Protein AF-A0A8J6HJX3-F1 (afdb_monomer_lite)

Foldseek 3Di:
DVVVVVVVVVVVVVVVPPDDPLNLLVVQLVVLCVVLVDDPVNVVCVLVVHADPDLSVLSSLLSSCCSVVQAHQQLQGPLVSQLVVCLVQDPCSVCSNVLSVQAQDGDPGSSVSRDQHDDPSSVSNSVVVSVVVVSSVPPVCPVVNLLVVQLVVQCVVLVDDPVNVVVCLVPVDDPDPSVVSSLQSSCCSLVQADPVRDGPVVSVVVVVVVVCPDPVNDDDVVNVLVVLLVVLCVVLVDDPVQVVCVLLVHDDDDLSVLSSLLSSCVSLVQADPVLQGPLVSQLVSCLSPAPCNVCSNVLSVQQQDGDPDSSCNSNSSVSSCSVPRPPLCQLLSVLLVQQVVLCVVLVDDLVNLVCVLVVHPLVPSSQLSSLLSSCCVQVQADQQLQGPLVSQLVSQVSRDPDSPVSSVQSVVQQDGDPGNSVSRSSSQVSCVVPDQGRDDRNGPNDDDPRNVPPVVPPPPPPDDDDDPVVVVVVVVVVVVSVVVVVVVSVVVVVVCCVPPNNLLVVQLVVLCVVLVDDPVNVVCVVVVNDDPDSSVLSSLLSSCCSLPQAPQQQQGPLVSQLVVVLVVDPDSPVSNVQSVVQQDGDPGNSVNSSSSSNSVCVSDVD

Organism: Tenebrio molitor (NCBI:txid7067)

Secondary structure (DSSP, 8-state):
-HHHHHHHHHHHHHHHT-S-HHHHHHHHHHHHHHHHT--HHHHHHHHTT-----HHHHHHHHHHHHHTTSB-TTS-B-HHHHHHHHHHH-S-GGGHHHHHHHH----SSHHHHH-----GGGHHHHHHHHHHHHHHHTTTT-HHHHHHHHHHHHHHHHT--HHHHHHHHHH-----HHHHHHHHHHHHHTTSB-TTS-B-HHHHHHHHHHTTTSTT-PPPHHHHHHHHHHHHHHHH---HHHHHHHHTT-----HHHHHHHHHHHHHTT-B-TTS-B-HHHHHHHHHHH-S-GGGHHHHHHHH----SSHHHHHHHHHHHHHHH------HHHHHHTTHHHHHHHHT--HHHHHHHHTT--TT-HHHHHHHHHHHHHTTSB-TTS-B-HHHHHHHHGGG-S-HHHHHHHHHHH----SSHHHHHHHHHHHHHHT-SSS----S------STTTTTTTTTSTT----TTHHHHHHHHHHHHHHHHHHHHHHHHHHHHHHSHHHHHHHHHHHHHHHHT--HHHHHHHHTT-----HHHHHHHHHHHHHTTSB-TTS-B-HHHHHHHHHHH-S-HHHHHHHHHHH----SSHHHHHHHHHHHHHHHS--

Radius of gyration: 32.15 Å; chains: 1; bounding box: 88×60×83 Å

Structure (mmCIF, N/CA/C/O backbone):
data_AF-A0A8J6HJX3-F1
#
_entry.id   AF-A0A8J6HJX3-F1
#
loop_
_atom_site.group_PDB
_atom_site.id
_atom_site.type_symbol
_atom_site.label_atom_id
_atom_site.label_alt_id
_atom_site.label_comp_id
_atom_site.label_asym_id
_atom_site.label_entity_id
_atom_site.label_seq_id
_atom_site.pdbx_PDB_ins_code
_atom_site.Cartn_x
_atom_site.Cartn_y
_atom_site.Cartn_z
_atom_site.occupancy
_atom_site.B_iso_or_equiv
_atom_site.auth_seq_id
_atom_site.auth_comp_id
_atom_site.auth_asym_id
_atom_site.auth_atom_id
_atom_site.pdbx_PDB_model_num
ATOM 1 N N . MET A 1 1 ? 49.332 6.780 40.808 1.00 36.97 1 MET A N 1
ATOM 2 C CA . MET A 1 1 ? 49.922 6.681 39.448 1.00 36.97 1 MET A CA 1
ATOM 3 C C . MET A 1 1 ? 49.451 5.481 38.612 1.00 36.97 1 MET A C 1
ATOM 5 O O . MET A 1 1 ? 49.336 5.651 37.410 1.00 36.97 1 MET A O 1
ATOM 9 N N . LYS A 1 2 ? 49.103 4.307 39.171 1.00 25.95 2 LYS A N 1
ATOM 10 C CA . LYS A 1 2 ? 48.686 3.135 38.357 1.00 25.95 2 LYS A CA 1
ATOM 11 C C . LYS A 1 2 ? 47.236 3.170 37.820 1.00 25.95 2 LYS A C 1
ATOM 13 O O . LYS A 1 2 ? 46.953 2.534 36.813 1.00 25.95 2 LYS A O 1
ATOM 18 N N . VAL A 1 3 ? 46.347 3.971 38.417 1.00 32.56 3 VAL A N 1
ATOM 19 C CA . VAL A 1 3 ? 44.945 4.137 37.957 1.00 32.56 3 VAL A CA 1
ATOM 20 C C . VAL A 1 3 ? 44.818 5.167 36.817 1.00 32.56 3 VAL A C 1
ATOM 22 O O . VAL A 1 3 ? 44.001 4.998 35.920 1.00 32.56 3 VAL A O 1
ATOM 25 N N . LEU A 1 4 ? 45.702 6.172 36.770 1.00 31.56 4 LEU A N 1
ATOM 26 C CA . LEU A 1 4 ? 45.766 7.163 35.681 1.00 31.56 4 LEU A CA 1
ATOM 27 C C . LEU A 1 4 ? 46.401 6.601 34.394 1.00 31.56 4 LEU A C 1
ATOM 29 O O . LEU A 1 4 ? 45.999 6.983 33.301 1.00 31.56 4 LEU A O 1
ATOM 33 N N . LEU A 1 5 ? 47.315 5.630 34.505 1.00 28.44 5 LEU A N 1
ATOM 34 C CA . LEU A 1 5 ? 47.912 4.944 33.351 1.00 28.44 5 LEU A CA 1
ATOM 35 C C . LEU A 1 5 ? 46.908 4.010 32.638 1.00 28.44 5 LEU A C 1
ATOM 37 O O . LEU A 1 5 ? 46.966 3.860 31.423 1.00 28.44 5 LEU A O 1
ATOM 41 N N . CYS A 1 6 ? 45.939 3.436 33.363 1.00 28.56 6 CYS A N 1
ATOM 42 C CA . CYS A 1 6 ? 44.895 2.595 32.764 1.00 28.56 6 CYS A CA 1
ATOM 43 C C . CYS A 1 6 ? 43.842 3.412 32.001 1.00 28.56 6 CYS A C 1
ATOM 45 O O . CYS A 1 6 ? 43.372 2.963 30.962 1.00 28.56 6 CYS A O 1
ATOM 47 N N . LEU A 1 7 ? 43.508 4.627 32.449 1.00 32.28 7 LEU A N 1
ATOM 48 C CA . LEU A 1 7 ? 42.537 5.483 31.754 1.00 32.28 7 LEU A CA 1
ATOM 49 C C . LEU A 1 7 ? 43.113 6.128 30.483 1.00 32.28 7 LEU A C 1
ATOM 51 O O . LEU A 1 7 ? 42.381 6.299 29.514 1.00 32.28 7 LEU A O 1
ATOM 55 N N . VAL A 1 8 ? 44.423 6.395 30.434 1.00 31.77 8 VAL A N 1
ATOM 56 C CA . VAL A 1 8 ? 45.104 6.867 29.212 1.00 31.77 8 VAL A CA 1
ATOM 57 C C . VAL A 1 8 ? 45.264 5.737 28.186 1.00 31.77 8 VAL A C 1
ATOM 59 O O . VAL A 1 8 ? 45.077 5.966 26.995 1.00 31.77 8 VAL A O 1
ATOM 62 N N . VAL A 1 9 ? 45.509 4.495 28.624 1.00 32.03 9 VAL A N 1
ATOM 63 C CA . VAL A 1 9 ? 45.549 3.325 27.725 1.00 32.03 9 VAL A CA 1
ATOM 64 C C . VAL A 1 9 ? 44.147 2.940 27.239 1.00 32.03 9 VAL A C 1
ATOM 66 O O . VAL A 1 9 ? 43.988 2.640 26.062 1.00 32.03 9 VAL A O 1
ATOM 69 N N . ILE A 1 10 ? 43.106 3.032 28.073 1.00 32.22 10 ILE A N 1
ATOM 70 C CA . ILE A 1 10 ? 41.715 2.812 27.637 1.00 32.22 10 ILE A CA 1
ATOM 71 C C . ILE A 1 10 ? 41.242 3.955 26.719 1.00 32.22 10 ILE A C 1
ATOM 73 O O . ILE A 1 10 ? 40.592 3.687 25.714 1.00 32.22 10 ILE A O 1
ATOM 77 N N . GLY A 1 11 ? 41.648 5.205 26.970 1.00 28.34 11 GLY A N 1
ATOM 78 C CA . GLY A 1 11 ? 41.387 6.343 26.079 1.00 28.34 11 GLY A CA 1
ATOM 79 C C . GLY A 1 11 ? 42.073 6.226 24.710 1.00 28.34 11 GLY A C 1
ATOM 80 O O . GLY A 1 11 ? 41.459 6.528 23.689 1.00 28.34 11 GLY A O 1
ATOM 81 N N . LEU A 1 12 ? 43.306 5.706 24.659 1.00 27.84 12 LEU A N 1
ATOM 82 C CA . LEU A 1 12 ? 44.028 5.443 23.406 1.00 27.84 12 LEU A CA 1
ATOM 83 C C . LEU A 1 12 ? 43.521 4.188 22.672 1.00 27.84 12 LEU A C 1
ATOM 85 O O . LEU A 1 12 ? 43.539 4.154 21.445 1.00 27.84 12 LEU A O 1
ATOM 89 N N . VAL A 1 13 ? 43.003 3.184 23.388 1.00 29.12 13 VAL A N 1
ATOM 90 C CA . VAL A 1 13 ? 42.369 1.993 22.790 1.00 29.12 13 VAL A CA 1
ATOM 91 C C . VAL A 1 13 ? 40.974 2.313 22.234 1.00 29.12 13 VAL A C 1
ATOM 93 O O . VAL A 1 13 ? 40.610 1.785 21.186 1.00 29.12 13 VAL A O 1
ATOM 96 N N . VAL A 1 14 ? 40.223 3.231 22.854 1.00 29.52 14 VAL A N 1
ATOM 97 C CA . VAL A 1 14 ? 38.937 3.723 22.323 1.00 29.52 14 VAL A CA 1
ATOM 98 C C . VAL A 1 14 ? 39.143 4.641 21.107 1.00 29.52 14 VAL A C 1
ATOM 100 O O . VAL A 1 14 ? 38.381 4.549 20.148 1.00 29.52 14 VAL A O 1
ATOM 103 N N . ALA A 1 15 ? 40.219 5.438 21.067 1.00 29.84 15 ALA A N 1
ATOM 104 C CA . ALA A 1 15 ? 40.589 6.212 19.875 1.00 29.84 15 ALA A CA 1
ATOM 105 C C . ALA A 1 15 ? 41.120 5.335 18.718 1.00 29.84 15 ALA A C 1
ATOM 107 O O . ALA A 1 15 ? 40.937 5.677 17.551 1.00 29.84 15 ALA A O 1
ATOM 108 N N . ALA A 1 16 ? 41.716 4.173 19.012 1.00 33.91 16 ALA A N 1
ATOM 109 C CA . ALA A 1 16 ? 42.221 3.237 18.001 1.00 33.91 16 ALA A CA 1
ATOM 110 C C . ALA A 1 16 ? 41.138 2.337 17.359 1.00 33.91 16 ALA A C 1
ATOM 112 O O . ALA A 1 16 ? 41.409 1.699 16.339 1.00 33.91 16 ALA A O 1
ATOM 113 N N . TYR A 1 17 ? 39.918 2.303 17.911 1.00 33.75 17 TYR A N 1
ATOM 114 C CA . TYR A 1 17 ? 38.778 1.529 17.386 1.00 33.75 17 TYR A CA 1
ATOM 115 C C . TYR A 1 17 ? 37.660 2.389 16.767 1.00 33.75 17 TYR A C 1
ATOM 117 O O . TYR A 1 17 ? 36.606 1.862 16.415 1.00 33.75 17 TYR A O 1
ATOM 125 N N . ALA A 1 18 ? 37.890 3.695 16.590 1.00 31.16 18 ALA A N 1
ATOM 126 C CA . ALA A 1 18 ? 36.911 4.618 16.009 1.00 31.16 18 ALA A CA 1
ATOM 127 C C . ALA A 1 18 ? 36.767 4.511 14.476 1.00 31.16 18 ALA A C 1
ATOM 129 O O . ALA A 1 18 ? 35.766 4.963 13.929 1.00 31.16 18 ALA A O 1
ATOM 130 N N . GLU A 1 19 ? 37.704 3.870 13.772 1.00 40.12 19 GLU A N 1
ATOM 131 C CA . GLU A 1 19 ? 37.518 3.548 12.355 1.00 40.12 19 GLU A CA 1
ATOM 132 C C . GLU A 1 19 ? 36.912 2.150 12.239 1.00 40.12 19 GLU A C 1
ATOM 134 O O . GLU A 1 19 ? 37.582 1.137 12.471 1.00 40.12 19 GLU A O 1
ATOM 139 N N . THR A 1 20 ? 35.630 2.084 11.882 1.00 52.41 20 THR A N 1
ATOM 140 C CA . THR A 1 20 ? 34.969 0.810 11.580 1.00 52.41 20 THR A CA 1
ATOM 141 C C . THR A 1 20 ? 35.795 0.020 10.546 1.00 52.41 20 THR A C 1
ATOM 143 O O . THR A 1 20 ? 36.381 0.618 9.635 1.00 52.41 20 THR A O 1
ATOM 146 N N . PRO A 1 21 ? 35.842 -1.327 10.610 1.00 63.53 21 PRO A N 1
ATOM 147 C CA . PRO A 1 21 ? 36.496 -2.149 9.584 1.00 63.53 21 PRO A CA 1
ATOM 148 C C . PRO A 1 21 ? 36.035 -1.803 8.159 1.00 63.53 21 PRO A C 1
ATOM 150 O O . PRO A 1 21 ? 36.789 -1.963 7.200 1.00 63.53 21 PRO A O 1
ATOM 153 N N . LEU A 1 22 ? 34.817 -1.272 8.040 1.00 62.31 22 LEU A N 1
ATOM 154 C CA . LEU A 1 22 ? 34.214 -0.807 6.805 1.00 62.31 22 LEU A CA 1
ATOM 155 C C . LEU A 1 22 ? 34.928 0.374 6.161 1.00 62.31 22 LEU A C 1
ATOM 157 O O . LEU A 1 22 ? 35.145 0.384 4.952 1.00 62.31 22 LEU A O 1
ATOM 161 N N . GLU A 1 23 ? 35.264 1.386 6.957 1.00 75.44 23 GLU A N 1
ATOM 162 C CA . GLU A 1 23 ? 35.815 2.634 6.444 1.00 75.44 23 GLU A CA 1
ATOM 163 C C . GLU A 1 23 ? 37.195 2.389 5.831 1.00 75.44 23 GLU A C 1
ATOM 165 O O . GLU A 1 23 ? 37.503 2.889 4.750 1.00 75.44 23 GLU A O 1
ATOM 170 N N . LYS A 1 24 ? 37.990 1.510 6.455 1.00 79.75 24 LYS A N 1
ATOM 171 C CA . LYS A 1 24 ? 39.270 1.051 5.899 1.00 79.75 24 LYS A CA 1
ATOM 172 C C . LYS A 1 24 ? 39.081 0.275 4.599 1.00 79.75 24 LYS A C 1
ATOM 174 O O . LYS A 1 24 ? 39.824 0.508 3.648 1.00 79.75 24 LYS A O 1
ATOM 179 N N . VAL A 1 25 ? 38.074 -0.599 4.517 1.00 76.62 25 VAL A N 1
ATOM 180 C CA . VAL A 1 25 ? 37.760 -1.338 3.281 1.00 76.62 25 VAL A CA 1
ATOM 181 C C . VAL A 1 25 ? 37.328 -0.390 2.160 1.00 76.62 25 VAL A C 1
ATOM 183 O O . VAL A 1 25 ? 37.812 -0.539 1.040 1.00 76.62 25 VAL A O 1
ATOM 186 N N . ARG A 1 26 ? 36.499 0.621 2.452 1.00 78.69 26 ARG A N 1
ATOM 187 C CA . ARG A 1 26 ? 36.098 1.656 1.482 1.00 78.69 26 ARG A CA 1
ATOM 188 C C . ARG A 1 26 ? 37.294 2.482 1.014 1.00 78.69 26 ARG A C 1
ATOM 190 O O . ARG A 1 26 ? 37.563 2.512 -0.182 1.00 78.69 26 ARG A O 1
ATOM 197 N N . LYS A 1 27 ? 38.101 3.016 1.942 1.00 89.00 27 LYS A N 1
ATOM 198 C CA . LYS A 1 27 ? 39.343 3.748 1.625 1.00 89.00 27 LYS A CA 1
ATOM 199 C C . LYS A 1 27 ? 40.293 2.912 0.755 1.00 89.00 27 LYS A C 1
ATOM 201 O O . LYS A 1 27 ? 40.895 3.431 -0.185 1.00 89.00 27 LYS A O 1
ATOM 206 N N . HIS A 1 28 ? 40.439 1.613 1.038 1.00 89.25 28 HIS A N 1
ATOM 207 C CA . HIS A 1 28 ? 41.244 0.709 0.211 1.00 89.25 28 HIS A CA 1
ATOM 208 C C . HIS A 1 28 ? 40.627 0.485 -1.171 1.00 89.25 28 HIS A C 1
ATOM 210 O O . HIS A 1 28 ? 41.354 0.589 -2.155 1.00 89.25 28 HIS A O 1
ATOM 216 N N . SER A 1 29 ? 39.318 0.236 -1.250 1.00 83.88 29 SER A N 1
ATOM 217 C CA . SER A 1 29 ? 38.587 0.042 -2.506 1.00 83.88 29 SER A CA 1
ATOM 218 C C . SER A 1 29 ? 38.691 1.264 -3.417 1.00 83.88 29 SER A C 1
ATOM 220 O O . SER A 1 29 ? 39.086 1.121 -4.569 1.00 83.88 29 SER A O 1
ATOM 222 N N . ASP A 1 30 ? 38.419 2.464 -2.905 1.00 90.69 30 ASP A N 1
ATOM 223 C CA . ASP A 1 30 ? 38.454 3.699 -3.697 1.00 90.69 30 ASP A CA 1
ATOM 224 C C . ASP A 1 30 ? 39.865 3.996 -4.200 1.00 90.69 30 ASP A C 1
ATOM 226 O O . ASP A 1 30 ? 40.081 4.280 -5.377 1.00 90.69 30 ASP A O 1
ATOM 230 N N . SER A 1 31 ? 40.857 3.843 -3.320 1.00 95.38 31 SER A N 1
ATOM 231 C CA . SER A 1 31 ? 42.256 4.029 -3.686 1.00 95.38 31 SER A CA 1
ATOM 232 C C . SER A 1 31 ? 42.727 2.997 -4.721 1.00 95.38 31 SER A C 1
ATOM 234 O O . SER A 1 31 ? 43.497 3.338 -5.615 1.00 95.38 31 SER A O 1
ATOM 236 N N . CYS A 1 32 ? 42.275 1.743 -4.629 1.00 95.25 32 CYS A N 1
ATOM 237 C CA . CYS A 1 32 ? 42.611 0.695 -5.595 1.00 95.25 32 CYS A CA 1
ATOM 238 C C . CYS A 1 32 ? 41.880 0.850 -6.930 1.00 95.25 32 CYS A C 1
ATOM 240 O O . CYS A 1 32 ? 42.473 0.574 -7.976 1.00 95.25 32 CYS A O 1
ATOM 242 N N . ARG A 1 33 ? 40.651 1.377 -6.922 1.00 95.62 33 ARG A N 1
ATOM 243 C CA . ARG A 1 33 ? 39.923 1.732 -8.143 1.00 95.62 33 ARG A CA 1
ATOM 244 C C . ARG A 1 33 ? 40.689 2.795 -8.927 1.00 95.62 33 ARG A C 1
ATOM 246 O O . ARG A 1 33 ? 40.926 2.614 -10.117 1.00 95.62 33 ARG A O 1
ATOM 253 N N . SER A 1 34 ? 41.164 3.841 -8.248 1.00 96.00 34 SER A N 1
ATOM 254 C CA . SER A 1 34 ? 41.973 4.892 -8.879 1.00 96.00 34 SER A CA 1
ATOM 255 C C . SER A 1 34 ? 43.318 4.385 -9.411 1.00 96.00 34 SER A C 1
ATOM 257 O O . SER A 1 34 ? 43.768 4.856 -10.448 1.00 96.00 34 SER A O 1
ATOM 259 N N . GLN A 1 35 ? 43.962 3.426 -8.733 1.00 96.12 35 GLN A N 1
ATOM 260 C CA . GLN A 1 35 ? 45.245 2.855 -9.177 1.00 96.12 35 GLN A CA 1
ATOM 261 C C . GLN A 1 35 ? 45.095 1.910 -10.375 1.00 96.12 35 GLN A C 1
ATOM 263 O O . GLN A 1 35 ? 45.906 1.947 -11.294 1.00 96.12 35 GLN A O 1
ATOM 268 N N . SER A 1 36 ? 44.067 1.062 -10.365 1.00 96.81 36 SER A N 1
ATOM 269 C CA . SER A 1 36 ? 43.825 0.078 -11.428 1.00 96.81 36 SER A CA 1
ATOM 270 C C . SER A 1 36 ? 43.155 0.676 -12.667 1.00 96.81 36 SER A C 1
ATOM 272 O O . SER A 1 36 ? 43.272 0.126 -13.763 1.00 96.81 36 SER A O 1
ATOM 274 N N . GLY A 1 37 ? 42.416 1.778 -12.504 1.00 96.81 37 GLY A N 1
ATOM 275 C CA . GLY A 1 37 ? 41.612 2.379 -13.567 1.00 96.81 37 GLY A CA 1
ATOM 276 C C . GLY A 1 37 ? 40.452 1.491 -14.034 1.00 96.81 37 GLY A C 1
ATOM 277 O O . GLY A 1 37 ? 40.017 1.628 -15.182 1.00 96.81 37 GLY A O 1
ATOM 278 N N . VAL A 1 38 ? 39.999 0.546 -13.196 1.00 95.75 38 VAL A N 1
ATOM 279 C CA . VAL A 1 38 ? 38.831 -0.306 -13.473 1.00 95.75 38 VAL A CA 1
ATOM 280 C C . VAL A 1 38 ? 37.557 0.546 -13.514 1.00 95.75 38 VAL A C 1
ATOM 282 O O . VAL A 1 38 ? 37.381 1.440 -12.685 1.00 95.75 38 VAL A O 1
ATOM 285 N N . SER A 1 39 ? 36.672 0.296 -14.482 1.00 95.94 39 SER A N 1
ATOM 286 C CA . SER A 1 39 ? 35.421 1.050 -14.611 1.00 95.94 39 SER A CA 1
ATOM 287 C C . SER A 1 39 ? 34.361 0.578 -13.612 1.00 95.94 39 SER A C 1
ATOM 289 O O . SER A 1 39 ? 34.353 -0.579 -13.179 1.00 95.94 39 SER A O 1
ATOM 291 N N . ASP A 1 40 ? 33.423 1.466 -13.279 1.00 91.19 40 ASP A N 1
ATOM 292 C CA . ASP A 1 40 ? 32.306 1.128 -12.391 1.00 91.19 40 ASP A CA 1
ATOM 293 C C . ASP A 1 40 ? 31.382 0.056 -12.990 1.00 91.19 40 ASP A C 1
ATOM 295 O O . ASP A 1 40 ? 30.862 -0.776 -12.246 1.00 91.19 40 ASP A O 1
ATOM 299 N N . ASP A 1 41 ? 31.246 0.001 -14.321 1.00 92.69 41 ASP A N 1
ATOM 300 C CA . ASP A 1 41 ? 30.514 -1.065 -15.022 1.00 92.69 41 ASP A CA 1
ATOM 301 C C . ASP A 1 41 ? 31.156 -2.444 -14.799 1.00 92.69 41 ASP A C 1
ATOM 303 O O . ASP A 1 41 ? 30.483 -3.387 -14.378 1.00 92.69 41 ASP A O 1
ATOM 307 N N . VAL A 1 42 ? 32.478 -2.553 -14.979 1.00 90.44 42 VAL A N 1
ATOM 308 C CA . VAL A 1 42 ? 33.217 -3.808 -14.757 1.00 90.44 42 VAL A CA 1
ATOM 309 C C . VAL A 1 42 ? 33.093 -4.253 -13.296 1.00 90.44 42 VAL A C 1
ATOM 311 O O . VAL A 1 42 ? 32.870 -5.434 -13.027 1.00 90.44 42 VAL A O 1
ATOM 314 N N . LEU A 1 43 ? 33.152 -3.319 -12.339 1.00 88.12 43 LEU A N 1
ATOM 315 C CA . LEU A 1 43 ? 32.923 -3.620 -10.922 1.00 88.12 43 LEU A CA 1
ATOM 316 C C . LEU A 1 43 ? 31.483 -4.073 -10.641 1.00 88.12 43 LEU A C 1
ATOM 318 O O . LEU A 1 43 ? 31.281 -5.017 -9.875 1.00 88.12 43 LEU A O 1
ATOM 322 N N . ALA A 1 44 ? 30.479 -3.427 -11.237 1.00 83.81 44 ALA A N 1
ATOM 323 C CA . ALA A 1 44 ? 29.074 -3.786 -11.055 1.00 83.81 44 ALA A CA 1
ATOM 324 C C . ALA A 1 44 ? 28.773 -5.187 -11.603 1.00 83.81 44 ALA A C 1
ATOM 326 O O . ALA A 1 44 ? 28.135 -5.997 -10.928 1.00 83.81 44 ALA A O 1
ATOM 327 N N . ARG A 1 45 ? 29.284 -5.504 -12.793 1.00 86.00 45 ARG A N 1
ATOM 328 C CA . ARG A 1 45 ? 29.148 -6.816 -13.435 1.00 86.00 45 ARG A CA 1
ATOM 329 C C . ARG A 1 45 ? 29.895 -7.911 -12.666 1.00 86.00 45 ARG A C 1
ATOM 331 O O . ARG A 1 45 ? 29.331 -8.974 -12.410 1.00 86.00 45 ARG A O 1
ATOM 338 N N . ALA A 1 46 ? 31.100 -7.621 -12.168 1.00 82.75 46 ALA A N 1
ATOM 339 C CA . ALA A 1 46 ? 31.833 -8.531 -11.285 1.00 82.75 46 ALA A CA 1
ATOM 340 C C . ALA A 1 46 ? 31.067 -8.828 -9.980 1.00 82.75 46 ALA A C 1
ATOM 342 O O . ALA A 1 46 ? 30.998 -9.978 -9.549 1.00 82.75 46 ALA A O 1
ATOM 343 N N . ARG A 1 47 ? 30.427 -7.817 -9.367 1.00 79.06 47 ARG A N 1
ATOM 344 C CA . ARG A 1 47 ? 29.579 -7.997 -8.168 1.00 79.06 47 ARG A CA 1
ATOM 345 C C . ARG A 1 47 ? 28.340 -8.853 -8.437 1.00 79.06 47 ARG A C 1
ATOM 347 O O . ARG A 1 47 ? 27.893 -9.554 -7.534 1.00 79.06 47 ARG A O 1
ATOM 354 N N . LYS A 1 48 ? 27.819 -8.836 -9.667 1.00 78.44 48 LYS A N 1
ATOM 355 C CA . LYS A 1 48 ? 26.731 -9.720 -10.124 1.00 78.44 48 LYS A CA 1
ATOM 356 C C . LYS A 1 48 ? 27.194 -11.157 -10.404 1.00 78.44 48 LYS A C 1
ATOM 358 O O . LYS A 1 48 ? 26.365 -12.012 -10.699 1.00 78.44 48 LYS A O 1
ATOM 363 N N . GLY A 1 49 ? 28.492 -11.441 -10.284 1.00 79.50 49 GLY A N 1
ATOM 364 C CA . GLY A 1 49 ? 29.063 -12.765 -10.522 1.00 79.50 49 GLY A CA 1
ATOM 365 C C . GLY A 1 49 ? 29.322 -13.079 -11.995 1.00 79.50 49 GLY A C 1
ATOM 366 O O . GLY A 1 49 ? 29.542 -14.245 -12.327 1.00 79.50 49 GLY A O 1
ATOM 367 N N . GLU A 1 50 ? 29.310 -12.074 -12.878 1.00 82.94 50 GLU A N 1
ATOM 368 C CA . GLU A 1 50 ? 29.735 -12.261 -14.266 1.00 82.94 50 GLU A CA 1
ATOM 369 C C . GLU A 1 50 ? 31.224 -12.621 -14.328 1.00 82.94 50 GLU A C 1
ATOM 371 O O . GLU A 1 50 ? 32.050 -12.079 -13.589 1.00 82.94 50 GLU A O 1
ATOM 376 N N . ASN A 1 51 ? 31.574 -13.547 -15.223 1.00 80.50 51 ASN A N 1
ATOM 377 C CA . ASN A 1 51 ? 32.962 -13.938 -15.428 1.00 80.50 51 ASN A CA 1
ATOM 378 C C . ASN A 1 51 ? 33.657 -12.910 -16.327 1.00 80.50 51 ASN A C 1
ATOM 380 O O . ASN A 1 51 ? 33.440 -12.906 -17.539 1.00 80.50 51 ASN A O 1
ATOM 384 N N . LEU A 1 52 ? 34.468 -12.041 -15.727 1.00 84.75 52 LEU A N 1
ATOM 385 C CA . LEU A 1 52 ? 35.200 -10.990 -16.428 1.00 84.75 52 LEU A CA 1
ATOM 386 C C . LEU A 1 52 ? 36.700 -11.256 -16.316 1.00 84.75 52 LEU A C 1
ATOM 388 O O . LEU A 1 52 ? 37.279 -11.135 -15.236 1.00 84.75 52 LEU A O 1
ATOM 392 N N . ASP A 1 53 ? 37.338 -11.582 -17.438 1.00 92.06 53 ASP A N 1
ATOM 393 C CA . ASP A 1 53 ? 38.799 -11.658 -17.531 1.00 92.06 53 ASP A CA 1
ATOM 394 C C . ASP A 1 53 ? 39.371 -10.278 -17.890 1.00 92.06 53 ASP A C 1
ATOM 396 O O . ASP A 1 53 ? 39.923 -10.060 -18.964 1.00 92.06 53 ASP A O 1
ATOM 400 N N . ASP A 1 54 ? 39.162 -9.309 -16.996 1.00 93.00 54 ASP A N 1
ATOM 401 C CA . ASP A 1 54 ? 39.602 -7.925 -17.180 1.00 93.00 54 ASP A CA 1
ATOM 402 C C . ASP A 1 54 ? 40.910 -7.665 -16.396 1.00 93.00 54 ASP A C 1
ATOM 404 O O . ASP A 1 54 ? 40.926 -7.806 -15.166 1.00 93.00 54 ASP A O 1
ATOM 408 N N . PRO A 1 55 ? 42.020 -7.274 -17.057 1.00 95.88 55 PRO A N 1
ATOM 409 C CA . PRO A 1 55 ? 43.297 -7.021 -16.387 1.00 95.88 55 PRO A CA 1
ATOM 410 C C . PRO A 1 55 ? 43.230 -5.954 -15.285 1.00 95.88 55 PRO A C 1
ATOM 412 O O . PRO A 1 55 ? 43.903 -6.085 -14.261 1.00 95.88 55 PRO A O 1
ATOM 415 N N . LYS A 1 56 ? 42.391 -4.922 -15.447 1.00 96.50 56 LYS A N 1
ATOM 416 C CA . LYS A 1 56 ? 42.223 -3.855 -14.451 1.00 96.50 56 LYS A CA 1
ATOM 417 C C . LYS A 1 56 ? 41.418 -4.342 -13.253 1.00 96.50 56 LYS A C 1
ATOM 419 O O . LYS A 1 56 ? 41.723 -3.970 -12.123 1.00 96.50 56 LYS A O 1
ATOM 424 N N . LEU A 1 57 ? 40.438 -5.221 -13.458 1.00 94.25 57 LEU A N 1
ATOM 425 C CA . LEU A 1 57 ? 39.722 -5.882 -12.366 1.00 94.25 57 LEU A CA 1
ATOM 426 C C . LEU A 1 57 ? 40.649 -6.786 -11.538 1.00 94.25 57 LEU A C 1
ATOM 428 O O . LEU A 1 57 ? 40.544 -6.802 -10.304 1.00 94.25 57 LEU A O 1
ATOM 432 N N . LYS A 1 58 ? 41.576 -7.507 -12.186 1.00 94.31 58 LYS A N 1
ATOM 433 C CA . LYS A 1 58 ? 42.600 -8.302 -11.486 1.00 94.31 58 LYS A CA 1
ATOM 434 C C . LYS A 1 58 ? 43.531 -7.412 -10.664 1.00 94.31 58 LYS A C 1
ATOM 436 O O . LYS A 1 58 ? 43.739 -7.682 -9.484 1.00 94.31 58 LYS A O 1
ATOM 441 N N . GLU A 1 59 ? 44.011 -6.314 -11.246 1.00 96.38 59 GLU A N 1
ATOM 442 C CA . GLU A 1 59 ? 44.860 -5.340 -10.549 1.00 96.38 59 GLU A CA 1
ATOM 443 C C . GLU A 1 59 ? 44.129 -4.679 -9.366 1.00 96.38 59 GLU A C 1
ATOM 445 O O . GLU A 1 59 ? 44.676 -4.567 -8.267 1.00 96.38 59 GLU A O 1
ATOM 450 N N . ASN A 1 60 ? 42.851 -4.322 -9.540 1.00 94.69 60 ASN A N 1
ATOM 451 C CA . ASN A 1 60 ? 42.016 -3.779 -8.469 1.00 94.69 60 ASN A CA 1
ATOM 452 C C . ASN A 1 60 ? 41.870 -4.768 -7.299 1.00 94.69 60 ASN A C 1
ATOM 454 O O . ASN A 1 60 ? 42.003 -4.390 -6.133 1.00 94.69 60 ASN A O 1
ATOM 458 N N . SER A 1 61 ? 41.627 -6.044 -7.615 1.00 92.62 61 SER A N 1
ATOM 459 C CA . SER A 1 61 ? 41.477 -7.118 -6.626 1.00 92.62 61 SER A CA 1
ATOM 460 C C . SER A 1 61 ? 42.785 -7.380 -5.877 1.00 92.62 61 SER A C 1
ATOM 462 O O . SER A 1 61 ? 42.780 -7.493 -4.648 1.00 92.62 61 SER A O 1
ATOM 464 N N . PHE A 1 62 ? 43.914 -7.404 -6.593 1.00 95.38 62 PHE A N 1
ATOM 465 C CA . PHE A 1 62 ? 45.245 -7.533 -6.004 1.00 95.38 62 PHE A CA 1
ATOM 466 C C . PHE A 1 62 ? 45.544 -6.390 -5.035 1.00 95.38 62 PHE A C 1
ATOM 468 O O . PHE A 1 62 ? 45.887 -6.629 -3.875 1.00 95.38 62 PHE A O 1
ATOM 475 N N . CYS A 1 63 ? 45.341 -5.146 -5.477 1.00 96.38 63 CYS A N 1
ATOM 476 C CA . CYS A 1 63 ? 45.546 -3.961 -4.653 1.00 96.38 63 CYS A CA 1
ATOM 477 C C . CYS A 1 63 ? 44.699 -4.004 -3.371 1.00 96.38 63 CYS A C 1
ATOM 479 O O . CYS A 1 63 ? 45.219 -3.751 -2.278 1.00 96.38 63 CYS A O 1
ATOM 481 N N . ALA A 1 64 ? 43.414 -4.360 -3.480 1.00 93.44 64 ALA A N 1
ATOM 482 C CA . ALA A 1 64 ? 42.503 -4.399 -2.340 1.00 93.44 64 ALA A CA 1
ATOM 483 C C . ALA A 1 64 ? 42.918 -5.466 -1.312 1.00 93.44 64 ALA A C 1
ATOM 485 O O . ALA A 1 64 ? 42.985 -5.182 -0.112 1.00 93.44 64 ALA A O 1
ATOM 486 N N . LEU A 1 65 ? 43.265 -6.674 -1.772 1.00 93.06 65 LEU A N 1
ATOM 487 C CA . LEU A 1 65 ? 43.732 -7.755 -0.899 1.00 93.06 65 LEU A CA 1
ATOM 488 C C . LEU A 1 65 ? 45.085 -7.433 -0.256 1.00 93.06 65 LEU A C 1
ATOM 490 O O . LEU A 1 65 ? 45.290 -7.746 0.921 1.00 93.06 65 LEU A O 1
ATOM 494 N N . LYS A 1 66 ? 45.984 -6.772 -0.994 1.00 96.06 66 LYS A N 1
ATOM 495 C CA . LYS A 1 66 ? 47.303 -6.366 -0.502 1.00 96.06 66 LYS A CA 1
ATOM 496 C C . LYS A 1 66 ? 47.184 -5.318 0.599 1.00 96.06 66 LYS A C 1
ATOM 498 O O . LYS A 1 66 ? 47.748 -5.497 1.675 1.00 96.06 66 LYS A O 1
ATOM 503 N N . LYS A 1 67 ? 46.381 -4.266 0.389 1.00 95.12 67 LYS A N 1
ATOM 504 C CA . LYS A 1 67 ? 46.114 -3.246 1.424 1.00 95.12 67 LYS A CA 1
ATOM 505 C C . LYS A 1 67 ? 45.383 -3.824 2.638 1.00 95.12 67 LYS A C 1
ATOM 507 O O . LYS A 1 67 ? 45.669 -3.435 3.765 1.00 95.12 67 LYS A O 1
ATOM 512 N N . GLY A 1 68 ? 44.507 -4.810 2.429 1.00 90.00 68 GLY A N 1
ATOM 513 C CA . GLY A 1 68 ? 43.845 -5.547 3.510 1.00 90.00 68 GLY A CA 1
ATOM 514 C C . GLY A 1 68 ? 44.771 -6.453 4.340 1.00 90.00 68 GLY A C 1
ATOM 515 O O . GLY A 1 68 ? 44.355 -6.936 5.405 1.00 90.00 68 GLY A O 1
ATOM 516 N N . GLY A 1 69 ? 46.010 -6.674 3.879 1.00 93.69 69 GLY A N 1
ATOM 517 C CA . GLY A 1 69 ? 46.993 -7.569 4.492 1.00 93.69 69 GLY A CA 1
ATOM 518 C C . GLY A 1 69 ? 46.689 -9.055 4.275 1.00 93.69 69 GLY A C 1
ATOM 519 O O . GLY A 1 69 ? 47.090 -9.883 5.090 1.00 93.69 69 GLY A O 1
ATOM 520 N N . PHE A 1 70 ? 45.925 -9.394 3.231 1.00 93.81 70 PHE A N 1
ATOM 521 C CA . PHE A 1 70 ? 45.524 -10.771 2.919 1.00 93.81 70 PHE A CA 1
ATOM 522 C C . PHE A 1 70 ? 46.453 -11.461 1.922 1.00 93.81 70 PHE A C 1
ATOM 524 O O . PHE A 1 70 ? 46.528 -12.686 1.925 1.00 93.81 70 PHE A O 1
ATOM 531 N N . ILE A 1 71 ? 47.151 -10.691 1.092 1.00 95.44 71 ILE A N 1
ATOM 532 C CA . ILE A 1 71 ? 48.140 -11.163 0.121 1.00 95.44 71 ILE A CA 1
ATOM 533 C C . ILE A 1 71 ? 49.348 -10.220 0.170 1.00 95.44 71 ILE A C 1
ATOM 535 O O . ILE A 1 71 ? 49.184 -9.039 0.480 1.00 95.44 71 ILE A O 1
ATOM 539 N N . ASP A 1 72 ? 50.551 -10.716 -0.086 1.00 96.88 72 ASP A N 1
ATOM 540 C CA . ASP A 1 72 ? 51.746 -9.874 -0.190 1.00 96.88 72 ASP A CA 1
ATOM 541 C C . ASP A 1 72 ? 52.065 -9.479 -1.645 1.00 96.88 72 ASP A C 1
ATOM 543 O O . ASP A 1 72 ? 51.264 -9.661 -2.563 1.00 96.88 72 ASP A O 1
ATOM 547 N N . THR A 1 73 ? 53.236 -8.876 -1.861 1.00 97.00 73 THR A N 1
ATOM 548 C CA . THR A 1 73 ? 53.705 -8.444 -3.184 1.00 97.00 73 THR A CA 1
ATOM 549 C C . THR A 1 73 ? 53.966 -9.589 -4.156 1.00 97.00 73 THR A C 1
ATOM 551 O O . THR A 1 73 ? 53.883 -9.356 -5.358 1.00 97.00 73 THR A O 1
ATOM 554 N N . SER A 1 74 ? 54.286 -10.793 -3.672 1.00 96.75 74 SER A N 1
ATOM 555 C CA . SER A 1 74 ? 54.559 -11.968 -4.510 1.00 96.75 74 SER A CA 1
ATOM 556 C C . SER A 1 74 ? 53.307 -12.785 -4.819 1.00 96.75 74 SER A C 1
ATOM 558 O O . SER A 1 74 ? 53.388 -13.785 -5.534 1.00 96.75 74 SER A O 1
ATOM 560 N N . GLY A 1 75 ? 52.142 -12.359 -4.326 1.00 94.50 75 GLY A N 1
ATOM 561 C CA . GLY A 1 75 ? 50.896 -13.094 -4.507 1.00 94.50 75 GLY A CA 1
ATOM 562 C C . GLY A 1 75 ? 50.700 -14.209 -3.479 1.00 94.50 75 GLY A C 1
ATOM 563 O O . GLY A 1 75 ? 49.818 -15.049 -3.660 1.00 94.50 75 GLY A O 1
ATOM 564 N N . ASP A 1 76 ? 51.498 -14.242 -2.408 1.00 95.88 76 ASP A N 1
ATOM 565 C CA . ASP A 1 76 ? 51.361 -15.232 -1.348 1.00 95.88 76 ASP A CA 1
ATOM 566 C C . ASP A 1 76 ? 50.306 -14.785 -0.333 1.00 95.88 76 ASP A C 1
ATOM 568 O O . ASP A 1 76 ? 50.342 -13.689 0.240 1.00 95.88 76 ASP A O 1
ATOM 572 N N . PHE A 1 77 ? 49.323 -15.656 -0.112 1.00 94.94 77 PHE A N 1
ATOM 573 C CA . PHE A 1 77 ? 48.241 -15.390 0.822 1.00 94.94 77 PHE A CA 1
ATOM 574 C C . PHE A 1 77 ? 48.721 -15.481 2.271 1.00 94.94 77 PHE A C 1
ATOM 576 O O . PHE A 1 77 ? 49.275 -16.486 2.719 1.00 94.94 77 PHE A O 1
ATOM 583 N N . GLN A 1 78 ? 48.388 -14.459 3.053 1.00 95.81 78 GLN A N 1
ATOM 584 C CA . GLN A 1 78 ? 48.647 -14.383 4.485 1.00 95.81 78 GLN A CA 1
ATOM 585 C C . GLN A 1 78 ? 47.593 -15.205 5.246 1.00 95.81 78 GLN A C 1
ATOM 587 O O . GLN A 1 78 ? 46.735 -14.671 5.953 1.00 95.81 78 GLN A O 1
ATOM 592 N N . VAL A 1 79 ? 47.638 -16.534 5.085 1.00 94.88 79 VAL A N 1
ATOM 593 C CA . VAL A 1 79 ? 46.632 -17.503 5.571 1.00 94.88 79 VAL A CA 1
ATOM 594 C C . VAL A 1 79 ? 46.308 -17.319 7.056 1.00 94.88 79 VAL A C 1
ATOM 596 O O . VAL A 1 79 ? 45.140 -17.368 7.445 1.00 94.88 79 VAL A O 1
ATOM 599 N N . LYS A 1 80 ? 47.318 -17.061 7.896 1.00 95.12 80 LYS A N 1
ATOM 600 C CA . LYS A 1 80 ? 47.125 -16.797 9.331 1.00 95.12 80 LYS A CA 1
ATOM 601 C C . LYS A 1 80 ? 46.272 -15.543 9.557 1.00 95.12 80 LYS A C 1
ATOM 603 O O . LYS A 1 80 ? 45.316 -15.590 10.325 1.00 95.12 80 LYS A O 1
ATOM 608 N N . THR A 1 81 ? 46.568 -14.456 8.846 1.00 92.38 81 THR A N 1
ATOM 609 C CA . THR A 1 81 ? 45.811 -13.195 8.900 1.00 92.38 81 THR A CA 1
ATOM 610 C C . THR A 1 81 ? 44.379 -13.378 8.401 1.00 92.38 81 THR A C 1
ATOM 612 O O . THR A 1 81 ? 43.447 -12.916 9.059 1.00 92.38 81 THR A O 1
ATOM 615 N N . MET A 1 82 ? 44.185 -14.102 7.291 1.00 89.19 82 MET A N 1
ATOM 616 C CA . MET A 1 82 ? 42.855 -14.430 6.760 1.00 89.19 82 MET A CA 1
ATOM 617 C C . MET A 1 82 ? 42.018 -15.205 7.781 1.00 89.19 82 MET A C 1
ATOM 619 O O . MET A 1 82 ? 40.894 -14.809 8.078 1.00 89.19 82 MET A O 1
ATOM 623 N N . LYS A 1 83 ? 42.576 -16.272 8.370 1.00 91.75 83 LYS A N 1
ATOM 624 C CA . LYS A 1 83 ? 41.888 -17.092 9.378 1.00 91.75 83 LYS A CA 1
ATOM 625 C C . LYS A 1 83 ? 41.502 -16.277 10.608 1.00 91.75 83 LYS A C 1
ATOM 627 O O . LYS A 1 83 ? 40.358 -16.361 11.042 1.00 91.75 83 LYS A O 1
ATOM 632 N N . THR A 1 84 ? 42.421 -15.470 11.142 1.00 91.38 84 THR A N 1
ATOM 633 C CA . THR A 1 84 ? 42.146 -14.609 12.302 1.00 91.38 84 THR A CA 1
ATOM 634 C C . THR A 1 84 ? 41.022 -13.620 12.001 1.00 91.38 84 THR A C 1
ATOM 636 O O . THR A 1 84 ? 40.045 -13.567 12.745 1.00 91.38 84 THR A O 1
ATOM 639 N N . LYS A 1 85 ? 41.107 -12.887 10.882 1.00 86.56 85 LYS A N 1
ATOM 640 C CA . LYS A 1 85 ? 40.101 -11.879 10.513 1.00 86.56 85 LYS A CA 1
ATOM 641 C C . LYS A 1 85 ? 38.742 -12.493 10.168 1.00 86.56 85 LYS A C 1
ATOM 643 O O . LYS A 1 85 ? 37.719 -11.906 10.503 1.00 86.56 85 LYS A O 1
ATOM 648 N N . PHE A 1 86 ? 38.700 -13.662 9.530 1.00 83.94 86 PHE A N 1
ATOM 649 C CA . PHE A 1 86 ? 37.436 -14.339 9.226 1.00 83.94 86 PHE A CA 1
ATOM 650 C C . PHE A 1 86 ? 36.796 -14.953 10.472 1.00 83.94 86 PHE A C 1
ATOM 652 O O . PHE A 1 86 ? 35.599 -14.783 10.654 1.00 83.94 86 PHE A O 1
ATOM 659 N N . LYS A 1 87 ? 37.560 -15.580 11.378 1.00 88.56 87 LYS A N 1
ATOM 660 C CA . LYS A 1 87 ? 37.009 -16.114 12.642 1.00 88.56 87 LYS A CA 1
ATOM 661 C C . LYS A 1 87 ? 36.429 -15.021 13.544 1.00 88.56 87 LYS A C 1
ATOM 663 O O . LYS A 1 87 ? 35.479 -15.288 14.264 1.00 88.56 87 LYS A O 1
ATOM 668 N N . GLN A 1 88 ? 36.966 -13.802 13.482 1.00 83.81 88 GLN A N 1
ATOM 669 C CA . GLN A 1 88 ? 36.430 -12.647 14.211 1.00 83.81 88 GLN A CA 1
ATOM 670 C C . GLN A 1 88 ? 35.085 -12.141 13.663 1.00 83.81 88 GLN A C 1
ATOM 672 O O . GLN A 1 88 ? 34.356 -11.490 14.400 1.00 83.81 88 GLN A O 1
ATOM 677 N N . ASN A 1 89 ? 34.767 -12.415 12.392 1.00 70.56 89 ASN A N 1
ATOM 678 C CA . ASN A 1 89 ? 33.655 -11.775 11.675 1.00 70.56 89 ASN A CA 1
ATOM 679 C C . ASN A 1 89 ? 32.672 -12.767 11.022 1.00 70.56 89 ASN A C 1
ATOM 681 O O . ASN A 1 89 ? 31.814 -12.351 10.247 1.00 70.56 89 ASN A O 1
ATOM 685 N N . TYR A 1 90 ? 32.807 -14.071 11.276 1.00 73.31 90 TYR A N 1
ATOM 686 C CA . TYR A 1 90 ? 31.993 -15.115 10.653 1.00 73.31 90 TYR A CA 1
ATOM 687 C C . TYR A 1 90 ? 31.297 -15.964 11.717 1.00 73.31 90 TYR A C 1
ATOM 689 O O . TYR A 1 90 ? 31.953 -16.482 12.616 1.00 73.31 90 TYR A O 1
ATOM 697 N N . ASP A 1 91 ? 29.984 -16.162 11.569 1.00 78.69 91 ASP A N 1
ATOM 698 C CA . ASP A 1 91 ? 29.129 -16.873 12.540 1.00 78.69 91 ASP A CA 1
ATOM 699 C C . ASP A 1 91 ? 29.468 -18.369 12.702 1.00 78.69 91 ASP A C 1
ATOM 701 O O . ASP A 1 91 ? 29.000 -19.022 13.632 1.00 78.69 91 ASP A O 1
ATOM 705 N N . HIS A 1 92 ? 30.278 -18.919 11.792 1.00 81.31 92 HIS A N 1
ATOM 706 C CA . HIS A 1 92 ? 30.729 -20.312 11.786 1.00 81.31 92 HIS A CA 1
ATOM 707 C C . HIS A 1 92 ? 32.266 -20.393 11.768 1.00 81.31 92 HIS A C 1
ATOM 709 O O . HIS A 1 92 ? 32.851 -20.805 10.754 1.00 81.31 92 HIS A O 1
ATOM 715 N N . PRO A 1 93 ? 32.956 -19.962 12.844 1.00 81.56 93 PRO A N 1
ATOM 716 C CA . PRO A 1 93 ? 34.418 -19.896 12.894 1.00 81.56 93 PRO A CA 1
ATOM 717 C C . PRO A 1 93 ? 35.092 -21.255 12.639 1.00 81.56 93 PRO A C 1
ATOM 719 O O . PRO A 1 93 ? 36.224 -21.298 12.154 1.00 81.56 93 PRO A O 1
ATOM 722 N N . GLU A 1 94 ? 34.388 -22.361 12.892 1.00 88.12 94 GLU A N 1
ATOM 723 C CA . GLU A 1 94 ? 34.826 -23.730 12.617 1.00 88.12 94 GLU A CA 1
ATOM 724 C C . GLU A 1 94 ? 34.971 -24.038 11.118 1.00 88.12 94 GLU A C 1
ATOM 726 O O . GLU A 1 94 ? 35.779 -24.880 10.738 1.00 88.12 94 GLU A O 1
ATOM 731 N N . LYS A 1 95 ? 34.248 -23.329 10.240 1.00 88.12 95 LYS A N 1
ATOM 732 C CA . LYS A 1 95 ? 34.322 -23.526 8.778 1.00 88.12 95 LYS A CA 1
ATOM 733 C C . LYS A 1 95 ? 35.398 -22.676 8.108 1.00 88.12 95 LYS A C 1
ATOM 735 O O . LYS A 1 95 ? 35.667 -22.859 6.922 1.00 88.12 95 LYS A O 1
ATOM 740 N N . VAL A 1 96 ? 36.005 -21.737 8.835 1.00 86.31 96 VAL A N 1
ATOM 741 C CA . VAL A 1 96 ? 36.956 -20.765 8.272 1.00 86.31 96 VAL A CA 1
ATOM 742 C C . VAL A 1 96 ? 38.230 -21.437 7.769 1.00 86.31 96 VAL A C 1
ATOM 744 O O . VAL A 1 96 ? 38.765 -21.028 6.742 1.00 86.31 96 VAL A O 1
ATOM 747 N N . ASP A 1 97 ? 38.717 -22.471 8.452 1.00 90.81 97 ASP A N 1
ATOM 748 C CA . ASP A 1 97 ? 39.947 -23.158 8.048 1.00 90.81 97 ASP A CA 1
ATOM 749 C C . ASP A 1 97 ? 39.789 -23.843 6.682 1.00 90.81 97 ASP A C 1
ATOM 751 O O . ASP A 1 97 ? 40.606 -23.623 5.784 1.00 90.81 97 ASP A O 1
ATOM 755 N N . ASP A 1 98 ? 38.683 -24.564 6.498 1.00 86.50 98 ASP A N 1
ATOM 756 C CA . ASP A 1 98 ? 38.267 -25.165 5.228 1.00 86.50 98 ASP A CA 1
ATOM 757 C C . ASP A 1 98 ? 38.074 -24.132 4.120 1.00 86.50 98 ASP A C 1
ATOM 759 O O . ASP A 1 98 ? 38.377 -24.383 2.950 1.00 86.50 98 ASP A O 1
ATOM 763 N N . LEU A 1 99 ? 37.511 -22.983 4.490 1.00 81.38 99 LEU A N 1
ATOM 764 C CA . LEU A 1 99 ? 37.238 -21.886 3.582 1.00 81.38 99 LEU A CA 1
ATOM 765 C C . LEU A 1 99 ? 38.542 -21.319 3.033 1.00 81.38 99 LEU A C 1
ATOM 767 O O . LEU A 1 99 ? 38.741 -21.293 1.822 1.00 81.38 99 LEU A O 1
ATOM 771 N N . VAL A 1 100 ? 39.454 -20.928 3.925 1.00 86.19 100 VAL A N 1
ATOM 772 C CA . VAL A 1 100 ? 40.742 -20.337 3.557 1.00 86.19 100 VAL A CA 1
ATOM 773 C C . VAL A 1 100 ? 41.578 -21.332 2.754 1.00 86.19 100 VAL A C 1
ATOM 775 O O . VAL A 1 100 ? 42.136 -20.938 1.736 1.00 86.19 100 VAL A O 1
ATOM 778 N N . ALA A 1 101 ? 41.590 -22.617 3.121 1.00 88.19 101 ALA A N 1
ATOM 779 C CA . ALA A 1 101 ? 42.325 -23.647 2.381 1.00 88.19 101 ALA A CA 1
ATOM 780 C C . ALA A 1 101 ? 41.862 -23.798 0.918 1.00 88.19 101 ALA A C 1
ATOM 782 O O . ALA A 1 101 ? 42.681 -23.988 0.025 1.00 88.19 101 ALA A O 1
ATOM 783 N N . LYS A 1 102 ? 40.557 -23.673 0.648 1.00 82.94 102 LYS A N 1
ATOM 784 C CA . LYS A 1 102 ? 40.000 -23.748 -0.720 1.00 82.94 102 LYS A CA 1
ATOM 785 C C . LYS A 1 102 ? 40.232 -22.475 -1.539 1.00 82.94 102 LYS A C 1
ATOM 787 O O . LYS A 1 102 ? 40.112 -22.498 -2.762 1.00 82.94 102 LYS A O 1
ATOM 792 N N . CYS A 1 103 ? 40.502 -21.369 -0.856 1.00 80.94 103 CYS A N 1
ATOM 793 C CA . CYS A 1 103 ? 40.416 -20.018 -1.395 1.00 80.94 103 CYS A CA 1
ATOM 794 C C . CYS A 1 103 ? 41.788 -19.380 -1.639 1.00 80.94 103 CYS A C 1
ATOM 796 O O . CYS A 1 103 ? 41.984 -18.716 -2.652 1.00 80.94 103 CYS A O 1
ATOM 798 N N . ALA A 1 104 ? 42.737 -19.608 -0.735 1.00 89.69 104 ALA A N 1
ATOM 799 C CA . ALA A 1 104 ? 44.076 -19.033 -0.756 1.00 89.69 104 ALA A CA 1
ATOM 800 C C . ALA A 1 104 ? 45.029 -19.838 -1.661 1.00 89.69 104 ALA A C 1
ATOM 802 O O . ALA A 1 104 ? 45.999 -20.429 -1.193 1.00 89.69 104 ALA A O 1
ATOM 803 N N . VAL A 1 105 ? 44.724 -19.900 -2.961 1.00 90.12 105 VAL A N 1
ATOM 804 C CA . VAL A 1 105 ? 45.519 -20.645 -3.952 1.00 90.12 105 VAL A CA 1
ATOM 805 C C . VAL A 1 105 ? 46.391 -19.680 -4.749 1.00 90.12 105 VAL A C 1
ATOM 807 O O . VAL A 1 105 ? 45.869 -18.898 -5.545 1.00 90.12 105 VAL A O 1
ATOM 810 N N . LYS A 1 106 ? 47.712 -19.769 -4.564 1.00 93.00 106 LYS A N 1
ATOM 811 C CA . LYS A 1 106 ? 48.692 -19.044 -5.383 1.00 93.00 106 LYS A CA 1
ATOM 812 C C . LYS A 1 106 ? 48.607 -19.501 -6.843 1.00 93.00 106 LYS A C 1
ATOM 814 O O . LYS A 1 106 ? 48.461 -20.693 -7.114 1.00 93.00 106 LYS A O 1
ATOM 819 N N . LYS A 1 107 ? 48.681 -18.550 -7.767 1.00 93.44 107 LYS A N 1
ATOM 820 C CA . LYS A 1 107 ? 48.774 -18.759 -9.218 1.00 93.44 107 LYS A CA 1
ATOM 821 C C . LYS A 1 107 ? 50.060 -18.123 -9.756 1.00 93.44 107 LYS A C 1
ATOM 823 O O . LYS A 1 107 ? 50.843 -17.568 -8.988 1.00 93.44 107 LYS A O 1
ATOM 828 N N . ASP A 1 108 ? 50.241 -18.189 -11.072 1.00 95.06 108 ASP A N 1
ATOM 829 C CA . ASP A 1 108 ? 51.470 -17.771 -11.759 1.00 95.06 108 ASP A CA 1
ATOM 830 C C . ASP A 1 108 ? 51.810 -16.291 -11.550 1.00 95.06 108 ASP A C 1
ATOM 832 O O . ASP A 1 108 ? 52.982 -15.934 -11.447 1.00 95.06 108 ASP A O 1
ATOM 836 N N . THR A 1 109 ? 50.794 -15.430 -11.429 1.00 96.56 109 THR A N 1
ATOM 837 C CA . THR A 1 109 ? 50.975 -14.003 -11.135 1.00 96.56 109 THR A CA 1
ATOM 838 C C . THR A 1 109 ? 50.246 -13.591 -9.847 1.00 96.56 109 THR A C 1
ATOM 840 O O . THR A 1 109 ? 49.246 -14.216 -9.461 1.00 96.56 109 THR A O 1
ATOM 843 N N . PRO A 1 110 ? 50.689 -12.522 -9.157 1.00 95.75 110 PRO A N 1
ATOM 844 C CA . PRO A 1 110 ? 49.966 -11.968 -8.008 1.00 95.75 110 PRO A CA 1
ATOM 845 C C . PRO A 1 110 ? 48.537 -11.503 -8.356 1.00 95.75 110 PRO A C 1
ATOM 847 O O . PRO A 1 110 ? 47.587 -11.724 -7.594 1.00 95.75 110 PRO A O 1
ATOM 850 N N . GLN A 1 111 ? 48.358 -10.930 -9.547 1.00 95.00 111 GLN A N 1
ATOM 851 C CA . GLN A 1 111 ? 47.067 -10.525 -10.103 1.00 95.00 111 GLN A CA 1
ATOM 852 C C . GLN A 1 111 ? 46.162 -11.730 -10.366 1.00 95.00 111 GLN A C 1
ATOM 854 O O . GLN A 1 111 ? 44.971 -11.694 -10.070 1.00 95.00 111 GLN A O 1
ATOM 859 N N . ASP A 1 112 ? 46.711 -12.841 -10.855 1.00 92.19 112 ASP A N 1
ATOM 860 C CA . ASP A 1 112 ? 45.930 -14.058 -11.046 1.00 92.19 112 ASP A CA 1
ATOM 861 C C . ASP A 1 112 ? 45.633 -14.765 -9.724 1.00 92.19 112 ASP A C 1
ATOM 863 O O . ASP A 1 112 ? 44.552 -15.329 -9.563 1.00 92.19 112 ASP A O 1
ATOM 867 N N . SER A 1 113 ? 46.533 -14.702 -8.745 1.00 91.94 113 SER A N 1
ATOM 868 C CA . SER A 1 113 ? 46.295 -15.234 -7.395 1.00 91.94 113 SER A CA 1
ATOM 869 C C . SER A 1 113 ? 45.104 -14.543 -6.725 1.00 91.94 113 SER A C 1
ATOM 871 O O . SER A 1 113 ? 44.296 -15.194 -6.069 1.00 91.94 113 SER A O 1
ATOM 873 N N . SER A 1 114 ? 44.945 -13.240 -6.966 1.00 86.31 114 SER A N 1
ATOM 874 C CA . SER A 1 114 ? 43.825 -12.423 -6.483 1.00 86.31 114 SER A CA 1
ATOM 875 C C . SER A 1 114 ? 42.596 -12.415 -7.404 1.00 86.31 114 SER A C 1
ATOM 877 O O . SER A 1 114 ? 41.533 -11.953 -6.986 1.00 86.31 114 SER A O 1
ATOM 879 N N . SER A 1 115 ? 42.699 -12.950 -8.628 1.00 79.56 115 SER A N 1
ATOM 880 C CA . SER A 1 115 ? 41.594 -12.974 -9.589 1.00 79.56 115 SER A CA 1
ATOM 881 C C . SER A 1 115 ? 40.560 -14.052 -9.270 1.00 79.56 115 SER A C 1
ATOM 883 O O . SER A 1 115 ? 40.868 -15.240 -9.073 1.00 79.56 115 SER A O 1
ATOM 885 N N . VAL A 1 116 ? 39.292 -13.644 -9.297 1.00 60.16 116 VAL A N 1
ATOM 886 C CA . VAL A 1 116 ? 38.138 -14.519 -9.079 1.00 60.16 116 VAL A CA 1
ATOM 887 C C . VAL A 1 116 ? 37.797 -15.266 -10.372 1.00 60.16 116 VAL A C 1
ATOM 889 O O . VAL A 1 116 ? 36.752 -15.065 -10.972 1.00 60.16 116 VAL A O 1
ATOM 892 N N . ASN A 1 117 ? 38.713 -16.117 -10.840 1.00 52.84 117 ASN A N 1
ATOM 893 C CA . ASN A 1 117 ? 38.507 -16.877 -12.073 1.00 52.84 117 ASN A CA 1
ATOM 894 C C . ASN A 1 117 ? 37.699 -18.166 -11.806 1.00 52.84 117 ASN A C 1
ATOM 896 O O . ASN A 1 117 ? 38.082 -19.002 -10.974 1.00 52.84 117 ASN A O 1
ATOM 900 N N . ASN A 1 118 ? 36.572 -18.301 -12.514 1.00 52.19 118 ASN A N 1
ATOM 901 C CA . ASN A 1 118 ? 35.539 -19.332 -12.367 1.00 52.19 118 ASN A CA 1
ATOM 902 C C . ASN A 1 118 ? 36.006 -20.710 -12.872 1.00 52.19 118 ASN A C 1
ATOM 904 O O . ASN A 1 118 ? 35.608 -21.179 -13.934 1.00 52.19 118 ASN A O 1
ATOM 908 N N . ASN A 1 119 ? 36.811 -21.417 -12.079 1.00 43.84 119 ASN A N 1
ATOM 909 C CA . ASN A 1 119 ? 36.795 -22.878 -12.154 1.00 43.84 119 ASN A CA 1
ATOM 910 C C . ASN A 1 119 ? 35.666 -23.379 -11.238 1.00 43.84 119 ASN A C 1
ATOM 912 O O . ASN A 1 119 ? 35.515 -22.856 -10.138 1.00 43.84 119 ASN A O 1
ATOM 916 N N . LYS A 1 120 ? 34.849 -24.350 -11.663 1.00 39.81 120 LYS A N 1
ATOM 917 C CA . LYS A 1 120 ? 33.562 -24.743 -11.029 1.00 39.81 120 LYS A CA 1
ATOM 918 C C . LYS A 1 120 ? 33.664 -25.068 -9.521 1.00 39.81 120 LYS A C 1
ATOM 920 O O . LYS A 1 120 ? 32.705 -24.895 -8.774 1.00 39.81 120 LYS A O 1
ATOM 925 N N . SER A 1 121 ? 34.851 -25.444 -9.044 1.00 39.78 121 SER A N 1
ATOM 926 C CA . SER A 1 121 ? 35.166 -25.681 -7.622 1.00 39.78 121 SER A CA 1
ATOM 927 C C . SER A 1 121 ? 35.445 -24.403 -6.801 1.00 39.78 121 SER A C 1
ATOM 929 O O . SER A 1 121 ? 35.419 -24.437 -5.571 1.00 39.78 121 SER A O 1
ATOM 931 N N . LYS A 1 122 ? 35.667 -23.262 -7.466 1.00 45.59 122 LYS A N 1
ATOM 932 C CA . LYS A 1 122 ? 35.951 -21.922 -6.917 1.00 45.59 122 LYS A CA 1
ATOM 933 C C . LYS A 1 122 ? 34.722 -21.007 -6.850 1.00 45.59 122 LYS A C 1
ATOM 935 O O . LYS A 1 122 ? 34.825 -19.910 -6.312 1.00 45.59 122 LYS A O 1
ATOM 940 N N . MET A 1 123 ? 33.534 -21.484 -7.236 1.00 37.88 123 MET A N 1
ATOM 941 C CA . MET A 1 123 ? 32.263 -20.796 -6.942 1.00 37.88 123 MET A CA 1
ATOM 942 C C . MET A 1 123 ? 32.038 -20.633 -5.424 1.00 37.88 123 MET A C 1
ATOM 944 O O . MET A 1 123 ? 31.310 -19.749 -4.986 1.00 37.88 123 MET A O 1
ATOM 948 N N . LYS A 1 124 ? 32.740 -21.428 -4.600 1.00 41.69 124 LYS A N 1
ATOM 949 C CA . LYS A 1 124 ? 32.836 -21.235 -3.146 1.00 41.69 124 LYS A CA 1
ATOM 950 C C . LYS A 1 124 ? 33.713 -20.043 -2.752 1.00 41.69 124 LYS A C 1
ATOM 952 O O . LYS A 1 124 ? 33.368 -19.390 -1.787 1.00 41.69 124 LYS A O 1
ATOM 957 N N . LEU A 1 125 ? 34.776 -19.724 -3.496 1.00 41.81 125 LEU A N 1
ATOM 958 C CA . LEU A 1 125 ? 35.646 -18.560 -3.267 1.00 41.81 125 LEU A CA 1
ATOM 959 C C . LEU A 1 125 ? 34.976 -17.258 -3.722 1.00 41.81 125 LEU A C 1
ATOM 961 O O . LEU A 1 125 ? 35.095 -16.252 -3.030 1.00 41.81 125 LEU A O 1
ATOM 965 N N . LEU A 1 126 ? 34.224 -17.286 -4.828 1.00 41.69 126 LEU A N 1
ATOM 966 C CA . LEU A 1 126 ? 33.361 -16.168 -5.216 1.00 41.69 126 LEU A CA 1
ATOM 967 C C . LEU A 1 126 ? 32.262 -15.993 -4.164 1.00 41.69 126 LEU A C 1
ATOM 969 O O . LEU A 1 126 ? 32.058 -14.879 -3.723 1.00 41.69 126 LEU A O 1
ATOM 973 N N . LEU A 1 127 ? 31.694 -17.072 -3.610 1.00 41.91 127 LEU A N 1
ATOM 974 C CA . LEU A 1 127 ? 30.846 -16.991 -2.417 1.00 41.91 127 LEU A CA 1
ATOM 975 C C . LEU A 1 127 ? 31.608 -16.490 -1.174 1.00 41.91 127 LEU A C 1
ATOM 977 O O . LEU A 1 127 ? 30.994 -15.840 -0.356 1.00 41.91 127 LEU A O 1
ATOM 981 N N . CYS A 1 128 ? 32.915 -16.712 -1.005 1.00 45.75 128 CYS A N 1
ATOM 982 C CA . CYS A 1 128 ? 33.688 -16.163 0.121 1.00 45.75 128 CYS A CA 1
ATOM 983 C C . CYS A 1 128 ? 33.976 -14.681 -0.020 1.00 45.75 128 CYS A C 1
ATOM 985 O O . CYS A 1 128 ? 33.821 -13.951 0.944 1.00 45.75 128 CYS A O 1
ATOM 987 N N . LEU A 1 129 ? 34.417 -14.238 -1.194 1.00 46.50 129 LEU A N 1
ATOM 988 C CA . LEU A 1 129 ? 34.716 -12.838 -1.457 1.00 46.50 129 LEU A CA 1
ATOM 989 C C . LEU A 1 129 ? 33.428 -12.048 -1.627 1.00 46.50 129 LEU A C 1
ATOM 991 O O . LEU A 1 129 ? 33.356 -10.946 -1.128 1.00 46.50 129 LEU A O 1
ATOM 995 N N . VAL A 1 130 ? 32.369 -12.630 -2.184 1.00 46.50 130 VAL A N 1
ATOM 996 C CA . VAL A 1 130 ? 31.021 -12.058 -2.160 1.00 46.50 130 VAL A CA 1
ATOM 997 C C . VAL A 1 130 ? 30.417 -12.166 -0.761 1.00 46.50 130 VAL A C 1
ATOM 999 O O . VAL A 1 130 ? 29.726 -11.253 -0.386 1.00 46.50 130 VAL A O 1
ATOM 1002 N N . VAL A 1 131 ? 30.714 -13.142 0.103 1.00 43.59 131 VAL A N 1
ATOM 1003 C CA . VAL A 1 131 ? 30.273 -13.102 1.521 1.00 43.59 131 VAL A CA 1
ATOM 1004 C C . VAL A 1 131 ? 31.115 -12.142 2.358 1.00 43.59 131 VAL A C 1
ATOM 1006 O O . VAL A 1 131 ? 30.586 -11.582 3.299 1.00 43.59 131 VAL A O 1
ATOM 1009 N N . VAL A 1 132 ? 32.380 -11.882 2.025 1.00 46.16 132 VAL A N 1
ATOM 1010 C CA . VAL A 1 132 ? 33.250 -10.923 2.733 1.00 46.16 132 VAL A CA 1
ATOM 1011 C C . VAL A 1 132 ? 33.045 -9.499 2.217 1.00 46.16 132 VAL A C 1
ATOM 1013 O O . VAL A 1 132 ? 33.075 -8.566 3.008 1.00 46.16 132 VAL A O 1
ATOM 1016 N N . SER A 1 133 ? 32.772 -9.323 0.926 1.00 42.03 133 SER A N 1
ATOM 1017 C CA . SER A 1 133 ? 32.405 -8.057 0.291 1.00 42.03 133 SER A CA 1
ATOM 1018 C C . SER A 1 133 ? 30.916 -7.766 0.410 1.00 42.03 133 SER A C 1
ATOM 1020 O O . SER A 1 133 ? 30.599 -6.605 0.538 1.00 42.03 133 SER A O 1
ATOM 1022 N N . LEU A 1 134 ? 30.003 -8.744 0.447 1.00 36.88 134 LEU A N 1
ATOM 1023 C CA . LEU A 1 134 ? 28.617 -8.534 0.896 1.00 36.88 134 LEU A CA 1
ATOM 1024 C C . LEU A 1 134 ? 28.530 -8.501 2.409 1.00 36.88 134 LEU A C 1
ATOM 1026 O O . LEU A 1 134 ? 27.616 -7.866 2.881 1.00 36.88 134 LEU A O 1
ATOM 1030 N N . ALA A 1 135 ? 29.447 -9.082 3.189 1.00 38.28 135 ALA A N 1
ATOM 1031 C CA . ALA A 1 135 ? 29.571 -8.677 4.585 1.00 38.28 135 ALA A CA 1
ATOM 1032 C C . ALA A 1 135 ? 29.983 -7.206 4.587 1.00 38.28 135 ALA A C 1
ATOM 1034 O O . ALA A 1 135 ? 29.197 -6.376 5.004 1.00 38.28 135 ALA A O 1
ATOM 1035 N N . ALA A 1 136 ? 31.133 -6.834 4.020 1.00 37.28 136 ALA A N 1
ATOM 1036 C CA . ALA A 1 136 ? 31.628 -5.453 3.998 1.00 37.28 136 ALA A CA 1
ATOM 1037 C C . ALA A 1 136 ? 30.782 -4.444 3.181 1.00 37.28 136 ALA A C 1
ATOM 1039 O O . ALA A 1 136 ? 31.028 -3.251 3.267 1.00 37.28 136 ALA A O 1
ATOM 1040 N N . LEU A 1 137 ? 29.791 -4.863 2.396 1.00 36.31 137 LEU A N 1
ATOM 1041 C CA . LEU A 1 137 ? 28.803 -3.983 1.754 1.00 36.31 137 LEU A CA 1
ATOM 1042 C C . LEU A 1 137 ? 27.459 -4.039 2.491 1.00 36.31 137 LEU A C 1
ATOM 1044 O O . LEU A 1 137 ? 26.817 -3.003 2.604 1.00 36.31 137 LEU A O 1
ATOM 1048 N N . ALA A 1 138 ? 27.094 -5.164 3.119 1.00 36.75 138 ALA A N 1
ATOM 1049 C CA . ALA A 1 138 ? 26.009 -5.226 4.111 1.00 36.75 138 ALA A CA 1
ATOM 1050 C C . ALA A 1 138 ? 26.387 -4.599 5.464 1.00 36.75 138 ALA A C 1
ATOM 1052 O O . ALA A 1 138 ? 25.578 -4.613 6.382 1.00 36.75 138 ALA A O 1
ATOM 1053 N N . TRP A 1 139 ? 27.596 -4.046 5.586 1.00 40.34 139 TRP A N 1
ATOM 1054 C CA . TRP A 1 139 ? 28.015 -3.192 6.693 1.00 40.34 139 TRP A CA 1
ATOM 1055 C C . TRP A 1 139 ? 28.021 -1.699 6.315 1.00 40.34 139 TRP A C 1
ATOM 1057 O O . TRP A 1 139 ? 28.463 -0.891 7.127 1.00 40.34 139 TRP A O 1
ATOM 1067 N N . ALA A 1 140 ? 27.472 -1.272 5.162 1.00 37.53 140 ALA A N 1
ATOM 1068 C CA . ALA A 1 140 ? 26.674 -0.045 5.254 1.00 37.53 140 ALA A CA 1
ATOM 1069 C C . ALA A 1 140 ? 25.641 -0.373 6.332 1.00 37.53 140 ALA A C 1
ATOM 1071 O O . ALA A 1 140 ? 24.928 -1.351 6.132 1.00 37.53 140 ALA A O 1
ATOM 1072 N N . GLU A 1 141 ? 25.693 0.285 7.499 1.00 44.28 141 GLU A N 1
ATOM 1073 C CA . GLU A 1 141 ? 24.816 -0.021 8.634 1.00 44.28 141 GLU A CA 1
ATOM 1074 C C . GLU A 1 141 ? 23.386 -0.095 8.093 1.00 44.28 141 GLU A C 1
ATOM 1076 O O . GLU A 1 141 ? 22.754 0.927 7.828 1.00 44.28 141 GLU A O 1
ATOM 1081 N N . THR A 1 142 ? 22.900 -1.310 7.825 1.00 54.97 142 THR A N 1
ATOM 1082 C CA . THR A 1 142 ? 21.575 -1.438 7.245 1.00 54.97 142 THR A CA 1
ATOM 1083 C C . THR A 1 142 ? 20.615 -0.949 8.323 1.00 54.97 142 THR A C 1
ATOM 1085 O O . THR A 1 142 ? 20.908 -1.110 9.518 1.00 54.97 142 THR A O 1
ATOM 1088 N N . PRO A 1 143 ? 19.435 -0.414 7.974 1.00 57.59 143 PRO A N 1
ATOM 1089 C CA . PRO A 1 143 ? 18.421 -0.089 8.976 1.00 57.59 143 PRO A CA 1
ATOM 1090 C C . PRO A 1 143 ? 18.191 -1.248 9.967 1.00 57.59 143 PRO A C 1
ATOM 1092 O O . PRO A 1 143 ? 17.912 -1.037 11.143 1.00 57.59 143 PRO A O 1
ATOM 1095 N N . ARG A 1 144 ? 18.421 -2.492 9.519 1.00 56.22 144 ARG A N 1
ATOM 1096 C CA . ARG A 1 144 ? 18.400 -3.720 10.317 1.00 56.22 144 ARG A CA 1
ATOM 1097 C C . ARG A 1 144 ? 19.519 -3.820 11.362 1.00 56.22 144 ARG A C 1
ATOM 1099 O O . ARG A 1 144 ? 19.236 -4.301 12.456 1.00 56.22 144 ARG A O 1
ATOM 1106 N N . ASP A 1 145 ? 20.753 -3.421 11.069 1.00 64.69 145 ASP A N 1
ATOM 1107 C CA . ASP A 1 145 ? 21.872 -3.509 12.021 1.00 64.69 145 ASP A CA 1
ATOM 1108 C C . ASP A 1 145 ? 21.823 -2.383 13.053 1.00 64.69 145 ASP A C 1
ATOM 1110 O O . ASP A 1 145 ? 22.054 -2.632 14.238 1.00 64.69 145 ASP A O 1
ATOM 1114 N N . ILE A 1 146 ? 21.380 -1.195 12.637 1.00 69.69 146 ILE A N 1
ATOM 1115 C CA . ILE A 1 146 ? 21.045 -0.078 13.527 1.00 69.69 146 ILE A CA 1
ATOM 1116 C C . ILE A 1 146 ? 19.915 -0.490 14.481 1.00 69.69 146 ILE A C 1
ATOM 1118 O O . ILE A 1 146 ? 20.057 -0.402 15.703 1.00 69.69 146 ILE A O 1
ATOM 1122 N N . LEU A 1 147 ? 18.820 -1.044 13.946 1.00 69.94 147 LEU A N 1
ATOM 1123 C CA . LEU A 1 147 ? 17.711 -1.547 14.758 1.00 69.94 147 LEU A CA 1
ATOM 1124 C C . LEU A 1 147 ? 18.128 -2.712 15.657 1.00 69.94 147 LEU A C 1
ATOM 1126 O O . LEU A 1 147 ? 17.672 -2.770 16.792 1.00 69.94 147 LEU A O 1
ATOM 1130 N N . ARG A 1 148 ? 18.999 -3.628 15.210 1.00 77.62 148 ARG A N 1
ATOM 1131 C CA . ARG A 1 148 ? 19.497 -4.737 16.045 1.00 77.62 148 ARG A CA 1
ATOM 1132 C C . ARG A 1 148 ? 20.394 -4.227 17.174 1.00 77.62 148 ARG A C 1
ATOM 1134 O O . ARG A 1 148 ? 20.280 -4.705 18.300 1.00 77.62 148 ARG A O 1
ATOM 1141 N N . LYS A 1 149 ? 21.250 -3.241 16.900 1.00 85.50 149 LYS A N 1
ATOM 1142 C CA . LYS A 1 149 ? 22.082 -2.558 17.898 1.00 85.50 149 LYS A CA 1
ATOM 1143 C C . LYS A 1 149 ? 21.210 -1.888 18.954 1.00 85.50 149 LYS A C 1
ATOM 1145 O O . LYS A 1 149 ? 21.384 -2.167 20.139 1.00 85.50 149 LYS A O 1
ATOM 1150 N N . TYR A 1 150 ? 20.223 -1.092 18.541 1.00 86.00 150 TYR A N 1
ATOM 1151 C CA . TYR A 1 150 ? 19.279 -0.482 19.477 1.00 86.00 150 TYR A CA 1
ATOM 1152 C C . TYR A 1 150 ? 18.426 -1.519 20.192 1.00 86.00 150 TYR A C 1
ATOM 1154 O O . TYR A 1 150 ? 18.237 -1.405 21.393 1.00 86.00 150 TYR A O 1
ATOM 1162 N N . HIS A 1 151 ? 17.986 -2.577 19.517 1.00 85.00 151 HIS A N 1
ATOM 1163 C CA . HIS A 1 151 ? 17.248 -3.666 20.144 1.00 85.00 151 HIS A CA 1
ATOM 1164 C C . HIS A 1 151 ? 18.054 -4.328 21.265 1.00 85.00 151 HIS A C 1
ATOM 1166 O O . HIS A 1 151 ? 17.515 -4.527 22.348 1.00 85.00 151 HIS A O 1
ATOM 1172 N N . ASN A 1 152 ? 19.340 -4.613 21.046 1.00 84.25 152 ASN A N 1
ATOM 1173 C CA . ASN A 1 152 ? 20.211 -5.215 22.056 1.00 84.25 152 ASN A CA 1
ATOM 1174 C C . ASN A 1 152 ? 20.475 -4.268 23.236 1.00 84.25 152 ASN A C 1
ATOM 1176 O O . ASN A 1 152 ? 20.391 -4.694 24.388 1.00 84.25 152 ASN A O 1
ATOM 1180 N N . ILE A 1 153 ? 20.729 -2.983 22.962 1.00 89.06 153 ILE A N 1
ATOM 1181 C CA . ILE A 1 153 ? 20.875 -1.946 23.997 1.00 89.06 153 ILE A CA 1
ATOM 1182 C C . ILE A 1 153 ? 19.584 -1.856 24.818 1.00 89.06 153 ILE A C 1
ATOM 1184 O O . ILE A 1 153 ? 19.587 -2.043 26.032 1.00 89.06 153 ILE A O 1
ATOM 1188 N N . CYS A 1 154 ? 18.454 -1.678 24.145 1.00 90.19 154 CYS A N 1
ATOM 1189 C CA . CYS A 1 154 ? 17.157 -1.478 24.772 1.00 90.19 154 CYS A CA 1
ATOM 1190 C C . CYS A 1 154 ? 16.615 -2.723 25.461 1.00 90.19 154 CYS A C 1
ATOM 1192 O O . CYS A 1 154 ? 15.873 -2.609 26.429 1.00 90.19 154 CYS A O 1
ATOM 1194 N N . LYS A 1 155 ? 16.995 -3.920 25.015 1.00 88.25 155 LYS A N 1
ATOM 1195 C CA . LYS A 1 155 ? 16.711 -5.166 25.728 1.00 88.25 155 LYS A CA 1
ATOM 1196 C C . LYS A 1 155 ? 17.386 -5.173 27.101 1.00 88.25 155 LYS A C 1
ATOM 1198 O O . LYS A 1 155 ? 16.735 -5.504 28.085 1.00 88.25 155 LYS A O 1
ATOM 1203 N N . SER A 1 156 ? 18.655 -4.758 27.174 1.00 82.50 156 SER A N 1
ATOM 1204 C CA . SER A 1 156 ? 19.371 -4.656 28.453 1.00 82.50 156 SER A CA 1
ATOM 1205 C C . SER A 1 156 ? 18.794 -3.568 29.367 1.00 82.50 156 SER A C 1
ATOM 1207 O O . SER A 1 156 ? 18.658 -3.797 30.563 1.00 82.50 156 SER A O 1
ATOM 1209 N N . GLU A 1 157 ? 18.369 -2.430 28.805 1.00 87.00 157 GLU A N 1
ATOM 1210 C CA . GLU A 1 157 ? 17.782 -1.318 29.569 1.00 87.00 157 GLU A CA 1
ATOM 1211 C C . GLU A 1 157 ? 16.336 -1.602 30.030 1.00 87.00 157 GLU A C 1
ATOM 1213 O O . GLU A 1 157 ? 15.926 -1.154 31.098 1.00 87.00 157 GLU A O 1
ATOM 1218 N N . SER A 1 158 ? 15.550 -2.359 29.254 1.00 82.81 158 SER A N 1
ATOM 1219 C CA . SER A 1 158 ? 14.147 -2.677 29.583 1.00 82.81 158 SER A CA 1
ATOM 1220 C C . SER A 1 158 ? 13.971 -3.907 30.478 1.00 82.81 158 SER A C 1
ATOM 1222 O O . SER A 1 158 ? 12.890 -4.085 31.038 1.00 82.81 158 SER A O 1
ATOM 1224 N N . GLY A 1 159 ? 14.998 -4.754 30.617 1.00 84.25 159 GLY A N 1
ATOM 1225 C CA . GLY A 1 159 ? 14.951 -5.976 31.431 1.00 84.25 159 GLY A CA 1
ATOM 1226 C C . GLY A 1 159 ? 14.102 -7.112 30.840 1.00 84.25 159 GLY A C 1
ATOM 1227 O O . GLY A 1 159 ? 13.851 -8.108 31.518 1.00 84.25 159 GLY A O 1
ATOM 1228 N N . ILE A 1 160 ? 13.652 -6.992 29.589 1.00 83.62 160 ILE A N 1
ATOM 1229 C CA . ILE A 1 160 ? 12.815 -8.002 28.935 1.00 83.62 160 ILE A CA 1
ATOM 1230 C C . ILE A 1 160 ? 13.652 -9.225 28.508 1.00 83.62 160 ILE A C 1
ATOM 1232 O O . ILE A 1 160 ? 14.700 -9.105 27.867 1.00 83.62 160 ILE A O 1
ATOM 1236 N N . SER A 1 161 ? 13.198 -10.431 28.865 1.00 84.75 161 SER A N 1
ATOM 1237 C CA . SER A 1 161 ? 13.875 -11.679 28.484 1.00 84.75 161 SER A CA 1
ATOM 1238 C C . SER A 1 161 ? 13.576 -12.073 27.033 1.00 84.75 161 SER A C 1
ATOM 1240 O O . SER A 1 161 ? 12.509 -11.765 26.498 1.00 84.75 161 SER A O 1
ATOM 1242 N N . GLU A 1 162 ? 14.500 -12.793 26.386 1.00 80.62 162 GLU A N 1
ATOM 1243 C CA . GLU A 1 162 ? 14.325 -13.206 24.981 1.00 80.62 162 GLU A CA 1
ATOM 1244 C C . GLU A 1 162 ? 13.131 -14.149 24.798 1.00 80.62 162 GLU A C 1
ATOM 1246 O O . GLU A 1 162 ? 12.370 -14.007 23.844 1.00 80.62 162 GLU A O 1
ATOM 1251 N N . ASP A 1 163 ? 12.894 -15.032 25.770 1.00 79.38 163 ASP A N 1
ATOM 1252 C CA . ASP A 1 163 ? 11.735 -15.928 25.777 1.00 79.38 163 ASP A CA 1
ATOM 1253 C C . ASP A 1 163 ? 10.412 -15.152 25.808 1.00 79.38 163 ASP A C 1
ATOM 1255 O O . ASP A 1 163 ? 9.426 -15.553 25.182 1.00 79.38 163 ASP A O 1
ATOM 1259 N N . ARG A 1 164 ? 10.382 -14.007 26.504 1.00 77.38 164 ARG A N 1
ATOM 1260 C CA . ARG A 1 164 ? 9.218 -13.114 26.525 1.00 77.38 164 ARG A CA 1
ATOM 1261 C C . ARG A 1 164 ? 9.024 -12.428 25.181 1.00 77.38 164 ARG A C 1
ATOM 1263 O O . ARG A 1 164 ? 7.900 -12.435 24.681 1.00 77.38 164 ARG A O 1
ATOM 1270 N N . ILE A 1 165 ? 10.092 -11.900 24.578 1.00 75.19 165 ILE A N 1
ATOM 1271 C CA . ILE A 1 165 ? 10.047 -11.304 23.232 1.00 75.19 165 ILE A CA 1
ATOM 1272 C C . ILE A 1 165 ? 9.495 -12.323 22.222 1.00 75.19 165 ILE A C 1
ATOM 1274 O O . ILE A 1 165 ? 8.603 -12.001 21.434 1.00 75.19 165 ILE A O 1
ATOM 1278 N N . ASP A 1 166 ? 9.960 -13.571 22.276 1.00 75.12 166 ASP A N 1
ATOM 1279 C CA . ASP A 1 166 ? 9.490 -14.638 21.390 1.00 75.12 166 ASP A CA 1
ATOM 1280 C C . ASP A 1 166 ? 8.041 -15.054 21.657 1.00 75.12 166 ASP A C 1
ATOM 1282 O O . ASP A 1 166 ? 7.309 -15.384 20.718 1.00 75.12 166 ASP A O 1
ATOM 1286 N N . LYS A 1 167 ? 7.589 -15.009 22.915 1.00 75.31 167 LYS A N 1
ATOM 1287 C CA . LYS A 1 167 ? 6.183 -15.241 23.267 1.00 75.31 167 LYS A CA 1
ATOM 1288 C C . LYS A 1 167 ? 5.284 -14.144 22.689 1.00 75.31 167 LYS A C 1
ATOM 1290 O O . LYS A 1 167 ? 4.267 -14.467 22.085 1.00 75.31 167 LYS A O 1
ATOM 1295 N N . ILE A 1 168 ? 5.703 -12.880 22.772 1.00 71.25 168 ILE A N 1
ATOM 1296 C CA . ILE A 1 168 ? 4.983 -11.719 22.217 1.00 71.25 168 ILE A CA 1
ATOM 1297 C C . ILE A 1 168 ? 4.894 -11.788 20.686 1.00 71.25 168 ILE A C 1
ATOM 1299 O O . ILE A 1 168 ? 3.816 -11.598 20.122 1.00 71.25 168 ILE A O 1
ATOM 1303 N N . ARG A 1 169 ? 5.993 -12.149 20.001 1.00 69.44 169 ARG A N 1
ATOM 1304 C CA . ARG A 1 169 ? 5.991 -12.365 18.538 1.00 69.44 169 ARG A CA 1
ATOM 1305 C C . ARG A 1 169 ? 4.952 -13.404 18.102 1.00 69.44 169 ARG A C 1
ATOM 1307 O O . ARG A 1 169 ? 4.406 -13.295 17.008 1.00 69.44 169 ARG A O 1
ATOM 1314 N N . LYS A 1 170 ? 4.687 -14.413 18.939 1.00 70.19 170 LYS A N 1
ATOM 1315 C CA . LYS A 1 170 ? 3.738 -15.499 18.648 1.00 70.19 170 LYS A CA 1
ATOM 1316 C C . LYS A 1 170 ? 2.289 -15.141 18.977 1.00 70.19 170 LYS A C 1
ATOM 1318 O O . LYS A 1 170 ? 1.398 -15.617 18.283 1.00 70.19 170 LYS A O 1
ATOM 1323 N N . THR A 1 171 ? 2.040 -14.338 20.011 1.00 66.06 171 THR A N 1
ATOM 1324 C CA . THR A 1 171 ? 0.676 -14.070 20.502 1.00 66.06 171 THR A CA 1
ATOM 1325 C C . THR A 1 171 ? 0.003 -12.855 19.863 1.00 66.06 171 THR A C 1
ATOM 1327 O O . THR A 1 171 ? -1.205 -12.713 20.023 1.00 66.06 171 THR A O 1
ATOM 1330 N N . LYS A 1 172 ? 0.741 -11.985 19.152 1.00 53.62 172 LYS A N 1
ATOM 1331 C CA . LYS A 1 172 ? 0.245 -10.745 18.502 1.00 53.62 172 LYS A CA 1
ATOM 1332 C C . LYS A 1 172 ? -0.515 -9.759 19.420 1.00 53.62 172 LYS A C 1
ATOM 1334 O O . LYS A 1 172 ? -1.022 -8.757 18.928 1.00 53.62 172 LYS A O 1
ATOM 1339 N N . LYS A 1 173 ? -0.565 -9.985 20.736 1.00 52.75 173 LYS A N 1
ATOM 1340 C CA . LYS A 1 173 ? -1.105 -9.041 21.728 1.00 52.75 173 LYS A CA 1
ATOM 1341 C C . LYS A 1 173 ? 0.022 -8.151 22.265 1.00 52.75 173 LYS A C 1
ATOM 1343 O O . LYS A 1 173 ? 1.054 -8.664 22.700 1.00 52.75 173 LYS A O 1
ATOM 1348 N N . VAL A 1 174 ? -0.155 -6.829 22.174 1.00 53.28 174 VAL A N 1
ATOM 1349 C CA . VAL A 1 174 ? 0.842 -5.808 22.559 1.00 53.28 174 VAL A CA 1
ATOM 1350 C C . VAL A 1 174 ? 0.264 -4.883 23.633 1.00 53.28 174 VAL A C 1
ATOM 1352 O O . VAL A 1 174 ? 0.091 -3.683 23.457 1.00 53.28 174 VAL A O 1
ATOM 1355 N N . ASP A 1 175 ? -0.041 -5.469 24.776 1.00 53.19 175 ASP A N 1
ATOM 1356 C CA . ASP A 1 175 ? -0.559 -4.835 25.988 1.00 53.19 175 ASP A CA 1
ATOM 1357 C C . ASP A 1 175 ? 0.443 -4.933 27.158 1.00 53.19 175 ASP A C 1
ATOM 1359 O O . ASP A 1 175 ? 0.104 -4.703 28.313 1.00 53.19 175 ASP A O 1
ATOM 1363 N N . ASN A 1 176 ? 1.725 -5.194 26.867 1.00 68.38 176 ASN A N 1
ATOM 1364 C CA . ASN A 1 176 ? 2.778 -5.326 27.877 1.00 68.38 176 ASN A CA 1
ATOM 1365 C C . ASN A 1 176 ? 3.669 -4.069 27.964 1.00 68.38 176 ASN A C 1
ATOM 1367 O O . ASN A 1 176 ? 4.382 -3.732 27.014 1.00 68.38 176 ASN A O 1
ATOM 1371 N N . LEU A 1 177 ? 3.675 -3.426 29.138 1.00 75.50 177 LEU A N 1
ATOM 1372 C CA . LEU A 1 177 ? 4.475 -2.246 29.495 1.00 75.50 177 LEU A CA 1
ATOM 1373 C C . LEU A 1 177 ? 5.974 -2.391 29.160 1.00 75.50 177 LEU A C 1
ATOM 1375 O O . LEU A 1 177 ? 6.621 -1.421 28.771 1.00 75.50 177 LEU A O 1
ATOM 1379 N N . GLU A 1 178 ? 6.536 -3.596 29.256 1.00 77.19 178 GLU A N 1
ATOM 1380 C CA . GLU A 1 178 ? 7.947 -3.859 28.935 1.00 77.19 178 GLU A CA 1
ATOM 1381 C C . GLU A 1 178 ? 8.243 -3.753 27.436 1.00 77.19 178 GLU A C 1
ATOM 1383 O O . GLU A 1 178 ? 9.287 -3.235 27.046 1.00 77.19 178 GLU A O 1
ATOM 1388 N N . VAL A 1 179 ? 7.302 -4.173 26.584 1.00 75.81 179 VAL A N 1
ATOM 1389 C CA . VAL A 1 179 ? 7.420 -4.041 25.121 1.00 75.81 179 VAL A CA 1
ATOM 1390 C C . VAL A 1 179 ? 7.341 -2.580 24.722 1.00 75.81 179 VAL A C 1
ATOM 1392 O O . VAL A 1 179 ? 8.082 -2.138 23.848 1.00 75.81 179 VAL A O 1
ATOM 1395 N N . GLN A 1 180 ? 6.485 -1.811 25.397 1.00 78.75 180 GLN A N 1
ATOM 1396 C CA . GLN A 1 180 ? 6.390 -0.371 25.178 1.00 78.75 180 GLN A CA 1
ATOM 1397 C C . GLN A 1 180 ? 7.682 0.339 25.586 1.00 78.75 180 GLN A C 1
ATOM 1399 O O . GLN A 1 180 ? 8.168 1.178 24.836 1.00 78.75 180 GLN A O 1
ATOM 1404 N N . ARG A 1 181 ? 8.283 -0.038 26.724 1.00 83.69 181 ARG A N 1
ATOM 1405 C CA . ARG A 1 181 ? 9.596 0.480 27.149 1.00 83.69 181 ARG A CA 1
ATOM 1406 C C . ARG A 1 181 ? 10.699 0.120 26.158 1.00 83.69 181 ARG A C 1
ATOM 1408 O O . ARG A 1 181 ? 11.514 0.976 25.824 1.00 83.69 181 ARG A O 1
ATOM 1415 N N . GLN A 1 182 ? 10.706 -1.114 25.654 1.00 86.75 182 GLN A N 1
ATOM 1416 C CA . GLN A 1 182 ? 11.683 -1.547 24.657 1.00 86.75 182 GLN A CA 1
ATOM 1417 C C . GLN A 1 182 ? 11.515 -0.790 23.330 1.00 86.75 182 GLN A C 1
ATOM 1419 O O . GLN A 1 182 ? 12.504 -0.323 22.770 1.00 86.75 182 GLN A O 1
ATOM 1424 N N . ALA A 1 183 ? 10.281 -0.625 22.847 1.00 82.75 183 ALA A N 1
ATOM 1425 C CA . ALA A 1 183 ? 9.982 0.122 21.627 1.00 82.75 183 ALA A CA 1
ATOM 1426 C C . ALA A 1 183 ? 10.333 1.611 21.766 1.00 82.75 183 ALA A C 1
ATOM 1428 O O . ALA A 1 183 ? 11.004 2.157 20.893 1.00 82.75 183 ALA A O 1
ATOM 1429 N N . LEU A 1 184 ? 9.951 2.243 22.882 1.00 84.88 184 LEU A N 1
ATOM 1430 C CA . LEU A 1 184 ? 10.279 3.638 23.171 1.00 84.88 184 LEU A CA 1
ATOM 1431 C C . LEU A 1 184 ? 11.794 3.846 23.203 1.00 84.88 184 LEU A C 1
ATOM 1433 O O . LEU A 1 184 ? 12.296 4.745 22.543 1.00 84.88 184 LEU A O 1
ATOM 1437 N N . CYS A 1 185 ? 12.536 2.961 23.874 1.00 89.81 185 CYS A N 1
ATOM 1438 C CA . CYS A 1 185 ? 13.993 3.018 23.874 1.00 89.81 185 CYS A CA 1
ATOM 1439 C C . CYS A 1 185 ? 14.579 2.914 22.455 1.00 89.81 185 CYS A C 1
ATOM 1441 O O . CYS A 1 185 ? 15.458 3.700 22.105 1.00 89.81 185 CYS A O 1
ATOM 1443 N N . ILE A 1 186 ? 14.091 1.989 21.616 1.00 89.00 186 ILE A N 1
ATOM 1444 C CA . ILE A 1 186 ? 14.591 1.833 20.238 1.00 89.00 186 ILE A CA 1
ATOM 1445 C C . ILE A 1 186 ? 14.339 3.112 19.434 1.00 89.00 186 ILE A C 1
ATOM 1447 O O . ILE A 1 186 ? 15.226 3.578 18.719 1.00 89.00 186 ILE A O 1
ATOM 1451 N N . LEU A 1 187 ? 13.151 3.699 19.581 1.00 86.25 187 LEU A N 1
ATOM 1452 C CA . LEU A 1 187 ? 12.759 4.917 18.880 1.00 86.25 187 LEU A CA 1
ATOM 1453 C C . LEU A 1 187 ? 13.560 6.140 19.349 1.00 86.25 187 LEU A C 1
ATOM 1455 O O . LEU A 1 187 ? 14.013 6.921 18.513 1.00 86.25 187 LEU A O 1
ATOM 1459 N N . THR A 1 188 ? 13.808 6.271 20.654 1.00 88.06 188 THR A N 1
ATOM 1460 C CA . THR A 1 188 ? 14.620 7.357 21.214 1.00 88.06 188 THR A CA 1
ATOM 1461 C C . THR A 1 188 ? 16.089 7.233 20.818 1.00 88.06 188 THR A C 1
ATOM 1463 O O . THR A 1 188 ? 16.692 8.197 20.354 1.00 88.06 188 THR A O 1
ATOM 1466 N N . LYS A 1 189 ? 16.685 6.039 20.934 1.00 88.50 189 LYS A N 1
ATOM 1467 C CA . LYS A 1 189 ? 18.096 5.825 20.563 1.00 88.50 189 LYS A CA 1
ATOM 1468 C C . LYS A 1 189 ? 18.322 5.950 19.052 1.00 88.50 189 LYS A C 1
ATOM 1470 O O . LYS A 1 189 ? 19.408 6.357 18.652 1.00 88.50 189 LYS A O 1
ATOM 1475 N N . GLY A 1 190 ? 17.307 5.639 18.240 1.00 84.69 190 GLY A N 1
ATOM 1476 C CA . GLY A 1 190 ? 17.307 5.853 16.790 1.00 84.69 190 GLY A CA 1
ATOM 1477 C C . GLY A 1 190 ? 17.057 7.294 16.348 1.00 84.69 190 GLY A C 1
ATOM 1478 O O . GLY A 1 190 ? 17.101 7.564 15.151 1.00 84.69 190 GLY A O 1
ATOM 1479 N N . GLY A 1 191 ? 16.803 8.217 17.284 1.00 85.81 191 GLY A N 1
ATOM 1480 C CA . GLY A 1 191 ? 16.524 9.622 16.977 1.00 85.81 191 GLY A CA 1
ATOM 1481 C C . GLY A 1 191 ? 15.168 9.850 16.303 1.00 85.81 191 GLY A C 1
ATOM 1482 O O . GLY A 1 191 ? 14.923 10.930 15.772 1.00 85.81 191 GLY A O 1
ATOM 1483 N N . TYR A 1 192 ? 14.286 8.846 16.312 1.00 82.31 192 TYR A N 1
ATOM 1484 C CA . TYR A 1 192 ? 12.930 8.950 15.773 1.00 82.31 192 TYR A CA 1
ATOM 1485 C C . TYR A 1 192 ? 12.001 9.701 16.715 1.00 82.31 192 TYR A C 1
ATOM 1487 O O . TYR A 1 192 ? 11.033 10.309 16.265 1.00 82.31 192 TYR A O 1
ATOM 1495 N N . ILE A 1 193 ? 12.301 9.643 18.010 1.00 82.62 193 ILE A N 1
ATOM 1496 C CA . ILE A 1 193 ? 11.573 10.312 19.077 1.00 82.62 193 ILE A CA 1
ATOM 1497 C C . ILE A 1 193 ? 12.597 10.999 19.985 1.00 82.62 193 ILE A C 1
ATOM 1499 O O . ILE A 1 193 ? 13.661 10.437 20.245 1.00 82.62 193 ILE A O 1
ATOM 1503 N N . ASP A 1 194 ? 12.318 12.211 20.449 1.00 84.25 194 ASP A N 1
ATOM 1504 C CA . ASP A 1 194 ? 13.186 12.887 21.418 1.00 84.25 194 ASP A CA 1
ATOM 1505 C C . ASP A 1 194 ? 12.943 12.415 22.868 1.00 84.25 194 ASP A C 1
ATOM 1507 O O . ASP A 1 194 ? 12.176 11.489 23.139 1.00 84.25 194 ASP A O 1
ATOM 1511 N N . SER A 1 195 ? 13.624 13.035 23.834 1.00 78.44 195 SER A N 1
ATOM 1512 C CA . SER A 1 195 ? 13.442 12.731 25.259 1.00 78.44 195 SER A CA 1
ATOM 1513 C C . SER A 1 195 ? 12.051 13.082 25.800 1.00 78.44 195 SER A C 1
ATOM 1515 O O . SER A 1 195 ? 11.713 12.637 26.894 1.00 78.44 195 SER A O 1
ATOM 1517 N N . ASN A 1 196 ? 11.258 13.867 25.064 1.00 73.75 196 ASN A N 1
ATOM 1518 C CA . ASN A 1 196 ? 9.908 14.281 25.444 1.00 73.75 196 ASN A CA 1
ATOM 1519 C C . ASN A 1 196 ? 8.828 13.359 24.863 1.00 73.75 196 ASN A C 1
ATOM 1521 O O . ASN A 1 196 ? 7.659 13.499 25.213 1.00 73.75 196 ASN A O 1
ATOM 1525 N N . GLY A 1 197 ? 9.203 12.402 24.009 1.00 73.88 197 GLY A N 1
ATOM 1526 C CA . GLY A 1 197 ? 8.243 11.528 23.343 1.00 73.88 197 GLY A CA 1
ATOM 1527 C C . GLY A 1 197 ? 7.736 12.071 22.003 1.00 73.88 197 GLY A C 1
ATOM 1528 O O . GLY A 1 197 ? 6.853 11.448 21.411 1.00 73.88 197 GLY A O 1
ATOM 1529 N N . ASP A 1 198 ? 8.304 13.171 21.491 1.00 75.81 198 ASP A N 1
ATOM 1530 C CA . ASP A 1 198 ? 7.867 13.791 20.240 1.00 75.81 198 ASP A CA 1
ATOM 1531 C C . ASP A 1 198 ? 8.601 13.208 19.024 1.00 75.81 198 ASP A C 1
ATOM 1533 O O . ASP A 1 198 ? 9.831 13.100 18.995 1.00 75.81 198 ASP A O 1
ATOM 1537 N N . PHE A 1 199 ? 7.838 12.848 17.985 1.00 76.94 199 PHE A N 1
ATOM 1538 C CA . PHE A 1 199 ? 8.385 12.289 16.749 1.00 76.94 199 PHE A CA 1
ATOM 1539 C C . PHE A 1 199 ? 9.160 13.330 15.938 1.00 76.94 199 PHE A C 1
ATOM 1541 O O . PHE A 1 199 ? 8.629 14.352 15.498 1.00 76.94 199 PHE A O 1
ATOM 1548 N N . GLN A 1 200 ? 10.407 13.002 15.618 1.00 80.56 200 GLN A N 1
ATOM 1549 C CA . GLN A 1 200 ? 11.289 13.831 14.809 1.00 80.56 200 GLN A CA 1
ATOM 1550 C C . GLN A 1 200 ? 11.082 13.528 13.317 1.00 80.56 200 GLN A C 1
ATOM 1552 O O . GLN A 1 200 ? 11.892 12.875 12.659 1.00 80.56 200 GLN A O 1
ATOM 1557 N N . VAL A 1 201 ? 9.979 14.033 12.749 1.00 63.03 201 VAL A N 1
ATOM 1558 C CA . VAL A 1 201 ? 9.571 13.792 11.344 1.00 63.03 201 VAL A CA 1
ATOM 1559 C C . VAL A 1 201 ? 10.661 14.177 10.334 1.00 63.03 201 VAL A C 1
ATOM 1561 O O . VAL A 1 201 ? 10.789 13.540 9.289 1.00 63.03 201 VAL A O 1
ATOM 1564 N N . LYS A 1 202 ? 11.479 15.196 10.633 1.00 64.25 202 LYS A N 1
ATOM 1565 C CA . LYS A 1 202 ? 12.637 15.560 9.799 1.00 64.25 202 LYS A CA 1
ATOM 1566 C C . LYS A 1 202 ? 13.718 14.478 9.819 1.00 64.25 202 LYS A C 1
ATOM 1568 O O . LYS A 1 202 ? 14.197 14.125 8.752 1.00 64.25 202 LYS A O 1
ATOM 1573 N N . ALA A 1 203 ? 14.045 13.914 10.984 1.00 66.69 203 ALA A N 1
ATOM 1574 C CA . ALA A 1 203 ? 15.014 12.822 11.099 1.00 66.69 203 ALA A CA 1
ATOM 1575 C C . ALA A 1 203 ? 14.529 11.565 10.360 1.00 66.69 203 ALA A C 1
ATOM 1577 O O . ALA A 1 203 ? 15.298 10.957 9.620 1.00 66.69 203 ALA A O 1
ATOM 1578 N N . MET A 1 204 ? 13.229 11.252 10.461 1.00 57.56 204 MET A N 1
ATOM 1579 C CA . MET A 1 204 ? 12.606 10.187 9.668 1.00 57.56 204 MET A CA 1
ATOM 1580 C C . MET A 1 204 ? 12.746 10.461 8.167 1.00 57.56 204 MET A C 1
ATOM 1582 O O . MET A 1 204 ? 13.275 9.628 7.441 1.00 57.56 204 MET A O 1
ATOM 1586 N N . LYS A 1 205 ? 12.322 11.638 7.688 1.00 56.19 205 LYS A N 1
ATOM 1587 C CA . LYS A 1 205 ? 12.383 11.991 6.259 1.00 56.19 205 LYS A CA 1
ATOM 1588 C C . LYS A 1 205 ? 13.809 12.010 5.712 1.00 56.19 205 LYS A C 1
ATOM 1590 O O . LYS A 1 205 ? 14.005 11.557 4.592 1.00 56.19 205 LYS A O 1
ATOM 1595 N N . THR A 1 206 ? 14.783 12.506 6.472 1.00 61.50 206 THR A N 1
ATOM 1596 C CA . THR A 1 206 ? 16.194 12.522 6.064 1.00 61.50 206 THR A CA 1
ATOM 1597 C C . THR A 1 206 ? 16.744 11.104 5.947 1.00 61.50 206 THR A C 1
ATOM 1599 O O . THR A 1 206 ? 17.260 10.760 4.890 1.00 61.50 206 THR A O 1
ATOM 1602 N N . GLN A 1 207 ? 16.518 10.242 6.945 1.00 60.12 207 GLN A N 1
ATOM 1603 C CA . GLN A 1 207 ? 16.938 8.839 6.863 1.00 60.12 207 GLN A CA 1
ATOM 1604 C C . GLN A 1 207 ? 16.210 8.062 5.755 1.00 60.12 207 GLN A C 1
ATOM 1606 O O . GLN A 1 207 ? 16.804 7.188 5.136 1.00 60.12 207 GLN A O 1
ATOM 1611 N N . PHE A 1 208 ? 14.942 8.363 5.458 1.00 49.16 208 PHE A N 1
ATOM 1612 C CA . PHE A 1 208 ? 14.240 7.741 4.327 1.00 49.16 208 PHE A CA 1
ATOM 1613 C C . PHE A 1 208 ? 14.724 8.265 2.966 1.00 49.16 208 PHE A C 1
ATOM 1615 O O . PHE A 1 208 ? 14.801 7.491 2.017 1.00 49.16 208 PHE A O 1
ATOM 1622 N N . LYS A 1 209 ? 15.078 9.552 2.864 1.00 46.03 209 LYS A N 1
ATOM 1623 C CA . LYS A 1 209 ? 15.559 10.176 1.623 1.00 46.03 209 LYS A CA 1
ATOM 1624 C C . LYS A 1 209 ? 16.985 9.740 1.276 1.00 46.03 209 LYS A C 1
ATOM 1626 O O . LYS A 1 209 ? 17.238 9.397 0.128 1.00 46.03 209 LYS A O 1
ATOM 1631 N N . GLU A 1 210 ? 17.881 9.671 2.258 1.00 44.91 210 GLU A N 1
ATOM 1632 C CA . GLU A 1 210 ? 19.263 9.196 2.071 1.00 44.91 210 GLU A CA 1
ATOM 1633 C C . GLU A 1 210 ? 19.331 7.709 1.674 1.00 44.91 210 GLU A C 1
ATOM 1635 O O . GLU A 1 210 ? 20.256 7.298 0.986 1.00 44.91 210 GLU A O 1
ATOM 1640 N N . ASN A 1 211 ? 18.313 6.915 2.026 1.00 44.75 211 ASN A N 1
ATOM 1641 C CA . ASN A 1 211 ? 18.197 5.506 1.632 1.00 44.75 211 ASN A CA 1
ATOM 1642 C C . ASN A 1 211 ? 17.428 5.284 0.310 1.00 44.75 211 ASN A C 1
ATOM 1644 O O . ASN A 1 211 ? 17.299 4.145 -0.129 1.00 44.75 211 ASN A O 1
ATOM 1648 N N . SER A 1 212 ? 16.905 6.342 -0.325 1.00 43.09 212 SER A N 1
ATOM 1649 C CA . SER A 1 212 ? 16.145 6.251 -1.589 1.00 43.09 212 SER A CA 1
ATOM 1650 C C . SER A 1 212 ? 17.012 6.311 -2.855 1.00 43.09 212 SER A C 1
ATOM 1652 O O . SER A 1 212 ? 16.504 6.119 -3.955 1.00 43.09 212 SER A O 1
ATOM 1654 N N . GLU A 1 213 ? 18.320 6.540 -2.707 1.00 42.28 213 GLU A N 1
ATOM 1655 C CA . GLU A 1 213 ? 19.298 6.533 -3.809 1.00 42.28 213 GLU A CA 1
ATOM 1656 C C . GLU A 1 213 ? 19.908 5.133 -4.060 1.00 42.28 213 GLU A C 1
ATOM 1658 O O . GLU A 1 213 ? 20.765 4.968 -4.929 1.00 42.28 213 GLU A O 1
ATOM 1663 N N . ASP A 1 214 ? 19.448 4.106 -3.332 1.00 36.03 214 ASP A N 1
ATOM 1664 C CA . ASP A 1 214 ? 19.835 2.703 -3.520 1.00 36.03 214 ASP A CA 1
ATOM 1665 C C . ASP A 1 214 ? 18.987 2.054 -4.647 1.00 36.03 214 ASP A C 1
ATOM 1667 O O . ASP A 1 214 ? 17.753 2.079 -4.570 1.00 36.03 214 ASP A O 1
ATOM 1671 N N . PRO A 1 215 ? 19.584 1.455 -5.701 1.00 40.81 215 PRO A N 1
ATOM 1672 C CA . PRO A 1 215 ? 18.856 0.868 -6.839 1.00 40.81 215 PRO A CA 1
ATOM 1673 C C . PRO A 1 215 ? 17.873 -0.271 -6.497 1.00 40.81 215 PRO A C 1
ATOM 1675 O O . PRO A 1 215 ? 17.141 -0.720 -7.380 1.00 40.81 215 PRO A O 1
ATOM 1678 N N . GLU A 1 216 ? 17.827 -0.741 -5.248 1.00 38.06 216 GLU A N 1
ATOM 1679 C CA . GLU A 1 216 ? 16.869 -1.748 -4.766 1.00 38.06 216 GLU A CA 1
ATOM 1680 C C . GLU A 1 216 ? 15.457 -1.172 -4.480 1.00 38.06 216 GLU A C 1
ATOM 1682 O O . GLU A 1 216 ? 14.498 -1.935 -4.389 1.00 38.06 216 GLU A O 1
ATOM 1687 N N . TYR A 1 217 ? 15.287 0.159 -4.421 1.00 43.06 217 TYR A N 1
ATOM 1688 C CA . TYR A 1 217 ? 13.997 0.844 -4.189 1.00 43.06 217 TYR A CA 1
ATOM 1689 C C . TYR A 1 217 ? 13.520 1.676 -5.397 1.00 43.06 217 TYR A C 1
ATOM 1691 O O . TYR A 1 217 ? 13.141 2.841 -5.277 1.00 43.06 217 TYR A O 1
ATOM 1699 N N . ALA A 1 218 ? 13.512 1.084 -6.593 1.00 49.12 218 ALA A N 1
ATOM 1700 C CA . ALA A 1 218 ? 12.914 1.723 -7.766 1.00 49.12 218 ALA A CA 1
ATOM 1701 C C . ALA A 1 218 ? 11.389 1.912 -7.586 1.00 49.12 218 ALA A C 1
ATOM 1703 O O . ALA A 1 218 ? 10.683 0.965 -7.237 1.00 49.12 218 ALA A O 1
ATOM 1704 N N . GLU A 1 219 ? 10.876 3.123 -7.846 1.00 56.31 219 GLU A N 1
ATOM 1705 C CA . GLU A 1 219 ? 9.432 3.418 -7.860 1.00 56.31 219 GLU A CA 1
ATOM 1706 C C . GLU A 1 219 ? 8.674 2.411 -8.731 1.00 56.31 219 GLU A C 1
ATOM 1708 O O . GLU A 1 219 ? 9.087 2.127 -9.864 1.00 56.31 219 GLU A O 1
ATOM 1713 N N . THR A 1 220 ? 7.533 1.916 -8.240 1.00 60.91 220 THR A N 1
ATOM 1714 C CA . THR A 1 220 ? 6.729 0.990 -9.036 1.00 60.91 220 THR A CA 1
ATOM 1715 C C . THR A 1 220 ? 6.170 1.715 -10.259 1.00 60.91 220 THR A C 1
ATOM 1717 O O . THR A 1 220 ? 5.843 2.908 -10.197 1.00 60.91 220 THR A O 1
ATOM 1720 N N . PRO A 1 221 ? 6.000 1.044 -11.400 1.00 61.94 221 PRO A N 1
ATOM 1721 C CA . PRO A 1 221 ? 5.482 1.732 -12.577 1.00 61.94 221 PRO A CA 1
ATOM 1722 C C . PRO A 1 221 ? 4.041 2.245 -12.401 1.00 61.94 221 PRO A C 1
ATOM 1724 O O . PRO A 1 221 ? 3.662 3.246 -13.010 1.00 61.94 221 PRO A O 1
ATOM 1727 N N . GLN A 1 222 ? 3.244 1.650 -11.503 1.00 60.31 222 GLN A N 1
ATOM 1728 C CA . GLN A 1 222 ? 1.933 2.185 -11.114 1.00 60.31 222 GLN A CA 1
ATOM 1729 C C . GLN A 1 222 ? 2.063 3.504 -10.336 1.00 60.31 222 GLN A C 1
ATOM 1731 O O . GLN A 1 222 ? 1.232 4.396 -10.521 1.00 60.31 222 GLN A O 1
ATOM 1736 N N . GLN A 1 223 ? 3.094 3.654 -9.493 1.00 66.12 223 GLN A N 1
ATOM 1737 C CA . GLN A 1 223 ? 3.409 4.927 -8.837 1.00 66.12 223 GLN A CA 1
ATOM 1738 C C . GLN A 1 223 ? 3.812 5.979 -9.875 1.00 66.12 223 GLN A C 1
ATOM 1740 O O . GLN A 1 223 ? 3.272 7.083 -9.848 1.00 66.12 223 GLN A O 1
ATOM 1745 N N . LYS A 1 224 ? 4.647 5.616 -10.857 1.00 75.50 224 LYS A N 1
ATOM 1746 C CA . LYS A 1 224 ? 5.026 6.517 -11.959 1.00 75.50 224 LYS A CA 1
ATOM 1747 C C . LYS A 1 224 ? 3.831 6.939 -12.809 1.00 75.50 224 LYS A C 1
ATOM 1749 O O . LYS A 1 224 ? 3.678 8.117 -13.111 1.00 75.50 224 LYS A O 1
ATOM 1754 N N . LEU A 1 225 ? 2.925 6.015 -13.133 1.00 72.31 225 LEU A N 1
ATOM 1755 C CA . LEU A 1 225 ? 1.711 6.335 -13.887 1.00 72.31 225 LEU A CA 1
ATOM 1756 C C . LEU A 1 225 ? 0.791 7.299 -13.120 1.00 72.31 225 LEU A C 1
ATOM 1758 O O . LEU A 1 225 ? 0.218 8.199 -13.730 1.00 72.31 225 LEU A O 1
ATOM 1762 N N . ARG A 1 226 ? 0.671 7.146 -11.791 1.00 73.44 226 ARG A N 1
ATOM 1763 C CA . ARG A 1 226 ? -0.058 8.102 -10.937 1.00 73.44 226 ARG A CA 1
ATOM 1764 C C . ARG A 1 226 ? 0.605 9.478 -10.960 1.00 73.44 226 ARG A C 1
ATOM 1766 O O . ARG A 1 226 ? -0.078 10.459 -11.224 1.00 73.44 226 ARG A O 1
ATOM 1773 N N . GLN A 1 227 ? 1.926 9.541 -10.800 1.00 79.06 227 GLN A N 1
ATOM 1774 C CA . GLN A 1 227 ? 2.672 10.800 -10.890 1.00 79.06 227 GLN A CA 1
ATOM 1775 C C . GLN A 1 227 ? 2.496 11.481 -12.256 1.00 79.06 227 GLN A C 1
ATOM 1777 O O . GLN A 1 227 ? 2.319 12.696 -12.323 1.00 79.06 227 GLN A O 1
ATOM 1782 N N . TYR A 1 228 ? 2.499 10.715 -13.353 1.00 86.06 228 TYR A N 1
ATOM 1783 C CA . TYR A 1 228 ? 2.229 11.254 -14.687 1.00 86.06 228 TYR A CA 1
ATOM 1784 C C . TYR A 1 228 ? 0.792 11.762 -14.801 1.00 86.06 228 TYR A C 1
ATOM 1786 O O . TYR A 1 228 ? 0.592 12.862 -15.305 1.00 86.06 228 TYR A O 1
ATOM 1794 N N . SER A 1 229 ? -0.189 11.013 -14.290 1.00 81.12 229 SER A N 1
ATOM 1795 C CA . SER A 1 229 ? -1.597 11.428 -14.234 1.00 81.12 229 SER A CA 1
ATOM 1796 C C . SER A 1 229 ? -1.777 12.745 -13.487 1.00 81.12 229 SER A C 1
ATOM 1798 O O . SER A 1 229 ? -2.418 13.652 -14.013 1.00 81.12 229 SER A O 1
ATOM 1800 N N . ASP A 1 230 ? -1.179 12.883 -12.307 1.00 81.81 230 ASP A N 1
ATOM 1801 C CA . ASP A 1 230 ? -1.276 14.093 -11.486 1.00 81.81 230 ASP A CA 1
ATOM 1802 C C . ASP A 1 230 ? -0.586 15.285 -12.160 1.00 81.81 230 ASP A C 1
ATOM 1804 O O . ASP A 1 230 ? -1.141 16.384 -12.225 1.00 81.81 230 ASP A O 1
ATOM 1808 N N . ALA A 1 231 ? 0.590 15.059 -12.752 1.00 86.75 231 ALA A N 1
ATOM 1809 C CA . ALA A 1 231 ? 1.295 16.082 -13.516 1.00 86.75 231 ALA A CA 1
ATOM 1810 C C . ALA A 1 231 ? 0.540 16.490 -14.793 1.00 86.75 231 ALA A C 1
ATOM 1812 O O . ALA A 1 231 ? 0.596 17.645 -15.198 1.00 86.75 231 ALA A O 1
ATOM 1813 N N . CYS A 1 232 ? -0.162 15.565 -15.446 1.00 90.81 232 CYS A N 1
ATOM 1814 C CA . CYS A 1 232 ? -0.925 15.851 -16.659 1.00 90.81 232 CYS A CA 1
ATOM 1815 C C . CYS A 1 232 ? -2.299 16.454 -16.368 1.00 90.81 232 CYS A C 1
ATOM 1817 O O . CYS A 1 232 ? -2.846 17.167 -17.210 1.00 90.81 232 CYS A O 1
ATOM 1819 N N . LEU A 1 233 ? -2.868 16.206 -15.187 1.00 88.19 233 LEU A N 1
ATOM 1820 C CA . LEU A 1 233 ? -4.102 16.839 -14.722 1.00 88.19 233 LEU A CA 1
ATOM 1821 C C . LEU A 1 233 ? -3.952 18.364 -14.653 1.00 88.19 233 LEU A C 1
ATOM 1823 O O . LEU A 1 233 ? -4.823 19.079 -15.146 1.00 88.19 233 LEU A O 1
ATOM 1827 N N . SER A 1 234 ? -2.831 18.858 -14.118 1.00 83.25 234 SER A N 1
ATOM 1828 C CA . SER A 1 234 ? -2.569 20.301 -14.014 1.00 83.25 234 SER A CA 1
ATOM 1829 C C . SER A 1 234 ? -2.334 20.976 -15.369 1.00 83.25 234 SER A C 1
ATOM 1831 O O . SER A 1 234 ? -2.691 22.139 -15.531 1.00 83.25 234 SER A O 1
ATOM 1833 N N . VAL A 1 235 ? -1.785 20.251 -16.350 1.00 86.19 235 VAL A N 1
ATOM 1834 C CA . VAL A 1 235 ? -1.507 20.774 -17.701 1.00 86.19 235 VAL A CA 1
ATOM 1835 C C . VAL A 1 235 ? -2.755 20.765 -18.582 1.00 86.19 235 VAL A C 1
ATOM 1837 O O . VAL A 1 235 ? -3.069 21.756 -19.231 1.00 86.19 235 VAL A O 1
ATOM 1840 N N . SER A 1 236 ? -3.479 19.646 -18.607 1.00 89.44 236 SER A N 1
ATOM 1841 C CA . SER A 1 236 ? -4.645 19.474 -19.487 1.00 89.44 236 SER A CA 1
ATOM 1842 C C . SER A 1 236 ? -5.901 20.188 -18.982 1.00 89.44 236 SER A C 1
ATOM 1844 O O . SER A 1 236 ? -6.784 20.521 -19.772 1.00 89.44 236 SER A O 1
ATOM 1846 N N . GLY A 1 237 ? -6.030 20.384 -17.664 1.00 87.81 237 GLY A N 1
ATOM 1847 C CA . GLY A 1 237 ? -7.245 20.925 -17.052 1.00 87.81 237 GLY A CA 1
ATOM 1848 C C . GLY A 1 237 ? -8.493 20.066 -17.301 1.00 87.81 237 GLY A C 1
ATOM 1849 O O . GLY A 1 237 ? -9.611 20.593 -17.257 1.00 87.81 237 GLY A O 1
ATOM 1850 N N . VAL A 1 238 ? -8.314 18.777 -17.622 1.00 91.25 238 VAL A N 1
ATOM 1851 C CA . VAL A 1 238 ? -9.406 17.818 -17.828 1.00 91.25 238 VAL A CA 1
ATOM 1852 C C . VAL A 1 238 ? -10.204 17.647 -16.535 1.00 91.25 238 VAL A C 1
ATOM 1854 O O . VAL A 1 238 ? -9.644 17.605 -15.438 1.00 91.25 238 VAL A O 1
ATOM 1857 N N . SER A 1 239 ? -11.529 17.553 -16.647 1.00 86.81 239 SER A N 1
ATOM 1858 C CA . SER A 1 239 ? -12.371 17.377 -15.466 1.00 86.81 239 SER A CA 1
ATOM 1859 C C . SER A 1 239 ? -12.220 15.965 -14.880 1.00 86.81 239 SER A C 1
ATOM 1861 O O . SER A 1 239 ? -12.051 14.976 -15.603 1.00 86.81 239 SER A O 1
ATOM 1863 N N . GLN A 1 240 ? -12.346 15.844 -13.555 1.00 79.81 240 GLN A N 1
ATOM 1864 C CA . GLN A 1 240 ? -12.407 14.536 -12.890 1.00 79.81 240 GLN A CA 1
ATOM 1865 C C . GLN A 1 240 ? -13.594 13.695 -13.389 1.00 79.81 240 GLN A C 1
ATOM 1867 O O . GLN A 1 240 ? -13.500 12.469 -13.452 1.00 79.81 240 GLN A O 1
ATOM 1872 N N . GLU A 1 241 ? -14.692 14.337 -13.801 1.00 81.50 241 GLU A N 1
ATOM 1873 C CA . GLU A 1 241 ? -15.855 13.662 -14.380 1.00 81.50 241 GLU A CA 1
ATOM 1874 C C . GLU A 1 241 ? -15.518 13.001 -15.725 1.00 81.50 241 GLU A C 1
ATOM 1876 O O . GLU A 1 241 ? -15.823 11.823 -15.921 1.00 81.50 241 GLU A O 1
ATOM 1881 N N . SER A 1 242 ? -14.826 13.712 -16.620 1.00 83.94 242 SER A N 1
ATOM 1882 C CA . SER A 1 242 ? -14.375 13.187 -17.915 1.00 83.94 242 SER A CA 1
ATOM 1883 C C . SER A 1 242 ? -13.456 11.976 -17.728 1.00 83.94 242 SER A C 1
ATOM 1885 O O . SER A 1 242 ? -13.676 10.924 -18.332 1.00 83.94 242 SER A O 1
ATOM 1887 N N . LEU A 1 243 ? -12.480 12.064 -16.816 1.00 82.50 243 LEU A N 1
ATOM 1888 C CA . LEU A 1 243 ? -11.599 10.936 -16.483 1.00 82.50 243 LEU A CA 1
ATOM 1889 C C . LEU A 1 243 ? -12.366 9.743 -15.898 1.00 82.50 243 LEU A C 1
ATOM 1891 O O . LEU A 1 243 ? -12.024 8.586 -16.157 1.00 82.50 243 LEU A O 1
ATOM 1895 N N . ARG A 1 244 ? -13.408 9.998 -15.101 1.00 76.50 244 ARG A N 1
ATOM 1896 C CA . ARG A 1 244 ? -14.264 8.956 -14.521 1.00 76.50 244 ARG A CA 1
ATOM 1897 C C . ARG A 1 244 ? -15.064 8.224 -15.596 1.00 76.50 244 ARG A C 1
ATOM 1899 O O . ARG A 1 244 ? -15.044 6.995 -15.615 1.00 76.50 244 ARG A O 1
ATOM 1906 N N . LYS A 1 245 ? -15.680 8.956 -16.526 1.00 79.19 245 LYS A N 1
ATOM 1907 C CA . LYS A 1 245 ? -16.412 8.382 -17.664 1.00 79.19 245 LYS A CA 1
ATOM 1908 C C . LYS A 1 245 ? -15.499 7.511 -18.542 1.00 79.19 245 LYS A C 1
ATOM 1910 O O . LYS A 1 245 ? -15.849 6.373 -18.848 1.00 79.19 245 LYS A O 1
ATOM 1915 N N . VAL A 1 246 ? -14.268 7.951 -18.826 1.00 76.88 246 VAL A N 1
ATOM 1916 C CA . VAL A 1 246 ? -13.261 7.129 -19.540 1.00 76.88 246 VAL A CA 1
ATOM 1917 C C . VAL A 1 246 ? -12.920 5.852 -18.781 1.00 76.88 246 VAL A C 1
ATOM 1919 O O . VAL A 1 246 ? -12.896 4.759 -19.355 1.00 76.88 246 VAL A O 1
ATOM 1922 N N . ARG A 1 247 ? -12.695 5.964 -17.469 1.00 73.44 247 ARG A N 1
ATOM 1923 C CA . ARG A 1 247 ? -12.424 4.817 -16.592 1.00 73.44 247 ARG A CA 1
ATOM 1924 C C . ARG A 1 247 ? -13.568 3.802 -16.628 1.00 73.44 247 ARG A C 1
ATOM 1926 O O . ARG A 1 247 ? -13.301 2.601 -16.630 1.00 73.44 247 ARG A O 1
ATOM 1933 N N . ASN A 1 248 ? -14.803 4.288 -16.727 1.00 68.69 248 ASN A N 1
ATOM 1934 C CA . ASN A 1 248 ? -16.030 3.502 -16.855 1.00 68.69 248 ASN A CA 1
ATOM 1935 C C . ASN A 1 248 ? -16.320 3.014 -18.288 1.00 68.69 248 ASN A C 1
ATOM 1937 O O . ASN A 1 248 ? -17.303 2.307 -18.491 1.00 68.69 248 ASN A O 1
ATOM 1941 N N . ARG A 1 249 ? -15.454 3.320 -19.267 1.00 69.19 249 ARG A N 1
ATOM 1942 C CA . ARG A 1 249 ? -15.627 2.995 -20.699 1.00 69.19 249 ARG A CA 1
ATOM 1943 C C . ARG A 1 249 ? -16.835 3.680 -21.350 1.00 69.19 249 ARG A C 1
ATOM 1945 O O . ARG A 1 249 ? -17.314 3.220 -22.385 1.00 69.19 249 ARG A O 1
ATOM 1952 N N . GLU A 1 250 ? -17.301 4.775 -20.769 1.00 76.00 250 GLU A N 1
ATOM 1953 C CA . GLU A 1 250 ? -18.332 5.625 -21.354 1.00 76.00 250 GLU A CA 1
ATOM 1954 C C . GLU A 1 250 ? -17.733 6.486 -22.475 1.00 76.00 250 GLU A C 1
ATOM 1956 O O . GLU A 1 250 ? -16.530 6.767 -22.500 1.00 76.00 250 GLU A O 1
ATOM 1961 N N . HIS A 1 251 ? -18.572 6.887 -23.430 1.00 77.31 251 HIS A N 1
ATOM 1962 C CA . HIS A 1 251 ? -18.159 7.829 -24.463 1.00 77.31 251 HIS A CA 1
ATOM 1963 C C . HIS A 1 251 ? -18.013 9.222 -23.845 1.00 77.31 251 HIS A C 1
ATOM 1965 O O . HIS A 1 251 ? -18.922 9.710 -23.176 1.00 77.31 251 HIS A O 1
ATOM 1971 N N . VAL A 1 252 ? -16.856 9.843 -24.062 1.00 79.88 252 VAL A N 1
ATOM 1972 C CA . VAL A 1 252 ? -16.552 11.198 -23.605 1.00 79.88 252 VAL A CA 1
ATOM 1973 C C . VAL A 1 252 ? -16.019 11.970 -24.790 1.00 79.88 252 VAL A C 1
ATOM 1975 O O . VAL A 1 252 ? -14.993 11.585 -25.355 1.00 79.88 252 VAL A O 1
ATOM 1978 N N . ASP A 1 253 ? -16.718 13.041 -25.131 1.00 83.19 253 ASP A N 1
ATOM 1979 C CA . ASP A 1 253 ? -16.282 14.018 -26.115 1.00 83.19 253 ASP A CA 1
ATOM 1980 C C . ASP A 1 253 ? -15.803 15.267 -25.363 1.00 83.19 253 ASP A C 1
ATOM 1982 O O . ASP A 1 253 ? -16.576 16.169 -25.046 1.00 83.19 253 ASP A O 1
ATOM 1986 N N . ASP A 1 254 ? -14.540 15.234 -24.932 1.00 85.50 254 ASP A N 1
ATOM 1987 C CA . ASP A 1 254 ? -13.883 16.313 -24.191 1.00 85.50 254 ASP A CA 1
ATOM 1988 C C . ASP A 1 254 ? -12.496 16.558 -24.806 1.00 85.50 254 ASP A C 1
ATOM 1990 O O . ASP A 1 254 ? -11.600 15.729 -24.622 1.00 85.50 254 ASP A O 1
ATOM 1994 N N . PRO A 1 255 ? -12.268 17.682 -25.507 1.00 88.50 255 PRO A N 1
ATOM 1995 C CA . PRO A 1 255 ? -10.969 17.991 -26.107 1.00 88.50 255 PRO A CA 1
ATOM 1996 C C . PRO A 1 255 ? -9.812 18.012 -25.097 1.00 88.50 255 PRO A C 1
ATOM 1998 O O . PRO A 1 255 ? -8.683 17.655 -25.432 1.00 88.50 255 PRO A O 1
ATOM 2001 N N . LYS A 1 256 ? -10.076 18.355 -23.828 1.00 91.88 256 LYS A N 1
ATOM 2002 C CA . LYS A 1 256 ? -9.047 18.356 -22.773 1.00 91.88 256 LYS A CA 1
ATOM 2003 C C . LYS A 1 256 ? -8.588 16.950 -22.412 1.00 91.88 256 LYS A C 1
ATOM 2005 O O . LYS A 1 256 ? -7.469 16.760 -21.940 1.00 91.88 256 LYS A O 1
ATOM 2010 N N . LEU A 1 257 ? -9.434 15.951 -22.643 1.00 88.56 257 LEU A N 1
ATOM 2011 C CA . LEU A 1 257 ? -9.079 14.553 -22.456 1.00 88.56 257 LEU A CA 1
ATOM 2012 C C . LEU A 1 257 ? -8.068 14.082 -23.510 1.00 88.56 257 LEU A C 1
ATOM 2014 O O . LEU A 1 257 ? -7.222 13.240 -23.204 1.00 88.56 257 LEU A O 1
ATOM 2018 N N . TRP A 1 258 ? -8.118 14.636 -24.724 1.00 89.19 258 TRP A N 1
ATOM 2019 C CA . TRP A 1 258 ? -7.125 14.361 -25.762 1.00 89.19 258 TRP A CA 1
ATOM 2020 C C . TRP A 1 258 ? -5.767 14.952 -25.386 1.00 89.19 258 TRP A C 1
ATOM 2022 O O . TRP A 1 258 ? -4.764 14.244 -25.438 1.00 89.19 258 TRP A O 1
ATOM 2032 N N . GLU A 1 259 ? -5.746 16.192 -24.892 1.00 90.75 259 GLU A N 1
ATOM 2033 C CA . GLU A 1 259 ? -4.531 16.831 -24.363 1.00 90.75 259 GLU A CA 1
ATOM 2034 C C . GLU A 1 259 ? -3.961 16.070 -23.153 1.00 90.75 259 GLU A C 1
ATOM 2036 O O . GLU A 1 259 ? -2.752 15.854 -23.041 1.00 90.75 259 GLU A O 1
ATOM 2041 N N . HIS A 1 260 ? -4.834 15.563 -22.274 1.00 92.44 260 HIS A N 1
ATOM 2042 C CA . HIS A 1 260 ? -4.423 14.692 -21.174 1.00 92.44 260 HIS A CA 1
ATOM 2043 C C . HIS A 1 260 ? -3.771 13.396 -21.683 1.00 92.44 260 HIS A C 1
ATOM 2045 O O . HIS A 1 260 ? -2.726 12.990 -21.174 1.00 92.44 260 HIS A O 1
ATOM 2051 N N . ALA A 1 261 ? -4.344 12.763 -22.712 1.00 91.38 261 ALA A N 1
ATOM 2052 C CA . ALA A 1 261 ? -3.783 11.557 -23.315 1.00 91.38 261 ALA A CA 1
ATOM 2053 C C . ALA A 1 261 ? -2.410 11.818 -23.955 1.00 91.38 261 ALA A C 1
ATOM 2055 O O . ALA A 1 261 ? -1.496 11.021 -23.752 1.00 91.38 261 ALA A O 1
ATOM 2056 N N . VAL A 1 262 ? -2.234 12.938 -24.667 1.00 93.81 262 VAL A N 1
ATOM 2057 C CA . VAL A 1 262 ? -0.933 13.334 -25.236 1.00 93.81 262 VAL A CA 1
ATOM 2058 C C . VAL A 1 262 ? 0.118 13.464 -24.136 1.00 93.81 262 VAL A C 1
ATOM 2060 O O . VAL A 1 262 ? 1.169 12.828 -24.223 1.00 93.81 262 VAL A O 1
ATOM 2063 N N . CYS A 1 263 ? -0.192 14.195 -23.063 1.00 94.62 263 CYS A N 1
ATOM 2064 C CA . CYS A 1 263 ? 0.727 14.381 -21.942 1.00 94.62 263 CYS A CA 1
ATOM 2065 C C . CYS A 1 263 ? 1.160 13.046 -21.306 1.00 94.62 263 CYS A C 1
ATOM 2067 O O . CYS A 1 263 ? 2.348 12.844 -21.041 1.00 94.62 263 CYS A O 1
ATOM 2069 N N . ILE A 1 264 ? 0.225 12.111 -21.098 1.00 92.31 264 ILE A N 1
ATOM 2070 C CA . ILE A 1 264 ? 0.524 10.801 -20.499 1.00 92.31 264 ILE A CA 1
ATOM 2071 C C . ILE A 1 264 ? 1.420 9.960 -21.405 1.00 92.31 264 ILE A C 1
ATOM 2073 O O . ILE A 1 264 ? 2.397 9.378 -20.934 1.00 92.31 264 ILE A O 1
ATOM 2077 N N . VAL A 1 265 ? 1.104 9.894 -22.699 1.00 94.06 265 VAL A N 1
ATOM 2078 C CA . VAL A 1 265 ? 1.850 9.073 -23.663 1.00 94.06 265 VAL A CA 1
ATOM 2079 C C . VAL A 1 265 ? 3.266 9.626 -23.868 1.00 94.06 265 VAL A C 1
ATOM 2081 O O . VAL A 1 265 ? 4.220 8.849 -23.925 1.00 94.06 265 VAL A O 1
ATOM 2084 N N . GLN A 1 266 ? 3.429 10.953 -23.882 1.00 94.06 266 GLN A N 1
ATOM 2085 C CA . GLN A 1 266 ? 4.740 11.604 -23.961 1.00 94.06 266 GLN A CA 1
ATOM 2086 C C . GLN A 1 266 ? 5.567 11.416 -22.685 1.00 94.06 266 GLN A C 1
ATOM 2088 O O . GLN A 1 266 ? 6.723 11.010 -22.770 1.00 94.06 266 GLN A O 1
ATOM 2093 N N . LYS A 1 267 ? 4.992 11.636 -21.491 1.00 92.38 267 LYS A N 1
ATOM 2094 C CA . LYS A 1 267 ? 5.697 11.389 -20.215 1.00 92.38 267 LYS A CA 1
ATOM 2095 C C . LYS A 1 267 ? 6.065 9.920 -20.016 1.00 92.38 267 LYS A C 1
ATOM 2097 O O . LYS A 1 267 ? 7.071 9.624 -19.381 1.00 92.38 267 LYS A O 1
ATOM 2102 N N . GLY A 1 268 ? 5.260 9.011 -20.564 1.00 90.00 268 GLY A N 1
ATOM 2103 C CA . GLY A 1 268 ? 5.563 7.585 -20.606 1.00 90.00 268 GLY A CA 1
ATOM 2104 C C . GLY A 1 268 ? 6.704 7.218 -21.559 1.00 90.00 268 GLY A C 1
ATOM 2105 O O . GLY A 1 268 ? 7.186 6.086 -21.489 1.00 90.00 268 GLY A O 1
ATOM 2106 N N . GLU A 1 269 ? 7.159 8.151 -22.406 1.00 93.56 269 GLU A N 1
ATOM 2107 C CA . GLU A 1 269 ? 8.121 7.924 -23.496 1.00 93.56 269 GLU A CA 1
ATOM 2108 C C . GLU A 1 269 ? 7.638 6.825 -24.454 1.00 93.56 269 GLU A C 1
ATOM 2110 O O . GLU A 1 269 ? 8.407 5.972 -24.903 1.00 93.56 269 GLU A O 1
ATOM 2115 N N . PHE A 1 270 ? 6.329 6.806 -24.714 1.00 94.69 270 PHE A N 1
ATOM 2116 C CA . PHE A 1 270 ? 5.688 5.853 -25.620 1.00 94.69 270 PHE A CA 1
ATOM 2117 C C . PHE A 1 270 ? 5.597 6.376 -27.047 1.00 94.69 270 PHE A C 1
ATOM 2119 O O . PHE A 1 270 ? 5.399 5.588 -27.966 1.00 94.69 270 PHE A O 1
ATOM 2126 N N . ILE A 1 271 ? 5.723 7.685 -27.233 1.00 95.69 271 ILE A N 1
ATOM 2127 C CA . ILE A 1 271 ? 5.648 8.356 -28.524 1.00 95.69 271 ILE A CA 1
ATOM 2128 C C . ILE A 1 271 ? 6.751 9.407 -28.601 1.00 95.69 271 ILE A C 1
ATOM 2130 O O . ILE A 1 271 ? 7.091 10.015 -27.582 1.00 95.69 271 ILE A O 1
ATOM 2134 N N . ASP A 1 272 ? 7.319 9.604 -29.783 1.00 92.75 272 ASP A N 1
ATOM 2135 C CA . ASP A 1 272 ? 8.283 10.670 -30.030 1.00 92.75 272 ASP A CA 1
ATOM 2136 C C . ASP A 1 272 ? 7.595 12.007 -30.379 1.00 92.75 272 ASP A C 1
ATOM 2138 O O . ASP A 1 272 ? 6.366 12.134 -30.394 1.00 92.75 272 ASP A O 1
ATOM 2142 N N . SER A 1 273 ? 8.396 13.036 -30.664 1.00 87.00 273 SER A N 1
ATOM 2143 C CA . SER A 1 273 ? 7.899 14.354 -31.075 1.00 87.00 273 SER A CA 1
ATOM 2144 C C . SER A 1 273 ? 7.205 14.362 -32.443 1.00 87.00 273 SER A C 1
ATOM 2146 O O . SER A 1 273 ? 6.470 15.301 -32.736 1.00 87.00 273 SER A O 1
ATOM 2148 N N . ASN A 1 274 ? 7.422 13.340 -33.274 1.00 87.12 274 ASN A N 1
ATOM 2149 C CA . ASN A 1 274 ? 6.836 13.198 -34.610 1.00 87.12 274 ASN A CA 1
ATOM 2150 C C . ASN A 1 274 ? 5.508 12.419 -34.584 1.00 87.12 274 ASN A C 1
ATOM 2152 O O . ASN A 1 274 ? 4.867 12.215 -35.624 1.00 87.12 274 ASN A O 1
ATOM 2156 N N . GLY A 1 275 ? 5.084 11.975 -33.398 1.00 89.12 275 GLY A N 1
ATOM 2157 C CA . GLY A 1 275 ? 3.889 11.165 -33.222 1.00 89.12 275 GLY A CA 1
ATOM 2158 C C . GLY A 1 275 ? 4.090 9.695 -33.593 1.00 89.12 275 GLY A C 1
ATOM 2159 O O . GLY A 1 275 ? 3.104 9.012 -33.871 1.00 89.12 275 GLY A O 1
ATOM 2160 N N . ASP A 1 276 ? 5.331 9.211 -33.633 1.00 94.88 276 ASP A N 1
ATOM 2161 C CA . ASP A 1 276 ? 5.657 7.811 -33.890 1.00 94.88 276 ASP A CA 1
ATOM 2162 C C . ASP A 1 276 ? 5.826 7.042 -32.576 1.00 94.88 276 ASP A C 1
ATOM 2164 O O . ASP A 1 276 ? 6.492 7.490 -31.639 1.00 94.88 276 ASP A O 1
ATOM 2168 N N . PHE A 1 277 ? 5.180 5.875 -32.480 1.00 96.69 277 PHE A N 1
ATOM 2169 C CA . PHE A 1 277 ? 5.237 5.057 -31.272 1.00 96.69 277 PHE A CA 1
ATOM 2170 C C . PHE A 1 277 ? 6.622 4.434 -31.090 1.00 96.69 277 PHE A C 1
ATOM 2172 O O . PHE A 1 277 ? 7.124 3.713 -31.952 1.00 96.69 277 PHE A O 1
ATOM 2179 N N . LEU A 1 278 ? 7.188 4.622 -29.902 1.00 95.88 278 LEU A N 1
ATOM 2180 C CA . LEU A 1 278 ? 8.408 3.972 -29.440 1.00 95.88 278 LEU A CA 1
ATOM 2181 C C . LEU A 1 278 ? 8.063 2.555 -28.956 1.00 95.88 278 LEU A C 1
ATOM 2183 O O . LEU A 1 278 ? 7.984 2.282 -27.758 1.00 95.88 278 LEU A O 1
ATOM 2187 N N . VAL A 1 279 ? 7.795 1.655 -29.906 1.00 94.50 279 VAL A N 1
ATOM 2188 C CA . VAL A 1 279 ? 7.273 0.294 -29.670 1.00 94.50 279 VAL A CA 1
ATOM 2189 C C . VAL A 1 279 ? 8.092 -0.486 -28.636 1.00 94.50 279 VAL A C 1
ATOM 2191 O O . VAL A 1 279 ? 7.509 -1.120 -27.755 1.00 94.50 279 VAL A O 1
ATOM 2194 N N . ASP A 1 280 ? 9.421 -0.402 -28.687 1.00 93.25 280 ASP A N 1
ATOM 2195 C CA . ASP A 1 280 ? 10.301 -1.104 -27.745 1.00 93.25 280 ASP A CA 1
ATOM 2196 C C . ASP A 1 280 ? 10.184 -0.558 -26.317 1.00 93.25 280 ASP A C 1
ATOM 2198 O O . ASP A 1 280 ? 10.164 -1.335 -25.356 1.00 93.25 280 ASP A O 1
ATOM 2202 N N . ASN A 1 281 ? 10.003 0.758 -26.162 1.00 92.81 281 ASN A N 1
ATOM 2203 C CA . ASN A 1 281 ? 9.750 1.379 -24.862 1.00 92.81 281 ASN A CA 1
ATOM 2204 C C . ASN A 1 281 ? 8.402 0.925 -24.300 1.00 92.81 281 ASN A C 1
ATOM 2206 O O . ASN A 1 281 ? 8.321 0.553 -23.127 1.00 92.81 281 ASN A O 1
ATOM 2210 N N . ILE A 1 282 ? 7.354 0.905 -25.133 1.00 91.31 282 ILE A N 1
ATOM 2211 C CA . ILE A 1 282 ? 6.021 0.443 -24.724 1.00 91.31 282 ILE A CA 1
ATOM 2212 C C . ILE A 1 282 ? 6.102 -1.014 -24.267 1.00 91.31 282 ILE A C 1
ATOM 2214 O O . ILE A 1 282 ? 5.663 -1.328 -23.164 1.00 91.31 282 ILE A O 1
ATOM 2218 N N . LYS A 1 283 ? 6.706 -1.898 -25.069 1.00 91.25 283 LYS A N 1
ATOM 2219 C CA . LYS A 1 283 ? 6.852 -3.322 -24.739 1.00 91.25 283 LYS A CA 1
ATOM 2220 C C . LYS A 1 283 ? 7.649 -3.534 -23.460 1.00 91.25 283 LYS A C 1
ATOM 2222 O O . LYS A 1 283 ? 7.225 -4.319 -22.621 1.00 91.25 283 LYS A O 1
ATOM 2227 N N . THR A 1 284 ? 8.768 -2.831 -23.296 1.00 89.44 284 THR A N 1
ATOM 2228 C CA . THR A 1 284 ? 9.623 -2.950 -22.107 1.00 89.44 284 THR A CA 1
ATOM 2229 C C . THR A 1 284 ? 8.870 -2.537 -20.849 1.00 89.44 284 THR A C 1
ATOM 2231 O O . THR A 1 284 ? 8.825 -3.303 -19.888 1.00 89.44 284 THR A O 1
ATOM 2234 N N . LYS A 1 285 ? 8.220 -1.366 -20.868 1.00 87.75 285 LYS A N 1
ATOM 2235 C CA . LYS A 1 285 ? 7.472 -0.855 -19.711 1.00 87.75 285 LYS A CA 1
ATOM 2236 C C . LYS A 1 285 ? 6.223 -1.697 -19.431 1.00 87.75 285 LYS A C 1
ATOM 2238 O O . LYS A 1 285 ? 5.944 -2.011 -18.285 1.00 87.75 285 LYS A O 1
ATOM 2243 N N . PHE A 1 286 ? 5.512 -2.158 -20.462 1.00 85.06 286 PHE A N 1
ATOM 2244 C CA . PHE A 1 286 ? 4.325 -2.995 -20.274 1.00 85.06 286 PHE A CA 1
ATOM 2245 C C . PHE A 1 286 ? 4.690 -4.401 -19.788 1.00 85.06 286 PHE A C 1
ATOM 2247 O O . PHE A 1 286 ? 4.025 -4.895 -18.891 1.00 85.06 286 PHE A O 1
ATOM 2254 N N . LYS A 1 287 ? 5.753 -5.043 -20.293 1.00 85.06 287 LYS A N 1
ATOM 2255 C CA . LYS A 1 287 ? 6.186 -6.375 -19.815 1.00 85.06 287 LYS A CA 1
ATOM 2256 C C . LYS A 1 287 ? 6.596 -6.381 -18.339 1.00 85.06 287 LYS A C 1
ATOM 2258 O O . LYS A 1 287 ? 6.514 -7.428 -17.710 1.00 85.06 287 LYS A O 1
ATOM 2263 N N . GLN A 1 288 ? 6.997 -5.235 -17.788 1.00 75.88 288 GLN A N 1
ATOM 2264 C CA . GLN A 1 288 ? 7.255 -5.074 -16.352 1.00 75.88 288 GLN A CA 1
ATOM 2265 C C . GLN A 1 288 ? 5.964 -5.013 -15.508 1.00 75.88 288 GLN A C 1
ATOM 2267 O O . GLN A 1 288 ? 6.010 -5.312 -14.320 1.00 75.88 288 GLN A O 1
ATOM 2272 N N . ASP A 1 289 ? 4.824 -4.667 -16.119 1.00 65.81 289 ASP A N 1
ATOM 2273 C CA . ASP A 1 289 ? 3.583 -4.248 -15.441 1.00 65.81 289 ASP A CA 1
ATOM 2274 C C . ASP A 1 289 ? 2.350 -5.099 -15.723 1.00 65.81 289 ASP A C 1
ATOM 2276 O O . ASP A 1 289 ? 1.249 -4.822 -15.222 1.00 65.81 289 ASP A O 1
ATOM 2280 N N . TYR A 1 290 ? 2.492 -6.055 -16.626 1.00 68.44 290 TYR A N 1
ATOM 2281 C CA . TYR A 1 290 ? 1.384 -6.814 -17.157 1.00 68.44 290 TYR A CA 1
ATOM 2282 C C . TYR A 1 290 ? 1.440 -8.226 -16.598 1.00 68.44 290 TYR A C 1
ATOM 2284 O O . TYR A 1 290 ? 2.445 -8.907 -16.761 1.00 68.44 290 TYR A O 1
ATOM 2292 N N . ASP A 1 291 ? 0.333 -8.678 -16.007 1.00 61.62 291 ASP A N 1
ATOM 2293 C CA . ASP A 1 291 ? 0.202 -10.031 -15.439 1.00 61.62 291 ASP A CA 1
ATOM 2294 C C . ASP A 1 291 ? 0.396 -11.136 -16.500 1.00 61.62 291 ASP A C 1
ATOM 2296 O O . ASP A 1 291 ? 0.693 -12.282 -16.182 1.00 61.62 291 ASP A O 1
ATOM 2300 N N . HIS A 1 292 ? 0.259 -10.759 -17.774 1.00 69.75 292 HIS A N 1
ATOM 2301 C CA . HIS A 1 292 ? 0.452 -11.592 -18.960 1.00 69.75 292 HIS A CA 1
ATOM 2302 C C . HIS A 1 292 ? 1.498 -10.972 -19.906 1.00 69.75 292 HIS A C 1
ATOM 2304 O O . HIS A 1 292 ? 1.126 -10.439 -20.963 1.00 69.75 292 HIS A O 1
ATOM 2310 N N . PRO A 1 293 ? 2.794 -10.953 -19.539 1.00 76.25 293 PRO A N 1
ATOM 2311 C CA . PRO A 1 293 ? 3.842 -10.321 -20.345 1.00 76.25 293 PRO A CA 1
ATOM 2312 C C . PRO A 1 293 ? 3.930 -10.900 -21.770 1.00 76.25 293 PRO A C 1
ATOM 2314 O O . PRO A 1 293 ? 4.355 -10.204 -22.694 1.00 76.25 293 PRO A O 1
ATOM 2317 N N . GLU A 1 294 ? 3.465 -12.135 -21.972 1.00 79.75 294 GLU A N 1
ATOM 2318 C CA . GLU A 1 294 ? 3.346 -12.805 -23.267 1.00 79.75 294 GLU A CA 1
ATOM 2319 C C . GLU A 1 294 ? 2.312 -12.162 -24.207 1.00 79.75 294 GLU A C 1
ATOM 2321 O O . GLU A 1 294 ? 2.473 -12.224 -25.421 1.00 79.75 294 GLU A O 1
ATOM 2326 N N . LYS A 1 295 ? 1.284 -11.484 -23.674 1.00 82.44 295 LYS A N 1
ATOM 2327 C CA . LYS A 1 295 ? 0.234 -10.809 -24.468 1.00 82.44 295 LYS A CA 1
ATOM 2328 C C . LYS A 1 295 ? 0.586 -9.368 -24.833 1.00 82.44 295 LYS A C 1
ATOM 2330 O O . LYS A 1 295 ? -0.164 -8.710 -25.556 1.00 82.44 295 LYS A O 1
ATOM 2335 N N . VAL A 1 296 ? 1.697 -8.845 -24.313 1.00 88.06 296 VAL A N 1
ATOM 2336 C CA . VAL A 1 296 ? 2.095 -7.449 -24.534 1.00 88.06 296 VAL A CA 1
ATOM 2337 C C . VAL A 1 296 ? 2.416 -7.197 -26.003 1.00 88.06 296 VAL A C 1
ATOM 2339 O O . VAL A 1 296 ? 2.040 -6.154 -26.527 1.00 88.06 296 VAL A O 1
ATOM 2342 N N . ASP A 1 297 ? 3.061 -8.143 -26.686 1.00 90.38 297 ASP A N 1
ATOM 2343 C CA . ASP A 1 297 ? 3.411 -7.973 -28.098 1.00 90.38 297 ASP A CA 1
ATOM 2344 C C . ASP A 1 297 ? 2.156 -7.828 -28.981 1.00 90.38 297 ASP A C 1
ATOM 2346 O O . ASP A 1 297 ? 2.079 -6.885 -29.772 1.00 90.38 297 ASP A O 1
ATOM 2350 N N . ASP A 1 298 ? 1.133 -8.659 -28.757 1.00 89.25 298 ASP A N 1
ATOM 2351 C CA . ASP A 1 298 ? -0.163 -8.575 -29.447 1.00 89.25 298 ASP A CA 1
ATOM 2352 C C . ASP A 1 298 ? -0.918 -7.283 -29.112 1.00 89.25 298 ASP A C 1
ATOM 2354 O O . ASP A 1 298 ? -1.501 -6.635 -29.986 1.00 89.25 298 ASP A O 1
ATOM 2358 N N . LEU A 1 299 ? -0.902 -6.877 -27.838 1.00 88.62 299 LEU A N 1
ATOM 2359 C CA . LEU A 1 299 ? -1.540 -5.644 -27.381 1.00 88.62 299 LEU A CA 1
ATOM 2360 C C . LEU A 1 299 ? -0.920 -4.414 -28.053 1.00 88.62 299 LEU A C 1
ATOM 2362 O O . LEU A 1 299 ? -1.646 -3.536 -28.523 1.00 88.62 299 LEU A O 1
ATOM 2366 N N . VAL A 1 300 ? 0.412 -4.352 -28.104 1.00 92.56 300 VAL A N 1
ATOM 2367 C CA . VAL A 1 300 ? 1.136 -3.241 -28.727 1.00 92.56 300 VAL A CA 1
ATOM 2368 C C . VAL A 1 300 ? 0.898 -3.235 -30.233 1.00 92.56 300 VAL A C 1
ATOM 2370 O O . VAL A 1 300 ? 0.552 -2.184 -30.765 1.00 92.56 300 VAL A O 1
ATOM 2373 N N . ALA A 1 301 ? 0.967 -4.391 -30.900 1.00 93.56 301 ALA A N 1
ATOM 2374 C CA . ALA A 1 301 ? 0.662 -4.503 -32.328 1.00 93.56 301 ALA A CA 1
ATOM 2375 C C . ALA A 1 301 ? -0.764 -4.030 -32.664 1.00 93.56 301 ALA A C 1
ATOM 2377 O O . ALA A 1 301 ? -0.989 -3.387 -33.686 1.00 93.56 301 ALA A O 1
ATOM 2378 N N . LYS A 1 302 ? -1.730 -4.303 -31.780 1.00 93.44 302 LYS A N 1
ATOM 2379 C CA . LYS A 1 302 ? -3.126 -3.893 -31.957 1.00 93.44 302 LYS A CA 1
ATOM 2380 C C . LYS A 1 302 ? -3.365 -2.407 -31.690 1.00 93.44 302 LYS A C 1
ATOM 2382 O O . LYS A 1 302 ? -4.229 -1.810 -32.331 1.00 93.44 302 LYS A O 1
ATOM 2387 N N . CYS A 1 303 ? -2.675 -1.833 -30.706 1.00 94.62 303 CYS A N 1
ATOM 2388 C CA . CYS A 1 303 ? -3.029 -0.522 -30.167 1.00 94.62 303 CYS A CA 1
ATOM 2389 C C . CYS A 1 303 ? -2.106 0.620 -30.582 1.00 94.62 303 CYS A C 1
ATOM 2391 O O . CYS A 1 303 ? -2.586 1.750 -30.662 1.00 94.62 303 CYS A O 1
ATOM 2393 N N . ALA A 1 304 ? -0.829 0.363 -30.869 1.00 95.50 304 ALA A N 1
ATOM 2394 C CA . ALA A 1 304 ? 0.137 1.377 -31.293 1.00 95.50 304 ALA A CA 1
ATOM 2395 C C . ALA A 1 304 ? -0.041 1.740 -32.782 1.00 95.50 304 ALA A C 1
ATOM 2397 O O . ALA A 1 304 ? 0.839 1.517 -33.608 1.00 95.50 304 ALA A O 1
ATOM 2398 N N . VAL A 1 305 ? -1.212 2.283 -33.131 1.00 95.19 305 VAL A N 1
ATOM 2399 C CA . VAL A 1 305 ? -1.585 2.651 -34.505 1.00 95.19 305 VAL A CA 1
ATOM 2400 C C . VAL A 1 305 ? -1.623 4.169 -34.643 1.00 95.19 305 VAL A C 1
ATOM 2402 O O . VAL A 1 305 ? -2.502 4.817 -34.069 1.00 95.19 305 VAL A O 1
ATOM 2405 N N . LYS A 1 306 ? -0.695 4.730 -35.428 1.00 94.62 306 LYS A N 1
ATOM 2406 C CA . LYS A 1 306 ? -0.650 6.166 -35.741 1.00 94.62 306 LYS A CA 1
ATOM 2407 C C . LYS A 1 306 ? -1.943 6.608 -36.437 1.00 94.62 306 LYS A C 1
ATOM 2409 O O . LYS A 1 306 ? -2.471 5.897 -37.296 1.00 94.62 306 LYS A O 1
ATOM 2414 N N . LYS A 1 307 ? -2.475 7.759 -36.030 1.00 94.06 307 LYS A N 1
ATOM 2415 C CA . LYS A 1 307 ? -3.664 8.406 -36.604 1.00 94.06 307 LYS A CA 1
ATOM 2416 C C . LYS A 1 307 ? -3.267 9.692 -37.331 1.00 94.06 307 LYS A C 1
ATOM 2418 O O . LYS A 1 307 ? -2.090 10.007 -37.465 1.00 94.06 307 LYS A O 1
ATOM 2423 N N . ASP A 1 308 ? -4.269 10.399 -37.831 1.00 92.25 308 ASP A N 1
ATOM 2424 C CA . ASP A 1 308 ? -4.153 11.663 -38.560 1.00 92.25 308 ASP A CA 1
ATOM 2425 C C . ASP A 1 308 ? -3.522 12.790 -37.728 1.00 92.25 308 ASP A C 1
ATOM 2427 O O . ASP A 1 308 ? -2.735 13.575 -38.251 1.00 92.25 308 ASP A O 1
ATOM 2431 N N . THR A 1 309 ? -3.830 12.851 -36.432 1.00 92.88 309 THR A N 1
ATOM 2432 C CA . THR A 1 309 ? -3.282 13.849 -35.503 1.00 92.88 309 THR A CA 1
ATOM 2433 C C . THR A 1 309 ? -2.584 13.192 -34.316 1.00 92.88 309 THR A C 1
ATOM 2435 O O . THR A 1 309 ? -2.873 12.044 -33.957 1.00 92.88 309 THR A O 1
ATOM 2438 N N . LEU A 1 310 ? -1.672 13.924 -33.667 1.00 92.25 310 LEU A N 1
ATOM 2439 C CA . LEU A 1 310 ? -1.017 13.475 -32.435 1.00 92.25 310 LEU A CA 1
ATOM 2440 C C . LEU A 1 310 ? -2.051 13.217 -31.327 1.00 92.25 310 LEU A C 1
ATOM 2442 O O . LEU A 1 310 ? -1.992 12.192 -30.651 1.00 92.25 310 LEU A O 1
ATOM 2446 N N . GLN A 1 311 ? -3.038 14.106 -31.200 1.00 91.00 311 GLN A N 1
ATOM 2447 C CA . GLN A 1 311 ? -4.156 13.982 -30.268 1.00 91.00 311 GLN A CA 1
ATOM 2448 C C . GLN A 1 311 ? -4.930 12.680 -30.489 1.00 91.00 311 GLN A C 1
ATOM 2450 O O . GLN A 1 311 ? -5.071 11.887 -29.556 1.00 91.00 311 GLN A O 1
ATOM 2455 N N . ASN A 1 312 ? -5.367 12.411 -31.725 1.00 89.62 312 ASN A N 1
ATOM 2456 C CA . ASN A 1 312 ? -6.102 11.187 -32.050 1.00 89.62 312 ASN A CA 1
ATOM 2457 C C . ASN A 1 312 ? -5.236 9.939 -31.867 1.00 89.62 312 ASN A C 1
ATOM 2459 O O . ASN A 1 312 ? -5.728 8.915 -31.395 1.00 89.62 312 ASN A O 1
ATOM 2463 N N . THR A 1 313 ? -3.945 10.026 -32.193 1.00 93.62 313 THR A N 1
ATOM 2464 C CA . THR A 1 313 ? -2.981 8.933 -32.017 1.00 93.62 313 THR A CA 1
ATOM 2465 C C . THR A 1 313 ? -2.874 8.539 -30.547 1.00 93.62 313 THR A C 1
ATOM 2467 O O . THR A 1 313 ? -3.107 7.381 -30.195 1.00 93.62 313 THR A O 1
ATOM 2470 N N . CYS A 1 314 ? -2.598 9.505 -29.670 1.00 93.69 314 CYS A N 1
ATOM 2471 C CA . CYS A 1 314 ? -2.477 9.272 -28.235 1.00 93.69 314 CYS A CA 1
ATOM 2472 C C . CYS A 1 314 ? -3.810 8.837 -27.611 1.00 93.69 314 CYS A C 1
ATOM 2474 O O . CYS A 1 314 ? -3.843 7.906 -26.804 1.00 93.69 314 CYS A O 1
ATOM 2476 N N . PHE A 1 315 ? -4.922 9.464 -28.001 1.00 90.19 315 PHE A N 1
ATOM 2477 C CA . PHE A 1 315 ? -6.239 9.154 -27.450 1.00 90.19 315 PHE A CA 1
ATOM 2478 C C . PHE A 1 315 ? -6.731 7.754 -27.836 1.00 90.19 315 PHE A C 1
ATOM 2480 O O . PHE A 1 315 ? -7.165 6.989 -26.968 1.00 90.19 315 PHE A O 1
ATOM 2487 N N . GLU A 1 316 ? -6.630 7.377 -29.114 1.00 90.00 316 GLU A N 1
ATOM 2488 C CA . GLU A 1 316 ? -7.015 6.038 -29.565 1.00 90.00 316 GLU A CA 1
ATOM 2489 C C . GLU A 1 316 ? -6.069 4.960 -29.035 1.00 90.00 316 GLU A C 1
ATOM 2491 O O . GLU A 1 316 ? -6.539 3.873 -28.693 1.00 90.00 316 GLU A O 1
ATOM 2496 N N . PHE A 1 317 ? -4.776 5.258 -28.863 1.00 93.12 317 PHE A N 1
ATOM 2497 C CA . PHE A 1 317 ? -3.846 4.359 -28.178 1.00 93.12 317 PHE A CA 1
ATOM 2498 C C . PHE A 1 317 ? -4.288 4.090 -26.739 1.00 93.12 317 PHE A C 1
ATOM 2500 O O . PHE A 1 317 ? -4.508 2.934 -26.377 1.00 93.12 317 PHE A O 1
ATOM 2507 N N . VAL A 1 318 ? -4.520 5.134 -25.934 1.00 89.50 318 VAL A N 1
ATOM 2508 C CA . VAL A 1 318 ? -4.976 4.985 -24.540 1.00 89.50 318 VAL A CA 1
ATOM 2509 C C . VAL A 1 318 ? -6.314 4.241 -24.470 1.00 89.50 318 VAL A C 1
ATOM 2511 O O . VAL A 1 318 ? -6.461 3.316 -23.667 1.00 89.50 318 VAL A O 1
ATOM 2514 N N . LYS A 1 319 ? -7.281 4.562 -25.343 1.00 86.25 319 LYS A N 1
ATOM 2515 C CA . LYS A 1 319 ? -8.563 3.839 -25.426 1.00 86.25 319 LYS A CA 1
ATOM 2516 C C . LYS A 1 319 ? -8.379 2.376 -25.806 1.00 86.25 319 LYS A C 1
ATOM 2518 O O . LYS A 1 319 ? -9.031 1.510 -25.221 1.00 86.25 319 LYS A O 1
ATOM 2523 N N . CYS A 1 320 ? -7.523 2.085 -26.780 1.00 89.69 320 CYS A N 1
ATOM 2524 C CA . CYS A 1 320 ? -7.259 0.724 -27.219 1.00 89.69 320 CYS A CA 1
ATOM 2525 C C . CYS A 1 320 ? -6.593 -0.088 -26.111 1.00 89.69 320 CYS A C 1
ATOM 2527 O O . CYS A 1 320 ? -7.076 -1.181 -25.806 1.00 89.69 320 CYS A O 1
ATOM 2529 N N . ILE A 1 321 ? -5.564 0.460 -25.455 1.00 87.44 321 ILE A N 1
ATOM 2530 C CA . ILE A 1 321 ? -4.927 -0.170 -24.299 1.00 87.44 321 ILE A CA 1
ATOM 2531 C C . ILE A 1 321 ? -5.960 -0.386 -23.193 1.00 87.44 321 ILE A C 1
ATOM 2533 O O . ILE A 1 321 ? -6.064 -1.490 -22.687 1.00 87.44 321 ILE A O 1
ATOM 2537 N N . HIS A 1 322 ? -6.809 0.586 -22.855 1.00 80.88 322 HIS A N 1
ATOM 2538 C CA . HIS A 1 322 ? -7.829 0.410 -21.807 1.00 80.88 322 HIS A CA 1
ATOM 2539 C C . HIS A 1 322 ? -8.892 -0.654 -22.141 1.00 80.88 322 HIS A C 1
ATOM 2541 O O . HIS A 1 322 ? -9.401 -1.344 -21.251 1.00 80.88 322 HIS A O 1
ATOM 2547 N N . ARG A 1 323 ? -9.237 -0.812 -23.426 1.00 79.69 323 ARG A N 1
ATOM 2548 C CA . ARG A 1 323 ? -10.181 -1.837 -23.908 1.00 79.69 323 ARG A CA 1
ATOM 2549 C C . ARG A 1 323 ? -9.573 -3.236 -23.914 1.00 79.69 323 ARG A C 1
ATOM 2551 O O . ARG A 1 323 ? -10.265 -4.178 -23.536 1.00 79.69 323 ARG A O 1
ATOM 2558 N N . ASN A 1 324 ? -8.320 -3.348 -24.354 1.00 77.88 324 ASN A N 1
ATOM 2559 C CA . ASN A 1 324 ? -7.626 -4.616 -24.595 1.00 77.88 324 ASN A CA 1
ATOM 2560 C C . ASN A 1 324 ? -6.694 -5.028 -23.461 1.00 77.88 324 ASN A C 1
ATOM 2562 O O . ASN A 1 324 ? -6.216 -6.160 -23.465 1.00 77.88 324 ASN A O 1
ATOM 2566 N N . ARG A 1 325 ? -6.455 -4.148 -22.482 1.00 69.88 325 ARG A N 1
ATOM 2567 C CA . ARG A 1 325 ? -5.783 -4.516 -21.247 1.00 69.88 325 ARG A CA 1
ATOM 2568 C C . ARG A 1 325 ? -6.618 -5.616 -20.614 1.00 69.88 325 ARG A C 1
ATOM 2570 O O . ARG A 1 325 ? -7.712 -5.351 -20.113 1.00 69.88 325 ARG A O 1
ATOM 2577 N N . SER A 1 326 ? -6.107 -6.841 -20.665 1.00 52.84 326 SER A N 1
ATOM 2578 C CA . SER A 1 326 ? -6.627 -8.012 -19.977 1.00 52.84 326 SER A CA 1
ATOM 2579 C C . SER A 1 326 ? -6.370 -7.835 -18.488 1.00 52.84 3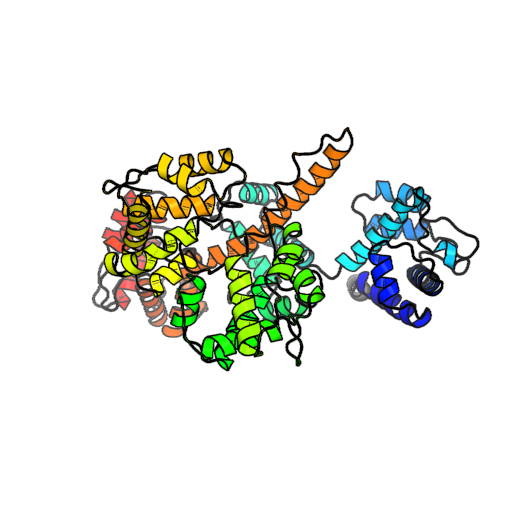26 SER A C 1
ATOM 2581 O O . SER A 1 326 ? -5.639 -8.593 -17.869 1.00 52.84 326 SER A O 1
ATOM 2583 N N . LYS A 1 327 ? -6.986 -6.824 -17.883 1.00 50.97 327 LYS A N 1
ATOM 2584 C CA . LYS A 1 327 ? -7.544 -7.110 -16.579 1.00 50.97 327 LYS A CA 1
ATOM 2585 C C . LYS A 1 327 ? -8.689 -8.048 -16.923 1.00 50.97 327 LYS A C 1
ATOM 2587 O O . LYS A 1 327 ? -9.649 -7.607 -17.561 1.00 50.97 327 LYS A O 1
ATOM 2592 N N . ALA A 1 328 ? -8.571 -9.327 -16.557 1.00 42.03 328 ALA A N 1
ATOM 2593 C CA . ALA A 1 328 ? -9.755 -10.081 -16.165 1.00 42.03 328 ALA A CA 1
ATOM 2594 C C . ALA A 1 328 ? -10.633 -9.060 -15.431 1.00 42.03 328 ALA A C 1
ATOM 2596 O O . ALA A 1 328 ? -10.112 -8.363 -14.550 1.00 42.03 328 ALA A O 1
ATOM 2597 N N . GLN A 1 329 ? -11.820 -8.747 -15.972 1.00 43.78 329 GLN A N 1
ATOM 2598 C CA . GLN A 1 329 ? -12.631 -7.659 -15.438 1.00 43.78 329 GLN A CA 1
ATOM 2599 C C . GLN A 1 329 ? -12.857 -7.999 -13.984 1.00 43.78 329 GLN A C 1
ATOM 2601 O O . GLN A 1 329 ? -13.769 -8.777 -13.707 1.00 43.78 329 GLN A O 1
ATOM 2606 N N . SER A 1 330 ? -12.055 -7.414 -13.085 1.00 51.47 330 SER A N 1
ATOM 2607 C CA . SER A 1 330 ? -12.255 -7.616 -11.669 1.00 51.47 330 SER A CA 1
ATOM 2608 C C . SER A 1 330 ? -13.749 -7.384 -11.464 1.00 51.47 330 SER A C 1
ATOM 2610 O O . SER A 1 330 ? -14.272 -6.385 -11.980 1.00 51.47 330 SER A O 1
ATOM 2612 N N . PRO A 1 331 ? -14.465 -8.320 -10.831 1.00 51.75 331 PRO A N 1
ATOM 2613 C CA . PRO A 1 331 ? -15.911 -8.248 -10.651 1.00 51.75 331 PRO A CA 1
ATOM 2614 C C . PRO A 1 331 ? -16.359 -6.864 -10.154 1.00 51.75 331 PRO A C 1
ATOM 2616 O O . PRO A 1 331 ? -17.426 -6.375 -10.513 1.00 51.75 331 PRO A O 1
ATOM 2619 N N . LEU A 1 332 ? -15.460 -6.164 -9.460 1.00 53.88 332 LEU A N 1
ATOM 2620 C CA . LEU A 1 332 ? -15.511 -4.762 -9.060 1.00 53.88 332 LEU A CA 1
ATOM 2621 C C . LEU A 1 332 ? -15.826 -3.748 -10.163 1.00 53.88 332 LEU A C 1
ATOM 2623 O O . LEU A 1 332 ? -16.533 -2.785 -9.896 1.00 53.88 332 LEU A O 1
ATOM 2627 N N . VAL A 1 333 ? -15.354 -3.923 -11.399 1.00 57.84 333 VAL A N 1
ATOM 2628 C CA . VAL A 1 333 ? -15.696 -3.021 -12.514 1.00 57.84 333 VAL A CA 1
ATOM 2629 C C . VAL A 1 333 ? -17.172 -3.174 -12.882 1.00 57.84 333 VAL A C 1
ATOM 2631 O O . VAL A 1 333 ? -17.851 -2.173 -13.105 1.00 57.84 333 VAL A O 1
ATOM 2634 N N . LYS A 1 334 ? -17.701 -4.409 -12.861 1.00 67.44 334 LYS A N 1
ATOM 2635 C CA . LYS A 1 334 ? -19.141 -4.663 -13.041 1.00 67.44 334 LYS A CA 1
ATOM 2636 C C . LYS A 1 334 ? -19.959 -4.127 -11.863 1.00 67.44 334 LYS A C 1
ATOM 2638 O O . LYS A 1 334 ? -21.117 -3.780 -12.064 1.00 67.44 334 LYS A O 1
ATOM 2643 N N . LEU A 1 335 ? -19.372 -4.036 -10.670 1.00 73.81 335 LEU A N 1
ATOM 2644 C CA . LEU A 1 335 ? -20.023 -3.543 -9.450 1.00 73.81 335 LEU A CA 1
ATOM 2645 C C . LEU A 1 335 ? -19.948 -2.011 -9.331 1.00 73.81 335 LEU A C 1
ATOM 2647 O O . LEU A 1 335 ? -20.861 -1.391 -8.792 1.00 73.81 335 LEU A O 1
ATOM 2651 N N . ARG A 1 336 ? -18.933 -1.376 -9.934 1.00 78.12 336 ARG A N 1
ATOM 2652 C CA . ARG A 1 336 ? -18.751 0.085 -9.965 1.00 78.12 336 ARG A CA 1
ATOM 2653 C C . ARG A 1 336 ? -19.922 0.810 -10.623 1.00 78.12 336 ARG A C 1
ATOM 2655 O O . ARG A 1 336 ? -20.276 1.894 -10.172 1.00 78.12 336 ARG A O 1
ATOM 2662 N N . LYS A 1 337 ? -20.579 0.193 -11.614 1.00 84.19 337 LYS A N 1
ATOM 2663 C CA . LYS A 1 337 ? -21.796 0.746 -12.243 1.00 84.19 337 LYS A CA 1
ATOM 2664 C C . LYS A 1 337 ? -22.955 0.936 -11.251 1.00 84.19 337 LYS A C 1
ATOM 2666 O O . LYS A 1 337 ? -23.861 1.715 -11.517 1.00 84.19 337 LYS A O 1
ATOM 2671 N N . TYR A 1 338 ? -22.934 0.229 -10.117 1.00 91.62 338 TYR A N 1
ATOM 2672 C CA . TYR A 1 338 ? -23.920 0.379 -9.048 1.00 91.62 338 TYR A CA 1
ATOM 2673 C C . TYR A 1 338 ? -23.515 1.417 -8.003 1.00 91.62 338 TYR A C 1
ATOM 2675 O O . TYR A 1 338 ? -24.370 1.813 -7.221 1.00 91.62 338 TYR A O 1
ATOM 2683 N N . SER A 1 339 ? -22.260 1.883 -7.980 1.00 88.75 339 SER A N 1
ATOM 2684 C CA . SER A 1 339 ? -21.804 2.822 -6.951 1.00 88.75 339 SER A CA 1
ATOM 2685 C C . SER A 1 339 ? -22.589 4.130 -7.019 1.00 88.75 339 SER A C 1
ATOM 2687 O O . SER A 1 339 ? -23.255 4.458 -6.048 1.00 88.75 339 SER A O 1
ATOM 2689 N N . ASP A 1 340 ? -22.623 4.822 -8.162 1.00 88.25 340 ASP A N 1
ATOM 2690 C CA . ASP A 1 340 ? -23.338 6.102 -8.302 1.00 88.25 340 ASP A CA 1
ATOM 2691 C C . ASP A 1 340 ? -24.809 6.055 -7.855 1.00 88.25 340 ASP A C 1
ATOM 2693 O O . ASP A 1 340 ? -25.163 6.827 -6.961 1.00 88.25 340 ASP A O 1
ATOM 2697 N N . PRO A 1 341 ? -25.668 5.148 -8.373 1.00 93.25 341 PRO A N 1
ATOM 2698 C CA . PRO A 1 341 ? -27.054 5.087 -7.910 1.00 93.25 341 PRO A CA 1
ATOM 2699 C C . PRO A 1 341 ? -27.143 4.735 -6.420 1.00 93.25 341 PRO A C 1
ATOM 2701 O O . PRO A 1 341 ? -28.006 5.246 -5.708 1.00 93.25 341 PRO A O 1
ATOM 2704 N N . CYS A 1 342 ? -26.217 3.919 -5.913 1.00 96.31 342 CYS A N 1
ATOM 2705 C CA . CYS A 1 342 ? -26.168 3.588 -4.499 1.00 96.31 342 CYS A CA 1
ATOM 2706 C C . CYS A 1 342 ? -25.650 4.718 -3.606 1.00 96.31 342 CYS A C 1
ATOM 2708 O O . CYS A 1 342 ? -25.931 4.672 -2.414 1.00 96.31 342 CYS A O 1
ATOM 2710 N N . LYS A 1 343 ? -24.925 5.729 -4.115 1.00 94.75 343 LYS A N 1
ATOM 2711 C CA . LYS A 1 343 ? -24.568 6.924 -3.319 1.00 94.75 343 LYS A CA 1
ATOM 2712 C C . LYS A 1 343 ? -25.824 7.705 -2.963 1.00 94.75 343 LYS A C 1
ATOM 2714 O O . LYS A 1 343 ? -26.005 8.082 -1.808 1.00 94.75 343 LYS A O 1
ATOM 2719 N N . SER A 1 344 ? -26.712 7.882 -3.941 1.00 93.88 344 SER A N 1
ATOM 2720 C CA . SER A 1 344 ? -27.999 8.551 -3.748 1.00 93.88 344 SER A CA 1
ATOM 2721 C C . SER A 1 344 ? -28.917 7.768 -2.807 1.00 93.88 344 SER A C 1
ATOM 2723 O O . SER A 1 344 ? -29.509 8.370 -1.918 1.00 93.88 344 SER A O 1
ATOM 2725 N N . GLU A 1 345 ? -29.002 6.438 -2.947 1.00 96.31 345 GLU A N 1
ATOM 2726 C CA . GLU A 1 345 ? -29.831 5.596 -2.064 1.00 96.31 345 GLU A CA 1
ATOM 2727 C C . GLU A 1 345 ? -29.295 5.533 -0.623 1.00 96.31 345 GLU A C 1
ATOM 2729 O O . GLU A 1 345 ? -30.072 5.537 0.331 1.00 96.31 345 GLU A O 1
ATOM 2734 N N . SER A 1 346 ? -27.972 5.468 -0.439 1.00 96.44 346 SER A N 1
ATOM 2735 C CA . SER A 1 346 ? -27.374 5.305 0.890 1.00 96.44 346 SER A CA 1
ATOM 2736 C C . SER A 1 346 ? -27.108 6.619 1.624 1.00 96.44 346 SER A C 1
ATOM 2738 O O . SER A 1 346 ? -26.898 6.609 2.839 1.00 96.44 346 SER A O 1
ATOM 2740 N N . GLY A 1 347 ? -27.068 7.741 0.898 1.00 95.56 347 GLY A N 1
ATOM 2741 C CA . GLY A 1 347 ? -26.607 9.031 1.409 1.00 95.56 347 GLY A CA 1
ATOM 2742 C C . GLY A 1 347 ? -25.104 9.072 1.713 1.00 95.56 347 GLY A C 1
ATOM 2743 O O . GLY A 1 347 ? -24.662 9.955 2.453 1.00 95.56 347 GLY A O 1
ATOM 2744 N N . ALA A 1 348 ? -24.320 8.115 1.200 1.00 94.44 348 ALA A N 1
ATOM 2745 C CA . ALA A 1 348 ? -22.868 8.100 1.362 1.00 94.44 348 ALA A CA 1
ATOM 2746 C C . ALA A 1 348 ? -22.227 9.226 0.539 1.00 94.44 348 ALA A C 1
ATOM 2748 O O . ALA A 1 348 ? -22.448 9.338 -0.667 1.00 94.44 348 ALA A O 1
ATOM 2749 N N . THR A 1 349 ? -21.421 10.057 1.198 1.00 93.25 349 THR A N 1
ATOM 2750 C CA . THR A 1 349 ? -20.661 11.132 0.551 1.00 93.25 349 THR A CA 1
ATOM 2751 C C . THR A 1 349 ? -19.371 10.586 -0.060 1.00 93.25 349 THR A C 1
ATOM 2753 O O . THR A 1 349 ? -18.884 9.529 0.344 1.00 93.25 349 THR A O 1
ATOM 2756 N N . GLU A 1 350 ? -18.768 11.320 -1.001 1.00 85.38 350 GLU A N 1
ATOM 2757 C CA . GLU A 1 350 ? -17.447 10.951 -1.539 1.00 85.38 350 GLU A CA 1
ATOM 2758 C C . GLU A 1 350 ? -16.380 10.857 -0.447 1.00 85.38 350 GLU A C 1
ATOM 2760 O O . GLU A 1 350 ? -15.495 10.013 -0.527 1.00 85.38 350 GLU A O 1
ATOM 2765 N N . GLU A 1 351 ? -16.491 11.669 0.604 1.00 86.19 351 GLU A N 1
ATOM 2766 C CA . GLU A 1 351 ? -15.583 11.616 1.747 1.00 86.19 351 GLU A CA 1
ATOM 2767 C C . GLU A 1 351 ? -15.674 10.274 2.487 1.00 86.19 351 GLU A C 1
ATOM 2769 O O . GLU A 1 351 ? -14.643 9.671 2.778 1.00 86.19 351 GLU A O 1
ATOM 2774 N N . ILE A 1 352 ? -16.890 9.771 2.741 1.00 88.12 352 ILE A N 1
ATOM 2775 C CA . ILE A 1 352 ? -17.106 8.467 3.389 1.00 88.12 352 ILE A CA 1
ATOM 2776 C C . ILE A 1 352 ? -16.539 7.345 2.517 1.00 88.12 352 ILE A C 1
ATOM 2778 O O . ILE A 1 352 ? -15.866 6.452 3.022 1.00 88.12 352 ILE A O 1
ATOM 2782 N N . LEU A 1 353 ? -16.768 7.399 1.203 1.00 87.62 353 LEU A N 1
ATOM 2783 C CA . LEU A 1 353 ? -16.273 6.377 0.278 1.00 87.62 353 LEU A CA 1
ATOM 2784 C C . LEU A 1 353 ? -14.754 6.419 0.116 1.00 87.62 353 LEU A C 1
ATOM 2786 O O . LEU A 1 353 ? -14.122 5.372 0.007 1.00 87.62 353 LEU A O 1
ATOM 2790 N N . HIS A 1 354 ? -14.165 7.613 0.116 1.00 78.69 354 HIS A N 1
ATOM 2791 C CA . HIS A 1 354 ? -12.719 7.791 0.089 1.00 78.69 354 HIS A CA 1
ATOM 2792 C C . HIS A 1 354 ? -12.072 7.264 1.374 1.00 78.69 354 HIS A C 1
ATOM 2794 O O . HIS A 1 354 ? -11.115 6.501 1.301 1.00 78.69 354 HIS A O 1
ATOM 2800 N N . LYS A 1 355 ? -12.623 7.614 2.544 1.00 81.44 355 LYS A N 1
ATOM 2801 C CA . LYS A 1 355 ? -12.189 7.092 3.850 1.00 81.44 355 LYS A CA 1
ATOM 2802 C C . LYS A 1 355 ? -12.266 5.573 3.895 1.00 81.44 355 LYS A C 1
ATOM 2804 O O . LYS A 1 355 ? -11.270 4.925 4.190 1.00 81.44 355 LYS A O 1
ATOM 2809 N N . ALA A 1 356 ? -13.396 5.013 3.480 1.00 79.44 356 ALA A N 1
ATOM 2810 C CA . ALA A 1 356 ? -13.576 3.574 3.421 1.00 79.44 356 ALA A CA 1
ATOM 2811 C C . ALA A 1 356 ? -12.589 2.905 2.445 1.00 79.44 356 ALA A C 1
ATOM 2813 O O . ALA A 1 356 ? -12.123 1.801 2.708 1.00 79.44 356 ALA A O 1
ATOM 2814 N N . GLY A 1 357 ? -12.243 3.567 1.333 1.00 75.88 357 GLY A N 1
ATOM 2815 C CA . GLY A 1 357 ? -11.215 3.098 0.399 1.00 75.88 357 GLY A CA 1
ATOM 2816 C C . GLY A 1 357 ? -9.806 3.080 0.992 1.00 75.88 357 GLY A C 1
ATOM 2817 O O . GLY A 1 357 ? -8.974 2.315 0.526 1.00 75.88 357 GLY A O 1
ATOM 2818 N N . ASN A 1 358 ? -9.569 3.868 2.042 1.00 72.50 358 ASN A N 1
ATOM 2819 C CA . ASN A 1 358 ? -8.355 3.848 2.857 1.00 72.50 358 ASN A CA 1
ATOM 2820 C C . ASN A 1 358 ? -8.530 3.036 4.154 1.00 72.50 358 ASN A C 1
ATOM 2822 O O . ASN A 1 358 ? -7.715 3.174 5.061 1.00 72.50 358 ASN A O 1
ATOM 2826 N N . TYR A 1 359 ? -9.580 2.212 4.258 1.00 73.50 359 TYR A N 1
ATOM 2827 C CA . TYR A 1 359 ? -9.914 1.405 5.441 1.00 73.50 359 TYR A CA 1
ATOM 2828 C C . TYR A 1 359 ? -10.271 2.207 6.702 1.00 73.50 359 TYR A C 1
ATOM 2830 O O . TYR A 1 359 ? -10.345 1.663 7.803 1.00 73.50 359 TYR A O 1
ATOM 2838 N N . GLU A 1 360 ? -10.579 3.492 6.557 1.00 70.56 360 GLU A N 1
ATOM 2839 C CA . GLU A 1 360 ? -11.070 4.334 7.640 1.00 70.56 360 GLU A CA 1
ATOM 2840 C C . GLU A 1 360 ? -12.606 4.292 7.708 1.00 70.56 360 GLU A C 1
ATOM 2842 O O . GLU A 1 360 ? -13.296 4.249 6.689 1.00 70.56 360 GLU A O 1
ATOM 2847 N N . HIS A 1 361 ? -13.170 4.379 8.917 1.00 70.44 361 HIS A N 1
ATOM 2848 C CA . HIS A 1 361 ? -14.617 4.538 9.135 1.00 70.44 361 HIS A CA 1
ATOM 2849 C C . HIS A 1 361 ? -15.515 3.422 8.553 1.00 70.44 361 HIS A C 1
ATOM 2851 O O . HIS A 1 361 ? -16.656 3.678 8.168 1.00 70.44 361 HIS A O 1
ATOM 2857 N N . LEU A 1 362 ? -15.061 2.162 8.567 1.00 75.88 362 LEU A N 1
ATOM 2858 C CA . LEU A 1 362 ? -15.846 1.011 8.077 1.00 75.88 362 LEU A CA 1
ATOM 2859 C C . LEU A 1 362 ? -17.189 0.794 8.808 1.00 75.88 362 LEU A C 1
ATOM 2861 O O . LEU A 1 362 ? -18.093 0.150 8.278 1.00 75.88 362 LEU A O 1
ATOM 2865 N N . ASN A 1 363 ? -17.345 1.388 9.995 1.00 83.44 363 ASN A N 1
ATOM 2866 C CA . ASN A 1 363 ? -18.566 1.334 10.802 1.00 83.44 363 ASN A CA 1
ATOM 2867 C C . ASN A 1 363 ? -19.572 2.465 10.498 1.00 83.44 363 ASN A C 1
ATOM 2869 O O . ASN A 1 363 ? -20.563 2.594 11.215 1.00 83.44 363 ASN A O 1
ATOM 2873 N N . ASP A 1 364 ? -19.344 3.305 9.481 1.00 91.25 364 ASP A N 1
ATOM 2874 C CA . ASP A 1 364 ? -20.307 4.348 9.112 1.00 91.25 364 ASP A CA 1
ATOM 2875 C C . ASP A 1 364 ? -21.628 3.717 8.603 1.00 91.25 364 ASP A C 1
ATOM 2877 O O . ASP A 1 364 ? -21.616 2.944 7.635 1.00 91.25 364 ASP A O 1
ATOM 2881 N N . PRO A 1 365 ? -22.798 4.044 9.190 1.00 94.50 365 PRO A N 1
ATOM 2882 C CA . PRO A 1 365 ? -24.079 3.476 8.764 1.00 94.50 365 PRO A CA 1
ATOM 2883 C C . PRO A 1 365 ? -24.415 3.728 7.285 1.00 94.50 365 PRO A C 1
ATOM 2885 O O . PRO A 1 365 ? -25.070 2.903 6.644 1.00 94.50 365 PRO A O 1
ATOM 2888 N N . LYS A 1 366 ? -23.972 4.855 6.714 1.00 96.25 366 LYS A N 1
ATOM 2889 C CA . LYS A 1 366 ? -24.170 5.191 5.295 1.00 96.25 366 LYS A CA 1
ATOM 2890 C C . LYS A 1 366 ? -23.275 4.346 4.398 1.00 96.25 366 LYS A C 1
ATOM 2892 O O . LYS A 1 366 ? -23.700 3.986 3.300 1.00 96.25 366 LYS A O 1
ATOM 2897 N N . LEU A 1 367 ? -22.076 3.989 4.862 1.00 93.75 367 LEU A N 1
ATOM 2898 C CA . LEU A 1 367 ? -21.218 3.030 4.167 1.00 93.75 367 LEU A CA 1
ATOM 2899 C C . LEU A 1 367 ? -21.850 1.634 4.174 1.00 93.75 367 LEU A C 1
ATOM 2901 O O . LEU A 1 367 ? -21.900 0.995 3.126 1.00 93.75 367 LEU A O 1
ATOM 2905 N N . GLY A 1 368 ? -22.413 1.200 5.307 1.00 94.38 368 GLY A N 1
ATOM 2906 C CA . GLY A 1 368 ? -23.155 -0.060 5.396 1.00 94.38 368 GLY A CA 1
ATOM 2907 C C . GLY A 1 368 ? -24.323 -0.140 4.414 1.00 94.38 368 GLY A C 1
ATOM 2908 O O . GLY A 1 368 ? -24.449 -1.107 3.659 1.00 94.38 368 GLY A O 1
ATOM 2909 N N . LYS A 1 369 ? -25.122 0.929 4.339 1.00 97.38 369 LYS A N 1
ATOM 2910 C CA . LYS A 1 369 ? -26.198 1.064 3.345 1.00 97.38 369 LYS A CA 1
ATOM 2911 C C . LYS A 1 369 ? -25.673 1.069 1.908 1.00 97.38 369 LYS A C 1
ATOM 2913 O O . LYS A 1 369 ? -26.296 0.481 1.027 1.00 97.38 369 LYS A O 1
ATOM 2918 N N . HIS A 1 370 ? -24.530 1.711 1.659 1.00 96.44 370 HIS A N 1
ATOM 2919 C CA . HIS A 1 370 ? -23.909 1.757 0.334 1.00 96.44 370 HIS A CA 1
ATOM 2920 C C . HIS A 1 370 ? -23.439 0.371 -0.119 1.00 96.44 370 HIS A C 1
ATOM 2922 O O . HIS A 1 370 ? -23.764 -0.068 -1.223 1.00 96.44 370 HIS A O 1
ATOM 2928 N N . ALA A 1 371 ? -22.723 -0.332 0.761 1.00 94.81 371 ALA A N 1
ATOM 2929 C CA . ALA A 1 371 ? -22.253 -1.694 0.556 1.00 94.81 371 ALA A CA 1
ATOM 2930 C C . ALA A 1 371 ? -23.419 -2.636 0.243 1.00 94.81 371 ALA A C 1
ATOM 2932 O O . ALA A 1 371 ? -23.397 -3.334 -0.773 1.00 94.81 371 ALA A O 1
ATOM 2933 N N . PHE A 1 372 ? -24.467 -2.581 1.065 1.00 97.00 372 PHE A N 1
ATOM 2934 C CA . PHE A 1 372 ? -25.676 -3.370 0.873 1.00 97.00 372 PHE A CA 1
ATOM 2935 C C . PHE A 1 372 ? -26.374 -3.067 -0.450 1.00 97.00 372 PHE A C 1
ATOM 2937 O O . PHE A 1 372 ? -26.711 -3.989 -1.189 1.00 97.00 372 PHE A O 1
ATOM 2944 N N . CYS A 1 373 ? -26.533 -1.791 -0.804 1.00 97.81 373 CYS A N 1
ATOM 2945 C CA . CYS A 1 373 ? -27.132 -1.405 -2.076 1.00 97.81 373 CYS A CA 1
ATOM 2946 C C . CYS A 1 373 ? -26.366 -1.984 -3.278 1.00 97.81 373 CYS A C 1
ATOM 2948 O O . CYS A 1 373 ? -26.992 -2.536 -4.189 1.00 97.81 373 CYS A O 1
ATOM 2950 N N . ILE A 1 374 ? -25.028 -1.915 -3.268 1.00 95.69 374 ILE A N 1
ATOM 2951 C CA . ILE A 1 374 ? -24.190 -2.460 -4.345 1.00 95.69 374 ILE A CA 1
ATOM 2952 C C . ILE A 1 374 ? -24.374 -3.976 -4.454 1.00 95.69 374 ILE A C 1
ATOM 2954 O O . ILE A 1 374 ? -24.652 -4.476 -5.545 1.00 95.69 374 ILE A O 1
ATOM 2958 N N . LEU A 1 375 ? -24.253 -4.704 -3.339 1.00 95.88 375 LEU A N 1
ATOM 2959 C CA . LEU A 1 375 ? -24.379 -6.165 -3.325 1.00 95.88 375 LEU A CA 1
ATOM 2960 C C . LEU A 1 375 ? -25.788 -6.619 -3.722 1.00 95.88 375 LEU A C 1
ATOM 2962 O O . LEU A 1 375 ? -25.936 -7.597 -4.453 1.00 95.88 375 LEU A O 1
ATOM 2966 N N . ARG A 1 376 ? -26.822 -5.879 -3.310 1.00 97.31 376 ARG A N 1
ATOM 2967 C CA . ARG A 1 376 ? -28.216 -6.158 -3.665 1.00 97.31 376 ARG A CA 1
ATOM 2968 C C . ARG A 1 376 ? -28.462 -5.971 -5.158 1.00 97.31 376 ARG A C 1
ATOM 2970 O O . ARG A 1 376 ? -29.015 -6.857 -5.801 1.00 97.31 376 ARG A O 1
ATOM 2977 N N . LYS A 1 377 ? -28.004 -4.859 -5.747 1.00 95.94 377 LYS A N 1
ATOM 2978 C CA . LYS A 1 377 ? -28.110 -4.626 -7.203 1.00 95.94 377 LYS A CA 1
ATOM 2979 C C . LYS A 1 377 ? -27.254 -5.602 -8.017 1.00 95.94 377 LYS A C 1
ATOM 2981 O O . LYS A 1 377 ? -27.566 -5.875 -9.174 1.00 95.94 377 LYS A O 1
ATOM 2986 N N . ALA A 1 378 ? -26.197 -6.147 -7.421 1.00 93.12 378 ALA A N 1
ATOM 2987 C CA . ALA A 1 378 ? -25.405 -7.223 -8.004 1.00 93.12 378 ALA A CA 1
ATOM 2988 C C . ALA A 1 378 ? -26.064 -8.607 -7.913 1.00 93.12 378 ALA A C 1
ATOM 2990 O O . ALA A 1 378 ? -25.581 -9.540 -8.550 1.00 93.12 378 ALA A O 1
ATOM 2991 N N . GLY A 1 379 ? -27.134 -8.748 -7.124 1.00 95.44 379 GLY A N 1
ATOM 2992 C CA . GLY A 1 379 ? -27.761 -10.034 -6.833 1.00 95.44 379 GLY A CA 1
ATOM 2993 C C . GLY A 1 379 ? -26.920 -10.930 -5.921 1.00 95.44 379 GLY A C 1
ATOM 2994 O O . GLY A 1 379 ? -27.115 -12.138 -5.934 1.00 95.44 379 GLY A O 1
ATOM 2995 N N . PHE A 1 380 ? -25.965 -10.371 -5.169 1.00 96.25 380 PHE A N 1
ATOM 2996 C CA . PHE A 1 380 ? -25.102 -11.120 -4.242 1.00 96.25 380 PHE A CA 1
ATOM 2997 C C . PHE A 1 380 ? -25.728 -11.288 -2.862 1.00 96.25 380 PHE A C 1
ATOM 2999 O O . PHE A 1 380 ? -25.368 -12.215 -2.148 1.00 96.25 380 PHE A O 1
ATOM 3006 N N . ILE A 1 381 ? -26.647 -10.405 -2.483 1.00 97.31 381 ILE A N 1
ATOM 3007 C CA . ILE A 1 381 ? -27.377 -10.450 -1.216 1.00 97.31 381 ILE A CA 1
ATOM 3008 C C . ILE A 1 381 ? -28.834 -10.065 -1.480 1.00 97.31 381 ILE A C 1
ATOM 3010 O O . ILE A 1 381 ? -29.102 -9.207 -2.326 1.00 97.31 381 ILE A O 1
ATOM 3014 N N . ASP A 1 382 ? -29.777 -10.707 -0.800 1.00 97.44 382 ASP A N 1
ATOM 3015 C CA . ASP A 1 382 ? -31.193 -10.342 -0.884 1.00 97.44 382 ASP A CA 1
ATOM 3016 C C . ASP A 1 382 ? -31.571 -9.244 0.129 1.00 97.44 382 ASP A C 1
ATOM 3018 O O . ASP A 1 382 ? -30.726 -8.699 0.841 1.00 97.44 382 ASP A O 1
ATOM 3022 N N . THR A 1 383 ? -32.856 -8.888 0.203 1.00 97.19 383 THR A N 1
ATOM 3023 C CA . THR A 1 383 ? -33.346 -7.865 1.142 1.00 97.19 383 THR A CA 1
ATOM 3024 C C . THR A 1 383 ? -33.244 -8.267 2.612 1.00 97.19 383 THR A C 1
ATOM 3026 O O . THR A 1 383 ? -33.249 -7.392 3.473 1.00 97.19 383 THR A O 1
ATOM 3029 N N . ASN A 1 384 ? -33.140 -9.564 2.902 1.00 96.94 384 ASN A N 1
ATOM 3030 C CA . ASN A 1 384 ? -33.057 -10.113 4.252 1.00 96.94 384 ASN A CA 1
ATOM 3031 C C . ASN A 1 384 ? -31.607 -10.255 4.734 1.00 96.94 384 ASN A C 1
ATOM 3033 O O . ASN A 1 384 ? -31.374 -10.632 5.886 1.00 96.94 384 ASN A O 1
ATOM 3037 N N . GLY A 1 385 ? -30.632 -9.951 3.874 1.00 95.19 385 GLY A N 1
ATOM 3038 C CA . GLY A 1 385 ? -29.216 -10.106 4.174 1.00 95.19 385 GLY A CA 1
ATOM 3039 C C . GLY A 1 385 ? -28.679 -11.511 3.889 1.00 95.19 385 GLY A C 1
ATOM 3040 O O . GLY A 1 385 ? -27.586 -11.835 4.352 1.00 95.19 385 GLY A O 1
ATOM 3041 N N . ASP A 1 386 ? -29.425 -12.350 3.166 1.00 97.62 386 ASP A N 1
ATOM 3042 C CA . ASP A 1 386 ? -28.998 -13.697 2.793 1.00 97.62 386 ASP A CA 1
ATOM 3043 C C . ASP A 1 386 ? -28.171 -13.661 1.499 1.00 97.62 386 ASP A C 1
ATOM 3045 O O . ASP A 1 386 ? -28.607 -13.158 0.455 1.00 97.62 386 ASP A O 1
ATOM 3049 N N . PHE A 1 387 ? -26.943 -14.184 1.573 1.00 97.81 387 PHE A N 1
ATOM 3050 C CA . PHE A 1 387 ? -26.008 -14.182 0.452 1.00 97.81 387 PHE A CA 1
ATOM 3051 C C . PHE A 1 387 ? -26.368 -15.228 -0.605 1.00 97.81 387 PHE A C 1
ATOM 3053 O O . PHE A 1 387 ? -26.516 -16.417 -0.324 1.00 97.81 387 PHE A O 1
ATOM 3060 N N . GLN A 1 388 ? -26.412 -14.788 -1.857 1.00 97.44 388 GLN A N 1
ATOM 3061 C CA . GLN A 1 388 ? -26.674 -15.606 -3.034 1.00 97.44 388 GLN A CA 1
ATOM 3062 C C . GLN A 1 388 ? -25.355 -16.209 -3.545 1.00 97.44 388 GLN A C 1
ATOM 3064 O O . GLN A 1 388 ? -24.788 -15.778 -4.553 1.00 97.44 388 GLN A O 1
ATOM 3069 N N . VAL A 1 389 ? -24.836 -17.195 -2.809 1.00 96.00 389 VAL A N 1
ATOM 3070 C CA . VAL A 1 389 ? -23.498 -17.787 -3.010 1.00 96.00 389 VAL A CA 1
ATOM 3071 C C . VAL A 1 389 ? -23.263 -18.270 -4.446 1.00 96.00 389 VAL A C 1
ATOM 3073 O O . VAL A 1 389 ? -22.204 -18.005 -5.008 1.00 96.00 389 VAL A O 1
ATOM 3076 N N . GLU A 1 390 ? -24.239 -18.917 -5.084 1.00 95.19 390 GLU A N 1
ATOM 3077 C CA . GLU A 1 390 ? -24.086 -19.405 -6.466 1.00 95.19 390 GLU A CA 1
ATOM 3078 C C . GLU A 1 390 ? -24.003 -18.261 -7.491 1.00 95.19 390 GLU A C 1
ATOM 3080 O O . GLU A 1 390 ? -23.211 -18.321 -8.440 1.00 95.19 390 GLU A O 1
ATOM 3085 N N . THR A 1 391 ? -24.730 -17.162 -7.261 1.00 94.12 391 THR A N 1
ATOM 3086 C CA . THR A 1 391 ? -24.608 -15.931 -8.057 1.00 94.12 391 THR A CA 1
ATOM 3087 C C . THR A 1 391 ? -23.223 -15.314 -7.892 1.00 94.12 391 THR A C 1
ATOM 3089 O O . THR A 1 391 ? -22.614 -14.895 -8.882 1.00 94.12 391 THR A O 1
ATOM 3092 N N . MET A 1 392 ? -22.685 -15.304 -6.665 1.00 93.06 392 MET A N 1
ATOM 3093 C CA . MET A 1 392 ? -21.316 -14.856 -6.399 1.00 93.06 392 MET A CA 1
ATOM 3094 C C . MET A 1 392 ? -20.307 -15.741 -7.136 1.00 93.06 392 MET A C 1
ATOM 3096 O O . MET A 1 392 ? -19.520 -15.223 -7.920 1.00 93.06 392 MET A O 1
ATOM 3100 N N . LYS A 1 393 ? -20.361 -17.070 -6.984 1.00 92.06 393 LYS A N 1
ATOM 3101 C CA . LYS A 1 393 ? -19.445 -18.002 -7.669 1.00 92.06 393 LYS A CA 1
ATOM 3102 C C . LYS A 1 393 ? -19.464 -17.823 -9.182 1.00 92.06 393 LYS A C 1
ATOM 3104 O O . LYS A 1 393 ? -18.404 -17.738 -9.797 1.00 92.06 393 LYS A O 1
ATOM 3109 N N . THR A 1 394 ? -20.657 -17.717 -9.767 1.00 89.62 394 THR A N 1
ATOM 3110 C CA . THR A 1 394 ? -20.841 -17.528 -11.212 1.00 89.62 394 THR A CA 1
ATOM 3111 C C . THR A 1 394 ? -20.265 -16.193 -11.673 1.00 89.62 394 THR A C 1
ATOM 3113 O O . THR A 1 394 ? -19.513 -16.147 -12.641 1.00 89.62 394 THR A O 1
ATOM 3116 N N . THR A 1 395 ? -20.542 -15.107 -10.948 1.00 84.31 395 THR A N 1
ATOM 3117 C CA . THR A 1 395 ? -20.069 -13.759 -11.309 1.00 84.31 395 THR A CA 1
ATOM 3118 C C . THR A 1 395 ? -18.560 -13.595 -11.109 1.00 84.31 395 THR A C 1
ATOM 3120 O O . THR A 1 395 ? -17.906 -12.855 -11.845 1.00 84.31 395 THR A O 1
ATOM 3123 N N . LEU A 1 396 ? -17.998 -14.295 -10.122 1.00 82.56 396 LEU A N 1
ATOM 3124 C CA . LEU A 1 396 ? -16.573 -14.294 -9.796 1.00 82.56 396 LEU A CA 1
ATOM 3125 C C . LEU A 1 396 ? -15.778 -15.344 -10.613 1.00 82.56 396 LEU A C 1
ATOM 3127 O O . LEU A 1 396 ? -14.552 -15.354 -10.540 1.00 82.56 396 LEU A O 1
ATOM 3131 N N . LYS A 1 397 ? -16.440 -16.209 -11.403 1.00 81.12 397 LYS A N 1
ATOM 3132 C CA . LYS A 1 397 ? -15.818 -17.296 -12.192 1.00 81.12 397 LYS A CA 1
ATOM 3133 C C . LYS A 1 397 ? -14.833 -16.815 -13.246 1.00 81.12 397 LYS A C 1
ATOM 3135 O O . LYS A 1 397 ? -13.797 -17.443 -13.408 1.00 81.12 397 LYS A O 1
ATOM 3140 N N . ASP A 1 398 ? -15.113 -15.692 -13.892 1.00 65.56 398 ASP A N 1
ATOM 3141 C CA . ASP A 1 398 ? -14.274 -15.172 -14.979 1.00 65.56 398 ASP A CA 1
ATOM 3142 C C . ASP A 1 398 ? -12.928 -14.587 -14.495 1.00 65.56 398 ASP A C 1
ATOM 3144 O O . ASP A 1 398 ? -12.159 -14.078 -15.305 1.00 65.56 398 ASP A O 1
ATOM 3148 N N . ASN A 1 399 ? -12.665 -14.583 -13.181 1.00 60.06 399 ASN A N 1
ATOM 3149 C CA . ASN A 1 399 ? -11.604 -13.781 -12.560 1.00 60.06 399 ASN A CA 1
ATOM 3150 C C . ASN A 1 399 ? -10.778 -14.516 -11.505 1.00 60.06 399 ASN A C 1
ATOM 3152 O O . ASN A 1 399 ? -10.028 -13.883 -10.764 1.00 60.06 399 ASN A O 1
ATOM 3156 N N . SER A 1 400 ? -10.952 -15.826 -11.387 1.00 65.12 400 SER A N 1
ATOM 3157 C CA . SER A 1 400 ? -10.143 -16.632 -10.491 1.00 65.12 400 SER A CA 1
ATOM 3158 C C . SER A 1 400 ? -9.585 -17.807 -11.266 1.00 65.12 400 SER A C 1
ATOM 3160 O O . SER A 1 400 ? -10.337 -18.680 -11.696 1.00 65.12 400 SER A O 1
ATOM 3162 N N . ASP A 1 401 ? -8.261 -17.832 -11.397 1.00 68.56 401 ASP A N 1
ATOM 3163 C CA . ASP A 1 401 ? -7.530 -18.971 -11.958 1.00 68.56 401 ASP A CA 1
ATOM 3164 C C . ASP A 1 401 ? -7.625 -20.205 -11.039 1.00 68.56 401 ASP A C 1
ATOM 3166 O O . ASP A 1 401 ? -7.309 -21.319 -11.451 1.00 68.56 401 ASP A O 1
ATOM 3170 N N . ASN A 1 402 ? -8.110 -20.017 -9.802 1.00 80.38 402 ASN A N 1
ATOM 3171 C CA . ASN A 1 402 ? -8.316 -21.057 -8.804 1.00 80.38 402 ASN A CA 1
ATOM 3172 C C . ASN A 1 402 ? -9.771 -21.064 -8.271 1.00 80.38 402 ASN A C 1
ATOM 3174 O O . ASN A 1 402 ? -10.072 -20.432 -7.250 1.00 80.38 402 ASN A O 1
ATOM 3178 N N . PRO A 1 403 ? -10.694 -21.802 -8.920 1.00 84.94 403 PRO A N 1
ATOM 3179 C CA . PRO A 1 403 ? -12.097 -21.850 -8.507 1.00 84.94 403 PRO A CA 1
ATOM 3180 C C . PRO A 1 403 ? -12.296 -22.402 -7.086 1.00 84.94 403 PRO A C 1
ATOM 3182 O O . PRO A 1 403 ? -13.256 -22.011 -6.424 1.00 84.94 403 PRO A O 1
ATOM 3185 N N . GLU A 1 404 ? -11.394 -23.258 -6.594 1.00 87.69 404 GLU A N 1
ATOM 3186 C CA . GLU A 1 404 ? -11.464 -23.810 -5.236 1.00 87.69 404 GLU A CA 1
ATOM 3187 C C . GLU A 1 404 ? -11.159 -22.744 -4.179 1.00 87.69 404 GLU A C 1
ATOM 3189 O O . GLU A 1 404 ? -11.865 -22.636 -3.175 1.00 87.69 404 GLU A O 1
ATOM 3194 N N . GLU A 1 405 ? -10.141 -21.912 -4.414 1.00 86.25 405 GLU A N 1
ATOM 3195 C CA . GLU A 1 405 ? -9.806 -20.796 -3.527 1.00 86.25 405 GLU A CA 1
ATOM 3196 C C . GLU A 1 405 ? -10.924 -19.749 -3.507 1.00 86.25 405 GLU A C 1
ATOM 3198 O O . GLU A 1 405 ? -11.336 -19.308 -2.431 1.00 86.25 405 GLU A O 1
ATOM 3203 N N . ARG A 1 406 ? -11.486 -19.418 -4.678 1.00 90.81 406 ARG A N 1
ATOM 3204 C CA . ARG A 1 406 ? -12.669 -18.553 -4.792 1.00 90.81 406 ARG A CA 1
ATOM 3205 C C . ARG A 1 406 ? -13.827 -19.090 -3.954 1.00 90.81 406 ARG A C 1
ATOM 3207 O O . ARG A 1 406 ? -14.403 -18.348 -3.160 1.00 90.81 406 ARG A O 1
ATOM 3214 N N . ASP A 1 407 ? -14.173 -20.363 -4.121 1.00 92.69 407 ASP A N 1
ATOM 3215 C CA . ASP A 1 407 ? -15.317 -20.970 -3.434 1.00 92.69 407 ASP A CA 1
ATOM 3216 C C . ASP A 1 407 ? -15.093 -21.039 -1.926 1.00 92.69 407 ASP A C 1
ATOM 3218 O O . ASP A 1 407 ? -16.004 -20.738 -1.151 1.00 92.69 407 ASP A O 1
ATOM 3222 N N . ARG A 1 408 ? -13.861 -21.342 -1.505 1.00 92.81 408 ARG A N 1
ATOM 3223 C CA . ARG A 1 408 ? -13.453 -21.306 -0.101 1.00 92.81 408 ARG A CA 1
ATOM 3224 C C . ARG A 1 408 ? -13.593 -19.907 0.498 1.00 92.81 408 ARG A C 1
ATOM 3226 O O . ARG A 1 408 ? -14.076 -19.785 1.623 1.00 92.81 408 ARG A O 1
ATOM 3233 N N . LEU A 1 409 ? -13.178 -18.862 -0.219 1.00 90.56 409 LEU A N 1
ATOM 3234 C CA . LEU A 1 409 ? -13.292 -17.476 0.247 1.00 90.56 409 LEU A CA 1
ATOM 3235 C C . LEU A 1 409 ? -14.751 -17.030 0.342 1.00 90.56 409 LEU A C 1
ATOM 3237 O O . LEU A 1 409 ? -15.142 -16.472 1.366 1.00 90.56 409 LEU A O 1
ATOM 3241 N N . ILE A 1 410 ? -15.575 -17.331 -0.667 1.00 94.31 410 ILE A N 1
ATOM 3242 C CA . ILE A 1 410 ? -17.013 -17.033 -0.620 1.00 94.31 410 ILE A CA 1
ATOM 3243 C C . ILE A 1 410 ? -17.651 -17.743 0.577 1.00 94.31 410 ILE A C 1
ATOM 3245 O O . ILE A 1 410 ? -18.330 -17.094 1.366 1.00 94.31 410 ILE A O 1
ATOM 3249 N N . ALA A 1 411 ? -17.385 -19.038 0.767 1.00 95.62 411 ALA A N 1
ATOM 3250 C CA . ALA A 1 411 ? -17.921 -19.798 1.896 1.00 95.62 411 ALA A CA 1
ATOM 3251 C C . ALA A 1 411 ? -17.471 -19.237 3.256 1.00 95.62 411 ALA A C 1
ATOM 3253 O O . ALA A 1 411 ? -18.239 -19.240 4.215 1.00 95.62 411 ALA A O 1
ATOM 3254 N N . LYS A 1 412 ? -16.233 -18.736 3.342 1.00 94.81 412 LYS A N 1
ATOM 3255 C CA . LYS A 1 412 ? -15.688 -18.139 4.564 1.00 94.81 412 LYS A CA 1
ATOM 3256 C C . LYS A 1 412 ? -16.294 -16.768 4.873 1.00 94.81 412 LYS A C 1
ATOM 3258 O O . LYS A 1 412 ? -16.530 -16.470 6.042 1.00 94.81 412 LYS A O 1
ATOM 3263 N N . CYS A 1 413 ? -16.497 -15.932 3.857 1.00 95.88 413 CYS A N 1
ATOM 3264 C CA . CYS A 1 413 ? -16.808 -14.515 4.043 1.00 95.88 413 CYS A CA 1
ATOM 3265 C C . CYS A 1 413 ? -18.290 -14.163 3.886 1.00 95.88 413 CYS A C 1
ATOM 3267 O O . CYS A 1 413 ? -18.745 -13.207 4.512 1.00 95.88 413 CYS A O 1
ATOM 3269 N N . ALA A 1 414 ? -19.062 -14.935 3.117 1.00 96.62 414 ALA A N 1
ATOM 3270 C CA . ALA A 1 414 ? -20.500 -14.739 2.916 1.00 96.62 414 ALA A CA 1
ATOM 3271 C C . ALA A 1 414 ? -21.327 -15.215 4.125 1.00 96.62 414 ALA A C 1
ATOM 3273 O O . ALA A 1 414 ? -22.190 -16.083 4.016 1.00 96.62 414 ALA A O 1
ATOM 3274 N N . VAL A 1 415 ? -21.052 -14.640 5.299 1.00 95.94 415 VAL A N 1
ATOM 3275 C CA . VAL A 1 415 ? -21.701 -14.982 6.570 1.00 95.94 415 VAL A CA 1
ATOM 3276 C C . VAL A 1 415 ? -22.677 -13.882 6.963 1.00 95.94 415 VAL A C 1
ATOM 3278 O O . VAL A 1 415 ? -22.265 -12.764 7.280 1.00 95.94 415 VAL A O 1
ATOM 3281 N N . LYS A 1 416 ? -23.969 -14.216 6.996 1.00 97.06 416 LYS A N 1
ATOM 3282 C CA . LYS A 1 416 ? -25.029 -13.316 7.460 1.00 97.06 416 LYS A CA 1
ATOM 3283 C C . LYS A 1 416 ? -24.766 -12.842 8.891 1.00 97.06 416 LYS A C 1
ATOM 3285 O O . LYS A 1 416 ? -24.376 -13.616 9.767 1.00 97.06 416 LYS A O 1
ATOM 3290 N N . LYS A 1 417 ? -24.972 -11.549 9.116 1.00 95.81 417 LYS A N 1
ATOM 3291 C CA . LYS A 1 417 ? -24.871 -10.861 10.408 1.00 95.81 417 LYS A CA 1
ATOM 3292 C C . LYS A 1 417 ? -26.249 -10.354 10.841 1.00 95.81 417 LYS A C 1
ATOM 3294 O O . LYS A 1 417 ? -27.265 -10.661 10.228 1.00 95.81 417 LYS A O 1
ATOM 3299 N N . ASN A 1 418 ? -26.274 -9.590 11.927 1.00 94.50 418 ASN A N 1
ATOM 3300 C CA . ASN A 1 418 ? -27.480 -9.033 12.542 1.00 94.50 418 ASN A CA 1
ATOM 3301 C C . ASN A 1 418 ? -28.289 -8.094 11.627 1.00 94.50 418 ASN A C 1
ATOM 3303 O O . ASN A 1 418 ? -29.486 -7.947 11.846 1.00 94.50 418 ASN A O 1
ATOM 3307 N N . SER A 1 419 ? -27.669 -7.475 10.617 1.00 97.06 419 SER A N 1
ATOM 3308 C CA . SER A 1 419 ? -28.380 -6.702 9.594 1.00 97.06 419 SER A CA 1
ATOM 3309 C C . SER A 1 419 ? -27.809 -6.928 8.189 1.00 97.06 419 SER A C 1
ATOM 3311 O O . SER A 1 419 ? -26.640 -7.320 8.061 1.00 97.06 419 SER A O 1
ATOM 3313 N N . PRO A 1 420 ? -28.583 -6.664 7.120 1.00 97.31 420 PRO A N 1
ATOM 3314 C CA . PRO A 1 420 ? -28.083 -6.732 5.746 1.00 97.31 420 PRO A CA 1
ATOM 3315 C C . PRO A 1 420 ? -26.905 -5.778 5.484 1.00 97.31 420 PRO A C 1
ATOM 3317 O O . PRO A 1 420 ? -25.936 -6.159 4.827 1.00 97.31 420 PRO A O 1
ATOM 3320 N N . GLU A 1 421 ? -26.927 -4.573 6.057 1.00 96.31 421 GLU A N 1
ATOM 3321 C CA . GLU A 1 421 ? -25.836 -3.591 5.980 1.00 96.31 421 GLU A CA 1
ATOM 3322 C C . GLU A 1 421 ? -24.564 -4.100 6.652 1.00 96.31 421 GLU A C 1
ATOM 3324 O O . GLU A 1 421 ? -23.491 -4.054 6.053 1.00 96.31 421 GLU A O 1
ATOM 3329 N N . THR A 1 422 ? -24.689 -4.649 7.863 1.00 94.62 422 THR A N 1
ATOM 3330 C CA . THR A 1 422 ? -23.550 -5.203 8.607 1.00 94.62 422 THR A CA 1
ATOM 3331 C C . THR A 1 422 ? -23.002 -6.449 7.920 1.00 94.62 422 THR A C 1
ATOM 3333 O O . THR A 1 422 ? -21.794 -6.645 7.848 1.00 94.62 422 THR A O 1
ATOM 3336 N N . SER A 1 423 ? -23.878 -7.290 7.364 1.00 95.81 423 SER A N 1
ATOM 3337 C CA . SER A 1 423 ? -23.463 -8.445 6.558 1.00 95.81 423 SER A CA 1
ATOM 3338 C C . SER A 1 423 ? -22.625 -7.984 5.367 1.00 95.81 423 SER A C 1
ATOM 3340 O O . SER A 1 423 ? -21.563 -8.539 5.100 1.00 95.81 423 SER A O 1
ATOM 3342 N N . SER A 1 424 ? -23.066 -6.919 4.699 1.00 95.31 424 SER A N 1
ATOM 3343 C CA . SER A 1 424 ? -22.411 -6.364 3.516 1.00 95.31 424 SER A CA 1
ATOM 3344 C C . SER A 1 424 ? -21.033 -5.769 3.814 1.00 95.31 424 SER A C 1
ATOM 3346 O O . SER A 1 424 ? -20.097 -6.006 3.055 1.00 95.31 424 SER A O 1
ATOM 3348 N N . THR A 1 425 ? -20.868 -5.038 4.921 1.00 92.75 425 THR A N 1
ATOM 3349 C CA . THR A 1 425 ? -19.552 -4.496 5.311 1.00 92.75 425 THR A CA 1
ATOM 3350 C C . THR A 1 425 ? -18.609 -5.584 5.803 1.00 92.75 425 THR A C 1
ATOM 3352 O O . THR A 1 425 ? -17.450 -5.604 5.394 1.00 92.75 425 THR A O 1
ATOM 3355 N N . LYS A 1 426 ? -19.101 -6.548 6.594 1.00 92.94 426 LYS A N 1
ATOM 3356 C CA . LYS A 1 426 ? -18.288 -7.687 7.051 1.00 92.94 426 LYS A CA 1
ATOM 3357 C C . LYS A 1 426 ? -17.870 -8.620 5.921 1.00 92.94 426 LYS A C 1
ATOM 3359 O O . LYS A 1 426 ? -16.797 -9.211 6.011 1.00 92.94 426 LYS A O 1
ATOM 3364 N N . LEU A 1 427 ? -18.664 -8.724 4.853 1.00 93.50 427 LEU A N 1
ATOM 3365 C CA . LEU A 1 427 ? -18.240 -9.411 3.636 1.00 93.50 427 LEU A CA 1
ATOM 3366 C C . LEU A 1 427 ? -16.975 -8.759 3.061 1.00 93.50 427 LEU A C 1
ATOM 3368 O O . LEU A 1 427 ? -16.022 -9.468 2.749 1.00 93.50 427 LEU A O 1
ATOM 3372 N N . TYR A 1 428 ? -16.959 -7.426 2.945 1.00 87.56 428 TYR A N 1
ATOM 3373 C CA . TYR A 1 428 ? -15.810 -6.686 2.415 1.00 87.56 428 TYR A CA 1
ATOM 3374 C C . TYR A 1 428 ? -14.583 -6.779 3.308 1.00 87.56 428 TYR A C 1
ATOM 3376 O O . TYR A 1 428 ? -13.518 -7.114 2.802 1.00 87.56 428 TYR A O 1
ATOM 3384 N N . GLU A 1 429 ? -14.741 -6.555 4.613 1.00 87.12 429 GLU A N 1
ATOM 3385 C CA . GLU A 1 429 ? -13.652 -6.732 5.582 1.00 87.12 429 GLU A CA 1
ATOM 3386 C C . GLU A 1 429 ? -13.053 -8.138 5.486 1.00 87.12 429 GLU A C 1
ATOM 3388 O O . GLU A 1 429 ? -11.844 -8.297 5.389 1.00 87.12 429 GLU A O 1
ATOM 3393 N N . CYS A 1 430 ? -13.900 -9.173 5.431 1.00 92.00 430 CYS A N 1
ATOM 3394 C CA . CYS A 1 430 ? -13.418 -10.544 5.349 1.00 92.00 430 CYS A CA 1
ATOM 3395 C C . CYS A 1 430 ? -12.696 -10.836 4.032 1.00 92.00 430 CYS A C 1
ATOM 3397 O O . CYS A 1 430 ? -11.668 -11.512 4.054 1.00 92.00 430 CYS A O 1
ATOM 3399 N N . PHE A 1 431 ? -13.210 -10.373 2.890 1.00 87.56 431 PHE A N 1
ATOM 3400 C CA . PHE A 1 431 ? -12.499 -10.552 1.626 1.00 87.56 431 PHE A CA 1
ATOM 3401 C C . PHE A 1 431 ? -11.136 -9.870 1.680 1.00 87.56 431 PHE A C 1
ATOM 3403 O O . PHE A 1 431 ? -10.145 -10.509 1.348 1.00 87.56 431 PHE A O 1
ATOM 3410 N N . ASP A 1 432 ? -11.070 -8.635 2.171 1.00 80.44 432 ASP A N 1
ATOM 3411 C CA . ASP A 1 432 ? -9.819 -7.893 2.304 1.00 80.44 432 ASP A CA 1
ATOM 3412 C C . ASP A 1 432 ? -8.802 -8.595 3.220 1.00 80.44 432 ASP A C 1
ATOM 3414 O O . ASP A 1 432 ? -7.690 -8.897 2.789 1.00 80.44 432 ASP A O 1
ATOM 3418 N N . ASP A 1 433 ? -9.230 -9.003 4.420 1.00 81.75 433 ASP A N 1
ATOM 3419 C CA . ASP A 1 433 ? -8.415 -9.736 5.401 1.00 81.75 433 ASP A CA 1
ATOM 3420 C C . ASP A 1 433 ? -7.862 -11.065 4.865 1.00 81.75 433 ASP A C 1
ATOM 3422 O O . ASP A 1 433 ? -6.888 -11.617 5.389 1.00 81.75 433 ASP A O 1
ATOM 3426 N N . ASN A 1 434 ? -8.527 -11.637 3.860 1.00 78.88 434 ASN A N 1
ATOM 3427 C CA . ASN A 1 434 ? -8.179 -12.928 3.281 1.00 78.88 434 ASN A CA 1
ATOM 3428 C C . ASN A 1 434 ? -7.609 -12.817 1.867 1.00 78.88 434 ASN A C 1
ATOM 3430 O O . ASN A 1 434 ? -7.323 -13.850 1.254 1.00 78.88 434 ASN A O 1
ATOM 3434 N N . HIS A 1 435 ? -7.420 -11.602 1.348 1.00 68.88 435 HIS A N 1
ATOM 3435 C CA . HIS A 1 435 ? -6.973 -11.418 -0.018 1.00 68.88 435 HIS A CA 1
ATOM 3436 C C . HIS A 1 435 ? -5.464 -11.349 -0.165 1.00 68.88 435 HIS A C 1
ATOM 3438 O O . HIS A 1 435 ? -4.756 -10.565 0.458 1.00 68.88 435 HIS A O 1
ATOM 3444 N N . SER A 1 436 ? -5.011 -12.157 -1.123 1.00 47.16 436 SER A N 1
ATOM 3445 C CA . SER A 1 436 ? -3.711 -12.017 -1.755 1.00 47.16 436 SER A CA 1
ATOM 3446 C C . SER A 1 436 ? -3.684 -12.210 -3.270 1.00 47.16 436 SER A C 1
ATOM 3448 O O . SER A 1 436 ? -2.633 -12.059 -3.885 1.00 47.16 436 SER A O 1
ATOM 3450 N N . SER A 1 437 ? -4.826 -12.516 -3.892 1.00 44.28 437 SER A N 1
ATOM 3451 C CA . SER A 1 437 ? -4.879 -12.825 -5.331 1.00 44.28 437 SER A CA 1
ATOM 3452 C C . SER A 1 437 ? -6.245 -12.621 -6.003 1.00 44.28 437 SER A C 1
ATOM 3454 O O . SER A 1 437 ? -6.347 -12.765 -7.215 1.00 44.28 437 SER A O 1
ATOM 3456 N N . THR A 1 438 ? -7.312 -12.257 -5.285 1.00 44.44 438 THR A N 1
ATOM 3457 C CA . THR A 1 438 ? -8.632 -11.998 -5.892 1.00 44.44 438 THR A CA 1
ATOM 3458 C C . THR A 1 438 ? -9.059 -10.568 -5.564 1.00 44.44 438 THR A C 1
ATOM 3460 O O . THR A 1 438 ? -9.146 -10.171 -4.418 1.00 44.44 438 THR A O 1
ATOM 3463 N N . HIS A 1 439 ? -9.249 -9.709 -6.562 1.00 47.28 439 HIS A N 1
ATOM 3464 C CA . HIS A 1 439 ? -9.573 -8.304 -6.296 1.00 47.28 439 HIS A CA 1
ATOM 3465 C C . HIS A 1 439 ? -11.075 -8.131 -6.023 1.00 47.28 439 HIS A C 1
ATOM 3467 O O . HIS A 1 439 ? -11.863 -8.131 -6.974 1.00 47.28 439 HIS A O 1
ATOM 3473 N N . LEU A 1 440 ? -11.447 -7.914 -4.752 1.00 44.78 440 LEU A N 1
ATOM 3474 C CA . LEU A 1 440 ? -12.780 -7.478 -4.291 1.00 44.78 440 LEU A CA 1
ATOM 3475 C C . LEU A 1 440 ? -12.733 -6.183 -3.422 1.00 44.78 440 LEU A C 1
ATOM 3477 O O . LEU A 1 440 ? -13.439 -6.074 -2.428 1.00 44.78 440 LEU A O 1
ATOM 3481 N N . SER A 1 441 ? -11.968 -5.151 -3.811 1.00 42.75 441 SER A N 1
ATOM 3482 C CA . SER A 1 441 ? -12.027 -3.791 -3.234 1.00 42.75 441 SER A CA 1
ATOM 3483 C C . SER A 1 441 ? -12.977 -2.823 -3.985 1.00 42.75 441 SER A C 1
ATOM 3485 O O . SER A 1 441 ? -12.706 -2.327 -5.075 1.00 42.75 441 SER A O 1
ATOM 3487 N N . PHE A 1 442 ? -14.132 -2.507 -3.395 1.00 44.03 442 PHE A N 1
ATOM 3488 C CA . PHE A 1 442 ? -15.245 -1.774 -4.037 1.00 44.03 442 PHE A CA 1
ATOM 3489 C C . PHE A 1 442 ? -15.120 -0.245 -4.051 1.00 44.03 442 PHE A C 1
ATOM 3491 O O . PHE A 1 442 ? -15.981 0.445 -4.602 1.00 44.03 442 PHE A O 1
ATOM 3498 N N . LEU A 1 443 ? -14.067 0.290 -3.444 1.00 36.69 443 LEU A N 1
ATOM 3499 C CA . LEU A 1 443 ? -13.924 1.705 -3.114 1.00 36.69 443 LEU A CA 1
ATOM 3500 C C . LEU A 1 443 ? -12.798 2.346 -3.946 1.00 36.69 443 LEU A C 1
ATOM 3502 O O . LEU A 1 443 ? -11.962 1.624 -4.499 1.00 36.69 443 LEU A O 1
ATOM 3506 N N . PRO A 1 444 ? -12.807 3.679 -4.153 1.00 31.19 444 PRO A N 1
ATOM 3507 C CA . PRO A 1 444 ? -11.799 4.348 -4.975 1.00 31.19 444 PRO A CA 1
ATOM 3508 C C . PRO A 1 444 ? -10.382 4.018 -4.481 1.00 31.19 444 PRO A C 1
ATOM 3510 O O . PRO A 1 444 ? -10.115 4.054 -3.289 1.00 31.19 444 PRO A O 1
ATOM 3513 N N . GLU A 1 445 ? -9.502 3.658 -5.422 1.00 33.34 445 GLU A N 1
ATOM 3514 C CA . GLU A 1 445 ? -8.188 3.039 -5.188 1.00 33.34 445 GLU A CA 1
ATOM 3515 C C . GLU A 1 445 ? -7.210 3.911 -4.366 1.00 33.34 445 GLU A C 1
ATOM 3517 O O . GLU A 1 445 ? -6.322 4.570 -4.924 1.00 33.34 445 GLU A O 1
ATOM 3522 N N . GLY A 1 446 ? -7.314 3.848 -3.040 1.00 31.58 446 GLY A N 1
ATOM 3523 C CA . GLY A 1 446 ? -6.297 4.272 -2.081 1.00 31.58 446 GLY A CA 1
ATOM 3524 C C . GLY A 1 446 ? -5.591 3.058 -1.472 1.00 31.58 446 GLY A C 1
ATOM 3525 O O . GLY A 1 446 ? -6.238 2.141 -0.996 1.00 31.58 446 GLY A O 1
ATOM 3526 N N . GLY A 1 447 ? -4.256 3.024 -1.535 1.00 31.06 447 GLY A N 1
ATOM 3527 C CA . GLY A 1 447 ? -3.428 2.083 -0.766 1.00 31.06 447 GLY A CA 1
ATOM 3528 C C . GLY A 1 447 ? -3.213 0.683 -1.361 1.00 31.06 447 GLY A C 1
ATOM 3529 O O . GLY A 1 447 ? -3.876 -0.272 -0.985 1.00 31.06 447 GLY A O 1
ATOM 3530 N N . ARG A 1 448 ? -2.191 0.514 -2.215 1.00 35.88 448 ARG A N 1
ATOM 3531 C CA . ARG A 1 448 ? -1.633 -0.808 -2.570 1.00 35.88 448 ARG A CA 1
ATOM 3532 C C . ARG A 1 448 ? -0.151 -0.860 -2.207 1.00 35.88 448 ARG A C 1
ATOM 3534 O O . ARG A 1 448 ? 0.695 -0.448 -2.993 1.00 35.88 448 ARG A O 1
ATOM 3541 N N . ALA A 1 449 ? 0.145 -1.353 -1.006 1.00 26.59 449 ALA A N 1
ATOM 3542 C CA . ALA A 1 449 ? 1.494 -1.755 -0.586 1.00 26.59 449 ALA A CA 1
ATOM 3543 C C . ALA A 1 449 ? 1.591 -3.268 -0.280 1.00 26.59 449 ALA A C 1
ATOM 3545 O O . ALA A 1 449 ? 2.690 -3.792 -0.127 1.00 26.59 449 ALA A O 1
ATOM 3546 N N . ALA A 1 450 ? 0.462 -3.990 -0.236 1.00 26.92 450 ALA A N 1
ATOM 3547 C CA . ALA A 1 450 ? 0.409 -5.410 0.130 1.00 26.92 450 ALA A CA 1
ATOM 3548 C C . ALA A 1 450 ? 0.571 -6.387 -1.060 1.00 26.92 450 ALA A C 1
ATOM 3550 O O . ALA A 1 450 ? 0.927 -7.546 -0.864 1.00 26.92 450 ALA A O 1
ATOM 3551 N N . GLU A 1 451 ? 0.373 -5.931 -2.302 1.00 32.94 451 GLU A N 1
ATOM 3552 C CA . GLU A 1 451 ? 0.271 -6.807 -3.488 1.00 32.94 451 GLU A CA 1
ATOM 3553 C C . GLU A 1 451 ? 1.614 -7.392 -3.975 1.00 32.94 451 GLU A C 1
ATOM 3555 O O . GLU A 1 451 ? 1.630 -8.399 -4.678 1.00 32.94 451 GLU A O 1
ATOM 3560 N N . ALA A 1 452 ? 2.759 -6.849 -3.548 1.00 27.12 452 ALA A N 1
ATOM 3561 C CA . ALA A 1 452 ? 4.077 -7.356 -3.953 1.00 27.12 452 ALA A CA 1
ATOM 3562 C C . ALA A 1 452 ? 4.494 -8.661 -3.238 1.00 27.12 452 ALA A C 1
ATOM 3564 O O . ALA A 1 452 ? 5.457 -9.311 -3.640 1.00 27.12 452 ALA A O 1
ATOM 3565 N N . PHE A 1 453 ? 3.793 -9.058 -2.170 1.00 27.77 453 PHE A N 1
ATOM 3566 C CA . PHE A 1 453 ? 4.293 -10.080 -1.247 1.00 27.77 453 PHE A CA 1
ATOM 3567 C C . PHE A 1 453 ? 3.785 -11.506 -1.514 1.00 27.77 453 PHE A C 1
ATOM 3569 O O . PHE A 1 453 ? 4.415 -12.461 -1.059 1.00 27.77 453 PHE A O 1
ATOM 3576 N N . GLN A 1 454 ? 2.686 -11.681 -2.261 1.00 31.48 454 GLN A N 1
ATOM 3577 C CA . GLN A 1 454 ? 2.017 -12.988 -2.374 1.00 31.48 454 GLN A CA 1
ATOM 3578 C C . GLN A 1 454 ? 2.073 -13.653 -3.753 1.00 31.48 454 GLN A C 1
ATOM 3580 O O . GLN A 1 454 ? 2.003 -14.879 -3.824 1.00 31.48 454 GLN A O 1
ATOM 3585 N N . SER A 1 455 ? 2.362 -12.895 -4.816 1.00 29.48 455 SER A N 1
ATOM 3586 C CA . SER A 1 455 ? 2.760 -13.453 -6.125 1.00 29.48 455 SER A CA 1
ATOM 3587 C C . SER A 1 455 ? 4.015 -14.349 -6.017 1.00 29.48 455 SER A C 1
ATOM 3589 O O . SER A 1 455 ? 4.180 -15.323 -6.744 1.00 29.48 455 SER A O 1
ATOM 3591 N N . LEU A 1 456 ? 4.856 -14.107 -5.005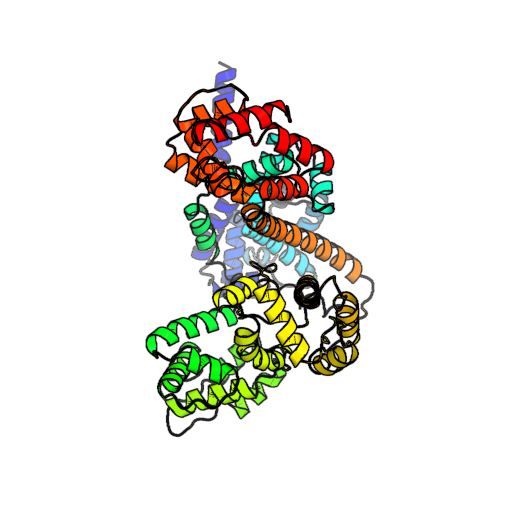 1.00 26.70 456 LEU A N 1
ATOM 3592 C CA . LEU A 1 456 ? 6.061 -14.889 -4.712 1.00 26.70 456 LEU A CA 1
ATOM 3593 C C . LEU A 1 456 ? 5.802 -16.296 -4.133 1.00 26.70 456 LEU A C 1
ATOM 3595 O O . LEU A 1 456 ? 6.734 -17.098 -4.089 1.00 26.70 456 LEU A O 1
ATOM 3599 N N . PHE A 1 457 ? 4.578 -16.619 -3.694 1.00 28.11 457 PHE A N 1
ATOM 3600 C CA . PHE A 1 457 ? 4.281 -17.900 -3.038 1.00 28.11 457 PHE A CA 1
ATOM 3601 C C . PHE A 1 457 ? 3.559 -18.929 -3.921 1.00 28.11 457 PHE A C 1
ATOM 3603 O O . PHE A 1 457 ? 3.725 -20.124 -3.689 1.00 28.11 457 PHE A O 1
ATOM 3610 N N . SER A 1 458 ? 2.813 -18.518 -4.951 1.00 28.84 458 SER A N 1
ATOM 3611 C CA . SER A 1 458 ? 1.986 -19.432 -5.763 1.00 28.84 458 SER A CA 1
ATOM 3612 C C . SER A 1 458 ? 2.739 -20.173 -6.881 1.00 28.84 458 SER A C 1
ATOM 3614 O O . SER A 1 458 ? 2.169 -21.051 -7.519 1.00 28.84 458 SER A O 1
ATOM 3616 N N . HIS A 1 459 ? 4.025 -19.883 -7.105 1.00 28.16 459 HIS A N 1
ATOM 3617 C CA . HIS A 1 459 ? 4.845 -20.530 -8.145 1.00 28.16 459 HIS A CA 1
ATOM 3618 C C . HIS A 1 459 ? 5.678 -21.742 -7.672 1.00 28.16 459 HIS A C 1
ATOM 3620 O O . HIS A 1 459 ? 6.477 -22.270 -8.444 1.00 28.16 459 HIS A O 1
ATOM 3626 N N . ILE A 1 460 ? 5.528 -22.200 -6.422 1.00 30.62 460 ILE A N 1
ATOM 3627 C CA . ILE A 1 460 ? 6.465 -23.177 -5.825 1.00 30.62 460 ILE A CA 1
ATOM 3628 C C . ILE A 1 460 ? 5.962 -24.637 -5.834 1.00 30.62 460 ILE A C 1
ATOM 3630 O O . ILE A 1 460 ? 6.791 -25.543 -5.778 1.00 30.62 460 ILE A O 1
ATOM 3634 N N . ASP A 1 461 ? 4.671 -24.916 -6.030 1.00 26.58 461 ASP A N 1
ATOM 3635 C CA . ASP A 1 461 ? 4.147 -26.294 -5.893 1.00 26.58 461 ASP A CA 1
ATOM 3636 C C . ASP A 1 461 ? 4.131 -27.138 -7.190 1.00 26.58 461 ASP A C 1
ATOM 3638 O O . ASP A 1 461 ? 3.538 -28.213 -7.232 1.00 26.58 461 ASP A O 1
ATOM 3642 N N . GLY A 1 462 ? 4.827 -26.707 -8.250 1.00 29.78 462 GLY A N 1
ATOM 3643 C CA . GLY A 1 462 ? 4.797 -27.376 -9.562 1.00 29.78 462 GLY A CA 1
ATOM 3644 C C . GLY A 1 462 ? 5.976 -28.287 -9.935 1.00 29.78 462 GLY A C 1
ATOM 3645 O O . GLY A 1 462 ? 5.890 -28.974 -10.950 1.00 29.78 462 GLY A O 1
ATOM 3646 N N . TYR A 1 463 ? 7.079 -28.320 -9.178 1.00 26.91 463 TYR A N 1
ATOM 3647 C CA . TYR A 1 463 ? 8.284 -29.057 -9.596 1.00 26.91 463 TYR A CA 1
ATOM 3648 C C . TYR A 1 463 ? 8.760 -30.055 -8.537 1.00 26.91 463 TYR A C 1
ATOM 3650 O O . TYR A 1 463 ? 9.295 -29.687 -7.491 1.00 26.91 463 TYR A O 1
ATOM 3658 N N . GLY A 1 464 ? 8.601 -31.346 -8.839 1.00 37.81 464 GLY A N 1
ATOM 3659 C CA . GLY A 1 464 ? 9.246 -32.429 -8.102 1.00 37.81 464 GLY A CA 1
ATOM 3660 C C . GLY A 1 464 ? 10.764 -32.360 -8.270 1.00 37.81 464 GLY A C 1
ATOM 3661 O O . GLY A 1 464 ? 11.269 -32.488 -9.383 1.00 37.81 464 GLY A O 1
ATOM 3662 N N . VAL A 1 465 ? 11.493 -32.148 -7.168 1.00 29.56 465 VAL A N 1
ATOM 3663 C CA . VAL A 1 465 ? 12.964 -32.170 -7.147 1.00 29.56 465 VAL A CA 1
ATOM 3664 C C . VAL A 1 465 ? 13.471 -32.872 -5.883 1.00 29.56 465 VAL A C 1
ATOM 3666 O O . VAL A 1 465 ? 13.088 -32.537 -4.758 1.00 29.56 465 VAL A O 1
ATOM 3669 N N . ASP A 1 466 ? 14.361 -33.842 -6.084 1.00 33.44 466 ASP A N 1
ATOM 3670 C CA . ASP A 1 466 ? 14.951 -34.712 -5.068 1.00 33.44 466 ASP A CA 1
ATOM 3671 C C . ASP A 1 466 ? 15.848 -34.002 -4.033 1.00 33.44 466 ASP A C 1
ATOM 3673 O O . ASP A 1 466 ? 16.568 -33.042 -4.317 1.00 33.44 466 ASP A O 1
ATOM 3677 N N . GLY A 1 467 ? 15.848 -34.562 -2.814 1.00 34.84 467 GLY A N 1
ATOM 3678 C CA . GLY A 1 467 ? 16.960 -34.658 -1.847 1.00 34.84 467 GLY A CA 1
ATOM 3679 C C . GLY A 1 467 ? 17.599 -33.394 -1.244 1.00 34.84 467 GLY A C 1
ATOM 3680 O O . GLY A 1 467 ? 17.807 -33.340 -0.031 1.00 34.84 467 GLY A O 1
ATOM 3681 N N . CYS A 1 468 ? 17.927 -32.370 -2.035 1.00 30.64 468 CYS A N 1
ATOM 3682 C CA . CYS A 1 468 ? 18.745 -31.226 -1.603 1.00 30.64 468 CYS A CA 1
ATOM 3683 C C . CYS A 1 468 ? 17.938 -29.927 -1.389 1.00 30.64 468 CYS A C 1
ATOM 3685 O O . CYS A 1 468 ? 18.359 -29.053 -0.624 1.00 30.64 468 CYS A O 1
ATOM 3687 N N . GLY A 1 469 ? 16.738 -29.817 -1.975 1.00 31.09 469 GLY A N 1
ATOM 3688 C CA . GLY A 1 469 ? 15.873 -28.627 -1.869 1.00 31.09 469 GLY A CA 1
ATOM 3689 C C . GLY A 1 469 ? 15.301 -28.371 -0.466 1.00 31.09 469 GLY A C 1
ATOM 3690 O O . GLY A 1 469 ? 15.083 -27.226 -0.066 1.00 31.09 469 GLY A O 1
ATOM 3691 N N . ARG A 1 470 ? 15.152 -29.421 0.353 1.00 32.56 470 ARG A N 1
ATOM 3692 C CA . ARG A 1 470 ? 14.480 -29.355 1.666 1.00 32.56 470 ARG A CA 1
ATOM 3693 C C . ARG A 1 470 ? 15.259 -28.547 2.731 1.00 32.56 470 ARG A C 1
ATOM 3695 O O . ARG A 1 470 ? 14.651 -28.003 3.653 1.00 32.56 470 ARG A O 1
ATOM 3702 N N . LYS A 1 471 ? 16.590 -28.407 2.590 1.00 38.34 471 LYS A N 1
ATOM 3703 C CA . LYS A 1 471 ? 17.460 -27.620 3.503 1.00 38.34 471 LYS A CA 1
ATOM 3704 C C . LYS A 1 471 ? 17.587 -26.136 3.121 1.00 38.34 471 LYS A C 1
ATOM 3706 O O . LYS A 1 471 ? 17.804 -25.291 3.988 1.00 38.34 471 LYS A O 1
ATOM 3711 N N . VAL A 1 472 ? 17.410 -25.801 1.842 1.00 35.22 472 VAL A N 1
ATOM 3712 C CA . VAL A 1 472 ? 17.419 -24.408 1.358 1.00 35.22 472 VAL A CA 1
ATOM 3713 C C . VAL A 1 472 ? 16.075 -23.734 1.652 1.00 35.22 472 VAL A C 1
ATOM 3715 O O . VAL A 1 472 ? 16.056 -22.609 2.160 1.00 35.22 472 VAL A O 1
ATOM 3718 N N . LEU A 1 473 ? 14.960 -24.462 1.496 1.00 31.03 473 LEU A N 1
ATOM 3719 C CA . LEU A 1 473 ? 13.625 -23.977 1.871 1.00 31.03 473 LEU A CA 1
ATOM 3720 C C . LEU A 1 473 ? 13.515 -23.619 3.363 1.00 31.03 473 LEU A C 1
ATOM 3722 O O . LEU A 1 473 ? 12.862 -22.641 3.712 1.00 31.03 473 LEU A O 1
ATOM 3726 N N . THR A 1 474 ? 14.194 -24.340 4.259 1.00 35.56 474 THR A N 1
ATOM 3727 C CA . THR A 1 474 ? 14.170 -24.055 5.708 1.00 35.56 474 THR A CA 1
ATOM 3728 C C . THR A 1 474 ? 14.933 -22.779 6.084 1.00 35.56 474 THR A C 1
ATOM 3730 O O . THR A 1 474 ? 14.540 -22.089 7.024 1.00 35.56 474 THR A O 1
ATOM 3733 N N . THR A 1 475 ? 15.970 -22.400 5.328 1.00 36.78 475 THR A N 1
ATOM 3734 C CA . THR A 1 475 ? 16.696 -21.128 5.531 1.00 36.78 475 THR A CA 1
ATOM 3735 C C . THR A 1 475 ? 15.939 -19.936 4.937 1.00 36.78 475 THR A C 1
ATOM 3737 O O . THR A 1 475 ? 15.901 -18.868 5.550 1.00 36.78 475 THR A O 1
ATOM 3740 N N . ILE A 1 476 ? 15.256 -20.129 3.806 1.00 37.41 476 ILE A N 1
ATOM 3741 C CA . ILE A 1 476 ? 14.378 -19.119 3.191 1.00 37.41 476 ILE A CA 1
ATOM 3742 C C . ILE A 1 476 ? 13.147 -18.849 4.080 1.00 37.41 476 ILE A C 1
ATOM 3744 O O . ILE A 1 476 ? 12.825 -17.694 4.359 1.00 37.41 476 ILE A O 1
ATOM 3748 N N . ASN A 1 477 ? 12.548 -19.896 4.658 1.00 31.69 477 ASN A N 1
ATOM 3749 C CA . ASN A 1 477 ? 11.419 -19.789 5.590 1.00 31.69 477 ASN A CA 1
ATOM 3750 C C . ASN A 1 477 ? 11.804 -19.072 6.912 1.00 31.69 477 ASN A C 1
ATOM 3752 O O . ASN A 1 477 ? 10.993 -18.379 7.528 1.00 31.69 477 ASN A O 1
ATOM 3756 N N . ARG A 1 478 ? 13.080 -19.145 7.332 1.00 37.75 478 ARG A N 1
ATOM 3757 C CA . ARG A 1 478 ? 13.605 -18.411 8.504 1.00 37.75 478 ARG A CA 1
ATOM 3758 C C . ARG A 1 478 ? 13.854 -16.924 8.207 1.00 37.75 478 ARG A C 1
ATOM 3760 O O . ARG A 1 478 ? 13.630 -16.098 9.087 1.00 37.75 478 ARG A O 1
ATOM 3767 N N . LYS A 1 479 ? 14.249 -16.575 6.975 1.00 36.09 479 LYS A N 1
ATOM 3768 C CA . LYS A 1 479 ? 14.413 -15.181 6.514 1.00 36.09 479 LYS A CA 1
ATOM 3769 C C . LYS A 1 479 ? 13.067 -14.478 6.262 1.00 36.09 479 LYS A C 1
ATOM 3771 O O . LYS A 1 479 ? 12.945 -13.298 6.577 1.00 36.09 479 LYS A O 1
ATOM 3776 N N . MET A 1 480 ? 12.033 -15.201 5.819 1.00 31.72 480 MET A N 1
ATOM 3777 C CA . MET A 1 480 ? 10.675 -14.650 5.648 1.00 31.72 480 MET A CA 1
ATOM 3778 C C . MET A 1 480 ? 9.928 -14.379 6.964 1.00 31.72 480 MET A C 1
ATOM 3780 O O . MET A 1 480 ? 9.193 -13.396 7.052 1.00 31.72 480 MET A O 1
ATOM 3784 N N . LYS A 1 481 ? 10.183 -15.156 8.029 1.00 33.22 481 LYS A N 1
ATOM 3785 C CA . LYS A 1 481 ? 9.687 -14.843 9.387 1.00 33.22 481 LYS A CA 1
ATOM 3786 C C . LYS A 1 481 ? 10.268 -13.542 9.968 1.00 33.22 481 LYS A C 1
ATOM 3788 O O . LYS A 1 481 ? 9.662 -12.953 10.853 1.00 33.22 481 LYS A O 1
ATOM 3793 N N . LEU A 1 482 ? 11.419 -13.083 9.467 1.00 39.47 482 LEU A N 1
ATOM 3794 C CA . LEU A 1 482 ? 12.108 -11.861 9.904 1.00 39.47 482 LEU A CA 1
ATOM 3795 C C . LEU A 1 482 ? 11.663 -10.605 9.135 1.00 39.47 482 LEU A C 1
ATOM 3797 O O . LEU A 1 482 ? 11.618 -9.534 9.736 1.00 39.47 482 LEU A O 1
ATOM 3801 N N . LEU A 1 483 ? 11.275 -10.732 7.856 1.00 36.31 483 LEU A N 1
ATOM 3802 C CA . LEU A 1 483 ? 10.592 -9.649 7.127 1.00 36.31 483 LEU A CA 1
ATOM 3803 C C . LEU A 1 483 ? 9.189 -9.392 7.698 1.00 36.31 483 LEU A C 1
ATOM 3805 O O . LEU A 1 483 ? 8.803 -8.238 7.867 1.00 36.31 483 LEU A O 1
ATOM 3809 N N . HIS A 1 484 ? 8.490 -10.460 8.101 1.00 34.12 484 HIS A N 1
ATOM 3810 C CA . HIS A 1 484 ? 7.248 -10.374 8.872 1.00 34.12 484 HIS A CA 1
ATOM 3811 C C . HIS A 1 484 ? 7.409 -9.500 10.126 1.00 34.12 484 HIS A C 1
ATOM 3813 O O . HIS A 1 484 ? 6.564 -8.655 10.380 1.00 34.12 484 HIS A O 1
ATOM 3819 N N . SER A 1 485 ? 8.506 -9.631 10.881 1.00 37.31 485 SER A N 1
ATOM 3820 C CA . SER A 1 485 ? 8.738 -8.829 12.094 1.00 37.31 485 SER A CA 1
ATOM 3821 C C . SER A 1 485 ? 8.968 -7.334 11.822 1.00 37.31 485 SER A C 1
ATOM 3823 O O . SER A 1 485 ? 8.556 -6.516 12.632 1.00 37.31 485 SER A O 1
ATOM 3825 N N . LEU A 1 486 ? 9.602 -6.957 10.704 1.00 38.16 486 LEU A N 1
ATOM 3826 C CA . LEU A 1 486 ? 9.848 -5.552 10.325 1.00 38.16 486 LEU A CA 1
ATOM 3827 C C . LEU A 1 486 ? 8.578 -4.862 9.808 1.00 38.16 486 LEU A C 1
ATOM 3829 O O . LEU A 1 486 ? 8.279 -3.747 10.224 1.00 38.16 486 LEU A O 1
ATOM 3833 N N . VAL A 1 487 ? 7.792 -5.560 8.983 1.00 37.28 487 VAL A N 1
ATOM 3834 C CA . VAL A 1 487 ? 6.468 -5.094 8.538 1.00 37.28 487 VAL A CA 1
ATOM 3835 C C . VAL A 1 487 ? 5.505 -5.020 9.723 1.00 37.28 487 VAL A C 1
ATOM 3837 O O . VAL A 1 487 ? 4.775 -4.045 9.848 1.00 37.28 487 VAL A O 1
ATOM 3840 N N . VAL A 1 488 ? 5.571 -5.971 10.663 1.00 36.28 488 VAL A N 1
ATOM 3841 C CA . VAL A 1 488 ? 4.840 -5.897 11.936 1.00 36.28 488 VAL A CA 1
ATOM 3842 C C . VAL A 1 488 ? 5.287 -4.696 12.768 1.00 36.28 488 VAL A C 1
ATOM 3844 O O . VAL A 1 488 ? 4.427 -4.079 13.360 1.00 36.28 488 VAL A O 1
ATOM 3847 N N . VAL A 1 489 ? 6.560 -4.287 12.800 1.00 37.72 489 VAL A N 1
ATOM 3848 C CA . VAL A 1 489 ? 6.990 -3.079 13.543 1.00 37.72 489 VAL A CA 1
ATOM 3849 C C . VAL A 1 489 ? 6.469 -1.784 12.899 1.00 37.72 489 VAL A C 1
ATOM 3851 O O . VAL A 1 489 ? 6.018 -0.896 13.619 1.00 37.72 489 VAL A O 1
ATOM 3854 N N . SER A 1 490 ? 6.453 -1.680 11.566 1.00 38.09 490 SER A N 1
ATOM 3855 C CA . SER A 1 490 ? 5.879 -0.526 10.850 1.00 38.09 490 SER A CA 1
ATOM 3856 C C . SER A 1 490 ? 4.348 -0.482 10.925 1.00 38.09 490 SER A C 1
ATOM 3858 O O . SER A 1 490 ? 3.777 0.583 11.153 1.00 38.09 490 SER A O 1
ATOM 3860 N N . LEU A 1 491 ? 3.682 -1.637 10.823 1.00 33.31 491 LEU A N 1
ATOM 3861 C CA . LEU A 1 491 ? 2.244 -1.775 11.062 1.00 33.31 491 LEU A CA 1
ATOM 3862 C C . LEU A 1 491 ? 1.894 -1.567 12.538 1.00 33.31 491 LEU A C 1
ATOM 3864 O O . LEU A 1 491 ? 0.850 -1.006 12.818 1.00 33.31 491 LEU A O 1
ATOM 3868 N N . VAL A 1 492 ? 2.757 -1.942 13.488 1.00 36.59 492 VAL A N 1
ATOM 3869 C CA . VAL A 1 492 ? 2.588 -1.656 14.924 1.00 36.59 492 VAL A CA 1
ATOM 3870 C C . VAL A 1 492 ? 2.773 -0.172 15.206 1.00 36.59 492 VAL A C 1
ATOM 3872 O O . VAL A 1 492 ? 2.090 0.314 16.090 1.00 36.59 492 VAL A O 1
ATOM 3875 N N . ALA A 1 493 ? 3.615 0.563 14.470 1.00 37.81 493 ALA A N 1
ATOM 3876 C CA . ALA A 1 493 ? 3.742 2.019 14.590 1.00 37.81 493 ALA A CA 1
ATOM 3877 C C . ALA A 1 493 ? 2.518 2.768 14.019 1.00 37.81 493 ALA A C 1
ATOM 3879 O O . ALA A 1 493 ? 2.021 3.696 14.657 1.00 37.81 493 ALA A O 1
ATOM 3880 N N . ALA A 1 494 ? 1.995 2.333 12.865 1.00 35.84 494 ALA A N 1
ATOM 3881 C CA . ALA A 1 494 ? 0.754 2.858 12.284 1.00 35.84 494 ALA A CA 1
ATOM 3882 C C . ALA A 1 494 ? -0.476 2.486 13.136 1.00 35.84 494 ALA A C 1
ATOM 3884 O O . ALA A 1 494 ? -1.250 3.357 13.522 1.00 35.84 494 ALA A O 1
ATOM 3885 N N . ALA A 1 495 ? -0.579 1.224 13.563 1.00 33.62 495 ALA A N 1
ATOM 3886 C CA . ALA A 1 495 ? -1.585 0.773 14.518 1.00 33.62 495 ALA A CA 1
ATOM 3887 C C . ALA A 1 495 ? -1.420 1.455 15.884 1.00 33.62 495 ALA A C 1
ATOM 3889 O O . ALA A 1 495 ? -2.416 1.723 16.541 1.00 33.62 495 ALA A O 1
ATOM 3890 N N . TRP A 1 496 ? -0.199 1.801 16.320 1.00 31.41 496 TRP A N 1
ATOM 3891 C CA . TRP A 1 496 ? 0.024 2.572 17.550 1.00 31.41 496 TRP A CA 1
ATOM 3892 C C . TRP A 1 496 ? -0.610 3.951 17.475 1.00 31.41 496 TRP A C 1
ATOM 3894 O O . TRP A 1 496 ? -1.237 4.339 18.456 1.00 31.41 496 TRP A O 1
ATOM 3904 N N . ALA A 1 497 ? -0.496 4.656 16.344 1.00 38.22 497 ALA A N 1
ATOM 3905 C CA . ALA A 1 497 ? -1.146 5.952 16.139 1.00 38.22 497 ALA A CA 1
ATOM 3906 C C . ALA A 1 497 ? -2.685 5.854 16.209 1.00 38.22 497 ALA A C 1
ATOM 3908 O O . ALA A 1 497 ? -3.340 6.801 16.645 1.00 38.22 497 ALA A O 1
ATOM 3909 N N . GLU A 1 498 ? -3.246 4.695 15.854 1.00 41.16 498 GLU A N 1
ATOM 3910 C CA . GLU A 1 498 ? -4.689 4.424 15.846 1.00 41.16 498 GLU A CA 1
ATOM 3911 C C . GLU A 1 498 ? -5.214 3.736 17.119 1.00 41.16 498 GLU A C 1
ATOM 3913 O O . GLU A 1 498 ? -6.419 3.766 17.383 1.00 41.16 498 GLU A O 1
ATOM 3918 N N . THR A 1 499 ? -4.332 3.172 17.953 1.00 53.38 499 THR A N 1
ATOM 3919 C CA . THR A 1 499 ? -4.703 2.610 19.261 1.00 53.38 499 THR A CA 1
ATOM 3920 C C . THR A 1 499 ? -5.236 3.693 20.207 1.00 53.38 499 THR A C 1
ATOM 3922 O O . THR A 1 499 ? -4.880 4.870 20.065 1.00 53.38 499 THR A O 1
ATOM 3925 N N . PRO A 1 500 ? -6.013 3.324 21.248 1.00 62.69 500 PRO A N 1
ATOM 3926 C CA . PRO A 1 500 ? -6.422 4.260 22.299 1.00 62.69 500 PRO A CA 1
ATOM 3927 C C . PRO A 1 500 ? -5.250 5.077 22.873 1.00 62.69 500 PRO A C 1
ATOM 3929 O O . PRO A 1 500 ? -5.398 6.264 23.152 1.00 62.69 500 PRO A O 1
ATOM 3932 N N . ARG A 1 501 ? -4.048 4.482 22.956 1.00 61.25 501 ARG A N 1
ATOM 3933 C CA . ARG A 1 501 ? -2.820 5.167 23.396 1.00 61.25 501 ARG A CA 1
ATOM 3934 C C . ARG A 1 501 ? -2.294 6.193 22.382 1.00 61.25 501 ARG A C 1
ATOM 3936 O O . ARG A 1 501 ? -1.831 7.252 22.795 1.00 61.25 501 ARG A O 1
ATOM 3943 N N . GLY A 1 502 ? -2.383 5.924 21.079 1.00 68.69 502 GLY A N 1
ATOM 3944 C CA . GLY A 1 502 ? -1.989 6.875 20.030 1.00 68.69 502 GLY A CA 1
ATOM 3945 C C . GLY A 1 502 ? -2.882 8.108 19.979 1.00 68.69 502 GLY A C 1
ATOM 3946 O O . GLY A 1 502 ? -2.383 9.236 19.960 1.00 68.69 502 GLY A O 1
ATOM 3947 N N . LYS A 1 503 ? -4.204 7.901 20.051 1.00 78.69 503 LYS A N 1
ATOM 3948 C CA . LYS A 1 503 ? -5.183 8.994 20.157 1.00 78.69 503 LYS A CA 1
ATOM 3949 C C . LYS A 1 503 ? -4.948 9.832 21.411 1.00 78.69 503 LYS A C 1
ATOM 3951 O O . LYS A 1 503 ? -4.889 11.057 21.317 1.00 78.69 503 LYS A O 1
ATOM 3956 N N . LEU A 1 504 ? -4.720 9.181 22.554 1.00 80.81 504 LEU A N 1
ATOM 3957 C CA . LEU A 1 504 ? -4.437 9.867 23.812 1.00 80.81 504 LEU A CA 1
ATOM 3958 C C . LEU A 1 504 ? -3.163 10.720 23.736 1.00 80.81 504 LEU A C 1
ATOM 3960 O O . LEU A 1 504 ? -3.186 11.854 24.201 1.00 80.81 504 LEU A O 1
ATOM 3964 N N . ASN A 1 505 ? -2.085 10.237 23.107 1.00 81.12 505 ASN A N 1
ATOM 3965 C CA . ASN A 1 505 ? -0.865 11.033 22.915 1.00 81.12 505 ASN A CA 1
ATOM 3966 C C . ASN A 1 505 ? -1.120 12.279 22.058 1.00 81.12 505 ASN A C 1
ATOM 3968 O O . ASN A 1 505 ? -0.680 13.370 22.413 1.00 81.12 505 ASN A O 1
ATOM 3972 N N . LYS A 1 506 ? -1.883 12.145 20.966 1.00 88.88 506 LYS A N 1
ATOM 3973 C CA . LYS A 1 506 ? -2.269 13.288 20.127 1.00 88.88 506 LYS A CA 1
ATOM 3974 C C . LYS A 1 506 ? -3.071 14.322 20.924 1.00 88.88 506 LYS A C 1
ATOM 3976 O O . LYS A 1 506 ? -2.765 15.512 20.856 1.00 88.88 506 LYS A O 1
ATOM 3981 N N . TYR A 1 507 ? -4.069 13.879 21.691 1.00 93.06 507 TYR A N 1
ATOM 3982 C CA . TYR A 1 507 ? -4.856 14.765 22.551 1.00 93.06 507 TYR A CA 1
ATOM 3983 C C . TYR A 1 507 ? -3.999 15.397 23.644 1.00 93.06 507 TYR A C 1
ATOM 3985 O O . TYR A 1 507 ? -4.125 16.587 23.901 1.00 93.06 507 TYR A O 1
ATOM 3993 N N . HIS A 1 508 ? -3.067 14.647 24.229 1.00 91.62 508 HIS A N 1
ATOM 3994 C CA . HIS A 1 508 ? -2.145 15.150 25.238 1.00 91.62 508 HIS A CA 1
ATOM 3995 C C . HIS A 1 508 ? -1.289 16.305 24.713 1.00 91.62 508 HIS A C 1
ATOM 3997 O O . HIS A 1 508 ? -1.221 17.341 25.371 1.00 91.62 508 HIS A O 1
ATOM 4003 N N . THR A 1 509 ? -0.712 16.193 23.513 1.00 91.62 509 THR A N 1
ATOM 4004 C CA . THR A 1 509 ? 0.066 17.284 22.904 1.00 91.62 509 THR A CA 1
ATOM 4005 C C . THR A 1 509 ? -0.790 18.532 22.667 1.00 91.62 509 THR A C 1
ATOM 4007 O O . THR A 1 509 ? -0.383 19.634 23.037 1.00 91.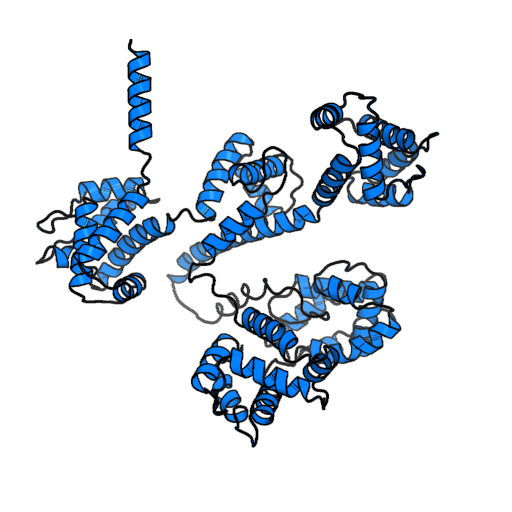62 509 THR A O 1
ATOM 4010 N N . ILE A 1 510 ? -1.996 18.373 22.107 1.00 93.44 510 ILE A N 1
ATOM 4011 C CA . ILE A 1 510 ? -2.934 19.487 21.870 1.00 93.44 510 ILE A CA 1
ATOM 4012 C C . ILE A 1 510 ? -3.294 20.159 23.200 1.00 93.44 510 ILE A C 1
ATOM 4014 O O . ILE A 1 510 ? -3.089 21.358 23.384 1.00 93.44 510 ILE A O 1
ATOM 4018 N N . CYS A 1 511 ? -3.743 19.363 24.166 1.00 95.75 511 CYS A N 1
ATOM 4019 C CA . CYS A 1 511 ? -4.212 19.850 25.451 1.00 95.75 511 CYS A CA 1
ATOM 4020 C C . CYS A 1 511 ? -3.097 20.427 26.319 1.00 95.75 511 CYS A C 1
ATOM 4022 O O . CYS A 1 511 ? -3.368 21.276 27.163 1.00 95.75 511 CYS A O 1
ATOM 4024 N N . LYS A 1 512 ? -1.847 19.981 26.161 1.00 96.25 512 LYS A N 1
ATOM 4025 C CA . LYS A 1 512 ? -0.690 20.572 26.846 1.00 96.25 512 LYS A CA 1
ATOM 4026 C C . LYS A 1 512 ? -0.427 21.987 26.332 1.00 96.25 512 LYS A C 1
ATOM 4028 O O . LYS A 1 512 ? -0.230 22.898 27.134 1.00 96.25 512 LYS A O 1
ATOM 4033 N N . ASN A 1 513 ? -0.501 22.179 25.015 1.00 94.81 513 ASN A N 1
ATOM 4034 C CA . ASN A 1 513 ? -0.330 23.489 24.391 1.00 94.81 513 ASN A CA 1
ATOM 4035 C C . ASN A 1 513 ? -1.468 24.454 24.760 1.00 94.81 513 ASN A C 1
ATOM 4037 O O . ASN A 1 513 ? -1.207 25.607 25.092 1.00 94.81 513 ASN A O 1
ATOM 4041 N N . GLU A 1 514 ? -2.720 23.988 24.764 1.00 95.25 514 GLU A N 1
ATOM 4042 C CA . GLU A 1 514 ? -3.880 24.824 25.110 1.00 95.25 514 GLU A CA 1
ATOM 4043 C C . GLU A 1 514 ? -3.942 25.198 26.595 1.00 95.25 514 GLU A C 1
ATOM 4045 O O . GLU A 1 514 ? -4.374 26.301 26.960 1.00 95.25 514 GLU A O 1
ATOM 4050 N N . SER A 1 515 ? -3.549 24.279 27.477 1.00 96.06 515 SER A N 1
ATOM 4051 C CA . SER A 1 515 ? -3.583 24.523 28.916 1.00 96.06 515 SER A CA 1
ATOM 4052 C C . SER A 1 515 ? -2.368 25.298 29.422 1.00 96.06 515 SER A C 1
ATOM 4054 O O . SER A 1 515 ? -2.461 25.968 30.452 1.00 96.06 515 SER A O 1
ATOM 4056 N N . GLY A 1 516 ? -1.237 25.212 28.714 1.00 96.25 516 GLY A N 1
ATOM 4057 C CA . GLY A 1 516 ? 0.045 25.758 29.153 1.00 96.25 516 GLY A CA 1
ATOM 4058 C C . GLY A 1 516 ? 0.610 25.056 30.393 1.00 96.25 516 GLY A C 1
ATOM 4059 O O . GLY A 1 516 ? 1.416 25.656 31.112 1.00 96.25 516 GLY A O 1
ATOM 4060 N N . VAL A 1 517 ? 0.154 23.831 30.689 1.00 95.62 517 VAL A N 1
ATOM 4061 C CA . VAL A 1 517 ? 0.638 23.018 31.815 1.00 95.62 517 VAL A CA 1
ATOM 4062 C C . VAL A 1 517 ? 2.103 22.624 31.596 1.00 95.62 517 VAL A C 1
ATOM 4064 O O . VAL A 1 517 ? 2.501 22.257 30.489 1.00 95.62 517 VAL A O 1
ATOM 4067 N N . SER A 1 518 ? 2.926 22.713 32.643 1.00 94.56 518 SER A N 1
ATOM 4068 C CA . SER A 1 518 ? 4.333 22.310 32.559 1.00 94.56 518 SER A CA 1
ATOM 4069 C C . SER A 1 518 ? 4.483 20.789 32.620 1.00 94.56 518 SER A C 1
ATOM 4071 O O . SER A 1 518 ? 3.659 20.085 33.208 1.00 94.56 518 SER A O 1
ATOM 4073 N N . GLU A 1 519 ? 5.572 20.273 32.051 1.00 91.25 519 GLU A N 1
ATOM 4074 C CA . GLU A 1 519 ? 5.874 18.838 32.116 1.00 91.25 519 GLU A CA 1
ATOM 4075 C C . GLU A 1 519 ? 6.094 18.366 33.566 1.00 91.25 519 GLU A C 1
ATOM 4077 O O . GLU A 1 519 ? 5.702 17.259 33.924 1.00 91.25 519 GLU A O 1
ATOM 4082 N N . ASP A 1 520 ? 6.629 19.224 34.440 1.00 89.44 520 ASP A N 1
ATOM 4083 C CA . ASP A 1 520 ? 6.813 18.917 35.865 1.00 89.44 520 ASP A CA 1
ATOM 4084 C C . ASP A 1 520 ? 5.483 18.728 36.609 1.00 89.44 520 ASP A C 1
ATOM 4086 O O . ASP A 1 520 ? 5.359 17.835 37.456 1.00 89.44 520 ASP A O 1
ATOM 4090 N N . LEU A 1 521 ? 4.467 19.532 36.269 1.00 88.50 521 LEU A N 1
ATOM 4091 C CA . LEU A 1 521 ? 3.112 19.390 36.807 1.00 88.50 521 LEU A CA 1
ATOM 4092 C C . LEU A 1 521 ? 2.465 18.092 36.313 1.00 88.50 521 LEU A C 1
ATOM 4094 O O . LEU A 1 521 ? 1.908 17.345 37.118 1.00 88.50 521 LEU A O 1
ATOM 4098 N N . LEU A 1 522 ? 2.607 17.770 35.022 1.00 89.38 522 LEU A N 1
ATOM 4099 C CA . LEU A 1 522 ? 2.125 16.509 34.448 1.00 89.38 522 LEU A CA 1
ATOM 4100 C C . LEU A 1 522 ? 2.800 15.291 35.094 1.00 89.38 522 LEU A C 1
ATOM 4102 O O . LEU A 1 522 ? 2.132 14.325 35.462 1.00 89.38 522 LEU A O 1
ATOM 4106 N N . ASN A 1 523 ? 4.115 15.344 35.300 1.00 84.69 523 ASN A N 1
ATOM 4107 C CA . ASN A 1 523 ? 4.870 14.277 35.954 1.00 84.69 523 ASN A CA 1
ATOM 4108 C C . ASN A 1 523 ? 4.518 14.123 37.437 1.00 84.69 523 ASN A C 1
ATOM 4110 O O . ASN A 1 523 ? 4.543 13.008 37.961 1.00 84.69 523 ASN A O 1
ATOM 4114 N N . SER A 1 524 ? 4.170 15.216 38.116 1.00 83.81 524 SER A N 1
ATOM 4115 C CA . SER A 1 524 ? 3.672 15.173 39.493 1.00 83.81 524 SER A CA 1
ATOM 4116 C C . SER A 1 524 ? 2.277 14.548 39.564 1.00 83.81 524 SER A C 1
ATOM 4118 O O . SER A 1 524 ? 2.045 13.689 40.415 1.00 83.81 524 SER A O 1
ATOM 4120 N N . ALA A 1 525 ? 1.395 14.891 38.620 1.00 82.25 525 ALA A N 1
ATOM 4121 C CA . ALA A 1 525 ? 0.061 14.306 38.498 1.00 82.25 525 ALA A CA 1
ATOM 4122 C C . ALA A 1 525 ? 0.110 12.796 38.201 1.00 82.25 525 ALA A C 1
ATOM 4124 O O . ALA A 1 525 ? -0.595 12.019 38.839 1.00 82.25 525 ALA A O 1
ATOM 4125 N N . ARG A 1 526 ? 1.018 12.352 37.315 1.00 81.88 526 ARG A N 1
ATOM 4126 C CA . ARG A 1 526 ? 1.267 10.920 37.030 1.00 81.88 526 ARG A CA 1
ATOM 4127 C C . ARG A 1 526 ? 1.707 10.119 38.261 1.00 81.88 526 ARG A C 1
ATOM 4129 O O . ARG A 1 526 ? 1.558 8.905 38.276 1.00 81.88 526 ARG A O 1
ATOM 4136 N N . LYS A 1 527 ? 2.267 10.777 39.282 1.00 79.75 527 LYS A N 1
ATOM 4137 C CA . LYS A 1 527 ? 2.675 10.160 40.556 1.00 79.75 527 LYS A CA 1
ATOM 4138 C C . LYS A 1 527 ? 1.564 10.184 41.610 1.00 79.75 527 LYS A C 1
ATOM 4140 O O . LYS A 1 527 ? 1.869 10.039 42.790 1.00 79.75 527 LYS A O 1
ATOM 4145 N N . PHE A 1 528 ? 0.311 10.413 41.205 1.00 72.31 528 PHE A N 1
ATOM 4146 C CA . PHE A 1 528 ? -0.854 10.480 42.094 1.00 72.31 528 PHE A CA 1
ATOM 4147 C C . PHE A 1 528 ? -0.735 11.546 43.191 1.00 72.31 528 PHE A C 1
ATOM 4149 O O . PHE A 1 528 ? -1.413 11.486 44.215 1.00 72.31 528 PHE A O 1
ATOM 4156 N N . LYS A 1 529 ? 0.127 12.552 43.002 1.00 74.12 529 LYS A N 1
ATOM 4157 C CA . LYS A 1 529 ? 0.159 13.699 43.905 1.00 74.12 529 LYS A CA 1
ATOM 4158 C C . LYS A 1 529 ? -1.000 14.606 43.535 1.00 74.12 529 LYS A C 1
ATOM 4160 O O . LYS A 1 529 ? -1.086 15.058 42.395 1.00 74.12 529 LYS A O 1
ATOM 4165 N N . LYS A 1 530 ? -1.875 14.882 44.502 1.00 71.31 530 LYS A N 1
ATOM 4166 C CA . LYS A 1 530 ? -2.927 15.882 44.345 1.00 71.31 530 LYS A CA 1
ATOM 4167 C C . LYS A 1 530 ? -2.265 17.237 44.101 1.00 71.31 530 LYS A C 1
ATOM 4169 O O . LYS A 1 530 ? -1.527 17.730 44.954 1.00 71.31 530 LYS A O 1
ATOM 4174 N N . VAL A 1 531 ? -2.486 17.802 42.921 1.00 68.81 531 VAL A N 1
ATOM 4175 C CA . VAL A 1 531 ? -1.952 19.106 42.529 1.00 68.81 531 VAL A CA 1
ATOM 4176 C C . VAL A 1 531 ? -3.129 19.963 42.088 1.00 68.81 531 VAL A C 1
ATOM 4178 O O . VAL A 1 531 ? -3.710 19.747 41.027 1.00 68.81 531 VAL A O 1
ATOM 4181 N N . GLU A 1 532 ? -3.498 20.925 42.927 1.00 81.88 532 GLU A N 1
ATOM 4182 C CA . GLU A 1 532 ? -4.543 21.904 42.628 1.00 81.88 532 GLU A CA 1
ATOM 4183 C C . GLU A 1 532 ? -3.939 23.041 41.792 1.00 81.88 532 GLU A C 1
ATOM 4185 O O . GLU A 1 532 ? -3.679 24.134 42.284 1.00 81.88 532 GLU A O 1
ATOM 4190 N N . ASP A 1 533 ? -3.651 22.749 40.521 1.00 89.94 533 ASP A N 1
ATOM 4191 C CA . ASP A 1 533 ? -3.129 23.723 39.560 1.00 89.94 533 ASP A CA 1
ATOM 4192 C C . ASP A 1 533 ? -4.158 23.990 38.441 1.00 89.94 533 ASP A C 1
ATOM 4194 O O . ASP A 1 533 ? -4.553 23.050 37.742 1.00 89.94 533 ASP A O 1
ATOM 4198 N N . PRO A 1 534 ? -4.585 25.249 38.211 1.00 92.12 534 PRO A N 1
ATOM 4199 C CA . PRO A 1 534 ? -5.587 25.581 37.193 1.00 92.12 534 PRO A CA 1
ATOM 4200 C C . PRO A 1 534 ? -5.219 25.144 35.767 1.00 92.12 534 PRO A C 1
ATOM 4202 O O . PRO A 1 534 ? -6.103 24.828 34.967 1.00 92.12 534 PRO A O 1
ATOM 4205 N N . LYS A 1 535 ? -3.926 25.094 35.422 1.00 94.94 535 LYS A N 1
ATOM 4206 C CA . LYS A 1 535 ? -3.462 24.632 34.105 1.00 94.94 535 LYS A CA 1
ATOM 4207 C C . LYS A 1 535 ? -3.566 23.117 33.999 1.00 94.94 535 LYS A C 1
ATOM 4209 O O . LYS A 1 535 ? -3.942 22.609 32.944 1.00 94.94 535 LYS A O 1
ATOM 4214 N N . LEU A 1 536 ? -3.296 22.391 35.082 1.00 91.50 536 LEU A N 1
ATOM 4215 C CA . LEU A 1 536 ? -3.524 20.947 35.132 1.00 91.50 536 LEU A CA 1
ATOM 4216 C C . LEU A 1 536 ? -5.021 20.611 35.018 1.00 91.50 536 LEU A C 1
ATOM 4218 O O . LEU A 1 536 ? -5.387 19.727 34.247 1.00 91.50 536 LEU A O 1
ATOM 4222 N N . GLN A 1 537 ? -5.895 21.366 35.690 1.00 92.25 537 GLN A N 1
ATOM 4223 C CA . GLN A 1 537 ? -7.353 21.213 35.564 1.00 92.25 537 GLN A CA 1
ATOM 4224 C C . GLN A 1 537 ? -7.841 21.503 34.134 1.00 92.25 537 GLN A C 1
ATOM 4226 O O . GLN A 1 537 ? -8.659 20.763 33.582 1.00 92.25 537 GLN A O 1
ATOM 4231 N N . LYS A 1 538 ? -7.292 22.546 33.494 1.00 95.62 538 LYS A N 1
ATOM 4232 C CA . LYS A 1 538 ? -7.580 22.880 32.091 1.00 95.62 538 LYS A CA 1
ATOM 4233 C C . LYS A 1 538 ? -7.094 21.791 31.131 1.00 95.62 538 LYS A C 1
ATOM 4235 O O . LYS A 1 538 ? -7.790 21.468 30.172 1.00 95.62 538 LYS A O 1
ATOM 4240 N N . HIS A 1 539 ? -5.936 21.190 31.406 1.00 95.38 539 HIS A N 1
ATOM 4241 C CA . HIS A 1 539 ? -5.419 20.053 30.645 1.00 95.38 539 HIS A CA 1
ATOM 4242 C C . HIS A 1 539 ? -6.340 18.831 30.749 1.00 95.38 539 HIS A C 1
ATOM 4244 O O . HIS A 1 539 ? -6.697 18.238 29.733 1.00 95.38 539 HIS A O 1
ATOM 4250 N N . ALA A 1 540 ? -6.763 18.497 31.971 1.00 93.44 540 ALA A N 1
ATOM 4251 C CA . ALA A 1 540 ? -7.707 17.422 32.254 1.00 93.44 540 ALA A CA 1
ATOM 4252 C C . ALA A 1 540 ? -9.039 17.610 31.517 1.00 93.44 540 ALA A C 1
ATOM 4254 O O . ALA A 1 540 ? -9.510 16.687 30.856 1.00 93.44 540 ALA A O 1
ATOM 4255 N N . LEU A 1 541 ? -9.622 18.813 31.590 1.00 95.69 541 LEU A N 1
ATOM 4256 C CA . LEU A 1 541 ? -10.859 19.135 30.879 1.00 95.69 541 LEU A CA 1
ATOM 4257 C C . LEU A 1 541 ? -10.697 18.953 29.367 1.00 95.69 541 LEU A C 1
ATOM 4259 O O . LEU A 1 541 ? -11.515 18.284 28.747 1.00 95.69 541 LEU A O 1
ATOM 4263 N N . CYS A 1 542 ? -9.620 19.490 28.789 1.00 97.12 542 CYS A N 1
ATOM 4264 C CA . CYS A 1 542 ? -9.355 19.352 27.360 1.00 97.12 542 CYS A CA 1
ATOM 4265 C C . CYS A 1 542 ? -9.274 17.880 26.927 1.00 97.12 542 CYS A C 1
ATOM 4267 O O . CYS A 1 542 ? -9.898 17.508 25.938 1.00 97.12 542 CYS A O 1
ATOM 4269 N N . LEU A 1 543 ? -8.575 17.022 27.682 1.00 95.44 543 LEU A N 1
ATOM 4270 C CA . LEU A 1 543 ? -8.471 15.596 27.354 1.00 95.44 543 LEU A CA 1
ATOM 4271 C C . LEU A 1 543 ? -9.840 14.903 27.339 1.00 95.44 543 LEU A C 1
ATOM 4273 O O . LEU A 1 543 ? -10.144 14.172 26.399 1.00 95.44 543 LEU A O 1
ATOM 4277 N N . LEU A 1 544 ? -10.670 15.156 28.355 1.00 96.06 544 LEU A N 1
ATOM 4278 C CA . LEU A 1 544 ? -12.003 14.555 28.455 1.00 96.06 544 LEU A CA 1
ATOM 4279 C C . LEU A 1 544 ? -12.952 15.063 27.358 1.00 96.06 544 LEU A C 1
ATOM 4281 O O . LEU A 1 544 ? -13.773 14.289 26.871 1.00 96.06 544 LEU A O 1
ATOM 4285 N N . VAL A 1 545 ? -12.826 16.331 26.947 1.00 96.31 545 VAL A N 1
ATOM 4286 C CA . VAL A 1 545 ? -13.593 16.901 25.827 1.00 96.31 545 VAL A CA 1
ATOM 4287 C C . VAL A 1 545 ? -13.160 16.288 24.497 1.00 96.31 545 VAL A C 1
ATOM 4289 O O . VAL A 1 545 ? -14.007 15.880 23.707 1.00 96.31 545 VAL A O 1
ATOM 4292 N N . GLN A 1 546 ? -11.851 16.166 24.254 1.00 95.50 546 GLN A N 1
ATOM 4293 C CA . GLN A 1 546 ? -11.315 15.561 23.028 1.00 95.50 546 GLN A CA 1
ATOM 4294 C C . GLN A 1 546 ? -11.722 14.090 22.877 1.00 95.50 546 GLN A C 1
ATOM 4296 O O . GLN A 1 546 ? -11.974 13.633 21.762 1.00 95.50 546 GLN A O 1
ATOM 4301 N N . ASP A 1 547 ? -11.829 13.359 23.991 1.00 92.56 547 ASP A N 1
ATOM 4302 C CA . ASP A 1 547 ? -12.305 11.973 23.990 1.00 92.56 547 ASP A CA 1
ATOM 4303 C C . ASP A 1 547 ? -13.845 11.860 24.052 1.00 92.56 547 ASP A C 1
ATOM 4305 O O . ASP A 1 547 ? -14.401 10.763 23.989 1.00 92.56 547 ASP A O 1
ATOM 4309 N N . GLY A 1 548 ? -14.564 12.984 24.133 1.00 95.19 548 GLY A N 1
ATOM 4310 C CA . GLY A 1 548 ? -16.028 13.027 24.136 1.00 95.19 548 GLY A CA 1
ATOM 4311 C C . GLY A 1 548 ? -16.680 12.470 25.405 1.00 95.19 548 GLY A C 1
ATOM 4312 O O . GLY A 1 548 ? -17.826 12.031 25.349 1.00 95.19 548 GLY A O 1
ATOM 4313 N N . TYR A 1 549 ? -15.967 12.452 26.535 1.00 96.56 549 TYR A N 1
ATOM 4314 C CA . TYR A 1 549 ? -16.508 12.028 27.833 1.00 96.56 549 TYR A CA 1
ATOM 4315 C C . TYR A 1 549 ? -17.262 13.133 28.556 1.00 96.56 549 TYR A C 1
ATOM 4317 O O . TYR A 1 549 ? -18.187 12.847 29.310 1.00 96.56 549 TYR A O 1
ATOM 4325 N N . ILE A 1 550 ? -16.866 14.382 28.343 1.00 97.00 550 ILE A N 1
ATOM 4326 C CA . ILE A 1 550 ? -17.503 15.559 28.923 1.00 97.00 550 ILE A CA 1
ATOM 4327 C C . ILE A 1 550 ? -17.628 16.619 27.833 1.00 97.00 550 ILE A C 1
ATOM 4329 O O . ILE A 1 550 ? -16.778 16.689 26.945 1.00 97.00 550 ILE A O 1
ATOM 4333 N N . ASP A 1 551 ? -18.670 17.436 27.871 1.00 95.94 551 ASP A N 1
ATOM 4334 C CA . ASP A 1 551 ? -18.741 18.621 27.020 1.00 95.94 551 ASP A CA 1
ATOM 4335 C C . ASP A 1 551 ? -18.068 19.845 27.671 1.00 95.94 551 ASP A C 1
ATOM 4337 O O . ASP A 1 551 ? -17.546 19.796 28.789 1.00 95.94 551 ASP A O 1
ATOM 4341 N N . SER A 1 552 ? -18.052 20.973 26.958 1.00 93.69 552 SER A N 1
ATOM 4342 C CA . SER A 1 552 ? -17.443 22.215 27.448 1.00 93.69 552 SER A CA 1
ATOM 4343 C C . SER A 1 552 ? -18.183 22.833 28.645 1.00 93.69 552 SER A C 1
ATOM 4345 O O . SER A 1 552 ? -17.564 23.584 29.407 1.00 93.69 552 SER A O 1
ATOM 4347 N N . SER A 1 553 ? -19.465 22.505 28.847 1.00 94.50 553 SER A N 1
ATOM 4348 C CA . SER A 1 553 ? -20.266 22.903 30.015 1.00 94.50 553 SER A CA 1
ATOM 4349 C C . SER A 1 553 ? -20.019 22.039 31.251 1.00 94.50 553 SER A C 1
ATOM 4351 O O . SER A 1 553 ? -20.393 22.438 32.355 1.00 94.50 553 SER A O 1
ATOM 4353 N N . GLY A 1 554 ? -19.339 20.903 31.104 1.00 94.00 554 GLY A N 1
ATOM 4354 C CA . GLY A 1 554 ? -19.061 19.987 32.203 1.00 94.00 554 GLY A CA 1
ATOM 4355 C C . GLY A 1 554 ? -20.094 18.869 32.358 1.00 94.00 554 GLY A C 1
ATOM 4356 O O . GLY A 1 554 ? -20.118 18.224 33.406 1.00 94.00 554 GLY A O 1
ATOM 4357 N N . ASP A 1 555 ? -20.952 18.644 31.361 1.00 97.00 555 ASP A N 1
ATOM 4358 C CA . ASP A 1 555 ? -21.913 17.541 31.353 1.00 97.00 555 ASP A CA 1
ATOM 4359 C C . ASP A 1 555 ? -21.262 16.267 30.799 1.00 97.00 555 ASP A C 1
ATOM 4361 O O . ASP A 1 555 ? -20.677 16.258 29.712 1.00 97.00 555 ASP A O 1
ATOM 4365 N N . PHE A 1 556 ? -21.347 15.177 31.567 1.00 97.56 556 PHE A N 1
ATOM 4366 C CA . PHE A 1 556 ? -20.749 13.894 31.205 1.00 97.56 556 PHE A CA 1
ATOM 4367 C C . PHE A 1 556 ? -21.618 13.112 30.216 1.00 97.56 556 PHE A C 1
ATOM 4369 O O . PHE A 1 556 ? -22.818 12.928 30.412 1.00 97.56 556 PHE A O 1
ATOM 4376 N N . GLN A 1 557 ? -20.976 12.561 29.190 1.00 96.88 557 GLN A N 1
ATOM 4377 C CA . GLN A 1 557 ? -21.568 11.649 28.216 1.00 96.88 557 GLN A CA 1
ATOM 4378 C C . GLN A 1 557 ? -21.520 10.214 28.763 1.00 96.88 557 GLN A C 1
ATOM 4380 O O . GLN A 1 557 ? -20.754 9.374 28.290 1.00 96.88 557 GLN A O 1
ATOM 4385 N N . VAL A 1 558 ? -22.318 9.947 29.802 1.00 96.62 558 VAL A N 1
ATOM 4386 C CA . VAL A 1 558 ? -22.275 8.710 30.611 1.00 96.62 558 VAL A CA 1
ATOM 4387 C C . VAL A 1 558 ? -22.343 7.434 29.763 1.00 96.62 558 VAL A C 1
ATOM 4389 O O . VAL A 1 558 ? -21.533 6.530 29.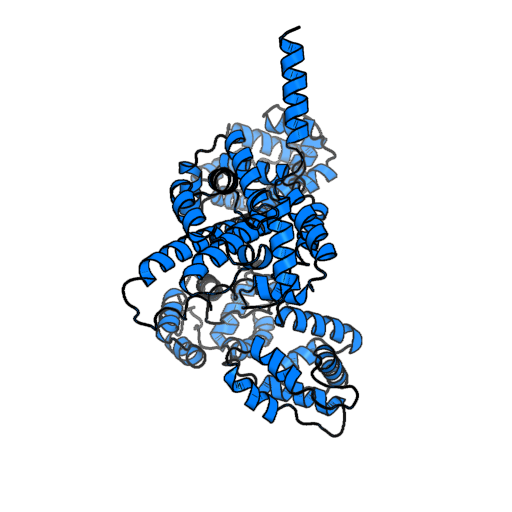958 1.00 96.62 558 VAL A O 1
ATOM 4392 N N . GLU A 1 559 ? -23.237 7.367 28.776 1.00 95.06 559 GLU A N 1
ATOM 4393 C CA . GLU A 1 559 ? -23.367 6.188 27.903 1.00 95.06 559 GLU A CA 1
ATOM 4394 C C . GLU A 1 559 ? -22.139 5.985 27.000 1.00 95.06 559 GLU A C 1
ATOM 4396 O O . GLU A 1 559 ? -21.666 4.859 26.815 1.00 95.06 559 GLU A O 1
ATOM 4401 N N . THR A 1 560 ? -21.559 7.078 26.494 1.00 94.56 560 THR A N 1
ATOM 4402 C CA . THR A 1 560 ? -20.302 7.052 25.729 1.00 94.56 560 THR A CA 1
ATOM 4403 C C . THR A 1 560 ? -19.153 6.547 26.598 1.00 94.56 560 THR A C 1
ATOM 4405 O O . THR A 1 560 ? -18.364 5.712 26.153 1.00 94.56 560 THR A O 1
ATOM 4408 N N . MET A 1 561 ? -19.073 7.015 27.848 1.00 95.75 561 MET A N 1
ATOM 4409 C CA . MET A 1 561 ? -18.070 6.571 28.817 1.00 95.75 561 MET A CA 1
ATOM 4410 C C . MET A 1 561 ? -18.218 5.080 29.116 1.00 95.75 561 MET A C 1
ATOM 4412 O O . MET A 1 561 ? -17.248 4.342 28.965 1.00 95.75 561 MET A O 1
ATOM 4416 N N . LYS A 1 562 ? -19.422 4.619 29.478 1.00 95.31 562 LYS A N 1
ATOM 4417 C CA . LYS A 1 562 ? -19.698 3.201 29.759 1.00 95.31 562 LYS A CA 1
ATOM 4418 C C . LYS A 1 562 ? -19.309 2.315 28.582 1.00 95.31 562 LYS A C 1
ATOM 4420 O O . LYS A 1 562 ? -18.620 1.320 28.779 1.00 95.31 562 LYS A O 1
ATOM 4425 N N . THR A 1 563 ? -19.683 2.705 27.365 1.00 93.19 563 THR A N 1
ATOM 4426 C CA . THR A 1 563 ? -19.340 1.963 26.143 1.00 93.19 563 THR A CA 1
ATOM 4427 C C . THR A 1 563 ? -17.822 1.861 25.964 1.00 93.19 563 THR A C 1
ATOM 4429 O O . THR A 1 563 ? -17.284 0.757 25.914 1.00 93.19 563 THR A O 1
ATOM 4432 N N . LYS A 1 564 ? -17.110 2.997 25.964 1.00 92.50 564 LYS A N 1
ATOM 4433 C CA . LYS A 1 564 ? -15.654 3.035 25.741 1.00 92.50 564 LYS A CA 1
ATOM 4434 C C . LYS A 1 564 ? -14.849 2.349 26.850 1.00 92.50 564 LYS A C 1
ATOM 4436 O O . LYS A 1 564 ? -13.878 1.657 26.560 1.00 92.50 564 LYS A O 1
ATOM 4441 N N . PHE A 1 565 ? -15.237 2.507 28.117 1.00 90.44 565 PHE A N 1
ATOM 4442 C CA . PHE A 1 565 ? -14.554 1.837 29.227 1.00 90.44 565 PHE A CA 1
ATOM 4443 C C . PHE A 1 565 ? -14.815 0.324 29.234 1.00 90.44 565 PHE A C 1
ATOM 4445 O O . PHE A 1 565 ? -13.896 -0.432 29.541 1.00 90.44 565 PHE A O 1
ATOM 4452 N N . LYS A 1 566 ? -16.013 -0.145 28.847 1.00 92.81 566 LYS A N 1
ATOM 4453 C CA . LYS A 1 566 ? -16.306 -1.586 28.711 1.00 92.81 566 LYS A CA 1
ATOM 4454 C C . LYS A 1 566 ? -15.486 -2.247 27.604 1.00 92.81 566 LYS A C 1
ATOM 4456 O O . LYS A 1 566 ? -15.051 -3.376 27.788 1.00 92.81 566 LYS A O 1
ATOM 4461 N N . GLU A 1 567 ? -15.226 -1.547 26.499 1.00 87.25 567 GLU A N 1
ATOM 4462 C CA . GLU A 1 567 ? -14.358 -2.046 25.419 1.00 87.25 567 GLU A CA 1
ATOM 4463 C C . GLU A 1 567 ? -12.909 -2.300 25.878 1.00 87.25 567 GLU A C 1
ATOM 4465 O O . GLU A 1 567 ? -12.220 -3.137 25.293 1.00 87.25 567 GLU A O 1
ATOM 4470 N N . GLY A 1 568 ? -12.444 -1.590 26.914 1.00 80.50 568 GLY A N 1
ATOM 4471 C CA . GLY A 1 568 ? -11.079 -1.678 27.440 1.00 80.50 568 GLY A CA 1
ATOM 4472 C C . GLY A 1 568 ? -10.931 -2.339 28.816 1.00 80.50 568 GLY A C 1
ATOM 4473 O O . GLY A 1 568 ? -9.813 -2.369 29.327 1.00 80.50 568 GLY A O 1
ATOM 4474 N N . SER A 1 569 ? -12.014 -2.825 29.430 1.00 83.06 569 SER A N 1
ATOM 4475 C CA . SER A 1 569 ? -12.014 -3.388 30.789 1.00 83.06 569 SER A CA 1
ATOM 4476 C C . SER A 1 569 ? -12.115 -4.914 30.774 1.00 83.06 569 SER A C 1
ATOM 4478 O O . SER A 1 569 ? -12.977 -5.474 30.100 1.00 83.06 569 SER A O 1
ATOM 4480 N N . ASP A 1 570 ? -11.300 -5.584 31.594 1.00 83.06 570 ASP A N 1
ATOM 4481 C CA . ASP A 1 570 ? -11.420 -7.027 31.855 1.00 83.06 570 ASP A CA 1
ATOM 4482 C C . ASP A 1 570 ? -12.650 -7.368 32.722 1.00 83.06 570 ASP A C 1
ATOM 4484 O O . ASP A 1 570 ? -13.086 -8.519 32.748 1.00 83.06 570 ASP A O 1
ATOM 4488 N N . ASN A 1 571 ? -13.232 -6.374 33.411 1.00 86.38 571 ASN A N 1
ATOM 4489 C CA . ASN A 1 571 ? -14.482 -6.514 34.159 1.00 86.38 571 ASN A CA 1
ATOM 4490 C C . ASN A 1 571 ? -15.510 -5.445 33.731 1.00 86.38 571 ASN A C 1
ATOM 4492 O O . ASN A 1 571 ? -15.574 -4.363 34.326 1.00 86.38 571 ASN A O 1
ATOM 4496 N N . PRO A 1 572 ? -16.319 -5.714 32.688 1.00 85.75 572 PRO A N 1
ATOM 4497 C CA . PRO A 1 572 ? -17.310 -4.769 32.174 1.00 85.75 572 PRO A CA 1
ATOM 4498 C C . PRO A 1 572 ? -18.401 -4.393 33.187 1.00 85.75 572 PRO A C 1
ATOM 4500 O O . PRO A 1 572 ? -18.990 -3.320 33.071 1.00 85.75 572 PRO A O 1
ATOM 4503 N N . GLU A 1 573 ? -18.671 -5.248 34.178 1.00 85.44 573 GLU A N 1
ATOM 4504 C CA . GLU A 1 573 ? -19.705 -5.017 35.197 1.00 85.44 573 GLU A CA 1
ATOM 4505 C C . GLU A 1 573 ? -19.291 -3.947 36.220 1.00 85.44 573 GLU A C 1
ATOM 4507 O O . GLU A 1 573 ? -20.135 -3.221 36.747 1.00 85.44 573 GLU A O 1
ATOM 4512 N N . ASP A 1 574 ? -17.987 -3.793 36.471 1.00 91.25 574 ASP A N 1
ATOM 4513 C CA . ASP A 1 574 ? -17.472 -2.763 37.380 1.00 91.25 574 ASP A CA 1
ATOM 4514 C C . ASP A 1 574 ? -17.406 -1.376 36.731 1.00 91.25 574 ASP A C 1
ATOM 4516 O O . ASP A 1 574 ? -17.365 -0.370 37.442 1.00 91.25 574 ASP A O 1
ATOM 4520 N N . VAL A 1 575 ? -17.454 -1.309 35.394 1.00 93.50 575 VAL A N 1
ATOM 4521 C CA . VAL A 1 575 ? -17.436 -0.045 34.646 1.00 93.50 575 VAL A CA 1
ATOM 4522 C C . VAL A 1 575 ? -18.675 0.789 34.943 1.00 93.50 575 VAL A C 1
ATOM 4524 O O . VAL A 1 575 ? -18.552 1.993 35.145 1.00 93.50 575 VAL A O 1
ATOM 4527 N N . ASP A 1 576 ? -19.857 0.172 35.010 1.00 93.94 576 ASP A N 1
ATOM 4528 C CA . ASP A 1 576 ? -21.093 0.916 35.275 1.00 93.94 576 ASP A CA 1
ATOM 4529 C C . ASP A 1 576 ? -21.050 1.556 36.665 1.00 93.94 576 ASP A C 1
ATOM 4531 O O . ASP A 1 576 ? -21.283 2.755 36.796 1.00 93.94 576 ASP A O 1
ATOM 4535 N N . LYS A 1 577 ? -20.620 0.794 37.681 1.00 94.62 577 LYS A N 1
ATOM 4536 C CA . LYS A 1 577 ? -20.437 1.296 39.053 1.00 94.62 577 LYS A CA 1
ATOM 4537 C C . LYS A 1 577 ? -19.418 2.432 39.117 1.00 94.62 577 LYS A C 1
ATOM 4539 O O . LYS A 1 577 ? -19.641 3.415 39.822 1.00 94.62 577 LYS A O 1
ATOM 4544 N N . PHE A 1 578 ? -18.303 2.297 38.401 1.00 94.31 578 PHE A N 1
ATOM 4545 C CA . PHE A 1 578 ? -17.269 3.322 38.320 1.00 94.31 578 PHE A CA 1
ATOM 4546 C C . PHE A 1 578 ? -17.805 4.613 37.686 1.00 94.31 578 PHE A C 1
ATOM 4548 O O . PHE A 1 578 ? -17.684 5.684 38.285 1.00 94.31 578 PHE A O 1
ATOM 4555 N N . VAL A 1 579 ? -18.408 4.521 36.496 1.00 96.06 579 VAL A N 1
ATOM 4556 C CA . VAL A 1 579 ? -18.900 5.698 35.770 1.00 96.06 579 VAL A CA 1
ATOM 4557 C C . VAL A 1 579 ? -20.011 6.377 36.566 1.00 96.06 579 VAL A C 1
ATOM 4559 O O . VAL A 1 579 ? -19.944 7.589 36.755 1.00 96.06 579 VAL A O 1
ATOM 4562 N N . ASP A 1 580 ? -20.963 5.617 37.113 1.00 95.19 580 ASP A N 1
ATOM 4563 C CA . ASP A 1 580 ? -22.067 6.168 37.909 1.00 95.19 580 ASP A CA 1
ATOM 4564 C C . ASP A 1 580 ? -21.566 6.864 39.186 1.00 95.19 580 ASP A C 1
ATOM 4566 O O . ASP A 1 580 ? -22.125 7.876 39.611 1.00 95.19 580 ASP A O 1
ATOM 4570 N N . LYS A 1 581 ? -20.478 6.365 39.788 1.00 96.12 581 LYS A N 1
ATOM 4571 C CA . LYS A 1 581 ? -19.858 6.981 40.968 1.00 96.12 581 LYS A CA 1
ATOM 4572 C C . LYS A 1 581 ? -19.052 8.237 40.628 1.00 96.12 581 LYS A C 1
ATOM 4574 O O . LYS A 1 581 ? -19.081 9.199 41.395 1.00 96.12 581 LYS A O 1
ATOM 4579 N N . CYS A 1 582 ? -18.290 8.219 39.535 1.00 96.00 582 CYS A N 1
ATOM 4580 C CA . CYS A 1 582 ? -17.272 9.236 39.267 1.00 96.00 582 CYS A CA 1
ATOM 4581 C C . CYS A 1 582 ? -17.720 10.346 38.306 1.00 96.00 582 CYS A C 1
ATOM 4583 O O . CYS A 1 582 ? -17.224 11.468 38.423 1.00 96.00 582 CYS A O 1
ATOM 4585 N N . ALA A 1 583 ? -18.642 10.084 37.376 1.00 96.69 583 ALA A N 1
ATOM 4586 C CA . ALA A 1 583 ? -19.094 11.041 36.359 1.00 96.69 583 ALA A CA 1
ATOM 4587 C C . ALA A 1 583 ? -20.129 12.045 36.912 1.00 96.69 583 ALA A C 1
ATOM 4589 O O . ALA A 1 583 ? -21.251 12.160 36.422 1.00 96.69 583 ALA A O 1
ATOM 4590 N N . VAL A 1 584 ? -19.756 12.776 37.967 1.00 96.00 584 VAL A N 1
ATOM 4591 C CA . VAL A 1 584 ? -20.637 13.712 38.682 1.00 96.00 584 VAL A CA 1
ATOM 4592 C C . VAL A 1 584 ? -20.305 15.154 38.308 1.00 96.00 584 VAL A C 1
ATOM 4594 O O . VAL A 1 584 ? -19.231 15.656 38.651 1.00 96.00 584 VAL A O 1
ATOM 4597 N N . LYS A 1 585 ? -21.255 15.847 37.669 1.00 95.88 585 LYS A N 1
ATOM 4598 C CA . LYS A 1 585 ? -21.141 17.279 37.355 1.00 95.88 585 LYS A CA 1
ATOM 4599 C C . LYS A 1 585 ? -20.960 18.117 38.626 1.00 95.88 585 LYS A C 1
ATOM 4601 O O . LYS A 1 585 ? -21.600 17.877 39.651 1.00 95.88 585 LYS A O 1
ATOM 4606 N N . LYS A 1 586 ? -20.069 19.101 38.550 1.00 95.50 586 LYS A N 1
ATOM 4607 C CA . LYS A 1 586 ? -19.773 20.104 39.583 1.00 95.50 586 LYS A CA 1
ATOM 4608 C C . LYS A 1 586 ? -20.099 21.505 39.063 1.00 95.50 586 LYS A C 1
ATOM 4610 O O . LYS A 1 586 ? -20.447 21.673 37.898 1.00 95.50 586 LYS A O 1
ATOM 4615 N N . ASP A 1 587 ? -19.926 22.508 39.920 1.00 94.50 587 ASP A N 1
ATOM 4616 C CA . ASP A 1 587 ? -20.279 23.908 39.635 1.00 94.50 587 ASP A CA 1
ATOM 4617 C C . ASP A 1 587 ? -19.557 24.492 38.411 1.00 94.50 587 ASP A C 1
ATOM 4619 O O . ASP A 1 587 ? -20.046 25.423 37.777 1.00 94.50 587 ASP A O 1
ATOM 4623 N N . THR A 1 588 ? -18.389 23.946 38.063 1.00 95.75 588 THR A N 1
ATOM 4624 C CA . THR A 1 588 ? -17.638 24.330 36.864 1.00 95.75 588 THR A CA 1
ATOM 4625 C C . THR A 1 588 ? -17.185 23.099 36.085 1.00 95.75 588 THR A C 1
ATOM 4627 O O . THR A 1 588 ? -16.972 22.022 36.655 1.00 95.75 588 THR A O 1
ATOM 4630 N N . SER A 1 589 ? -16.980 23.252 34.775 1.00 94.50 589 SER A N 1
ATOM 4631 C CA . SER A 1 589 ? -16.436 22.188 33.923 1.00 94.50 589 SER A CA 1
ATOM 4632 C C . SER A 1 589 ? -15.029 21.764 34.360 1.00 94.50 589 SER A C 1
ATOM 4634 O O . SER A 1 589 ? -14.742 20.570 34.406 1.00 94.50 589 SER A O 1
ATOM 4636 N N . LEU A 1 590 ? -14.196 22.714 34.805 1.00 93.25 590 LEU A N 1
ATOM 4637 C CA . LEU A 1 590 ? -12.873 22.449 35.393 1.00 93.25 590 LEU A CA 1
ATOM 4638 C C . LEU A 1 590 ? -12.952 21.613 36.677 1.00 93.25 590 LEU A C 1
ATOM 4640 O O . LEU A 1 590 ? -12.163 20.685 36.864 1.00 93.25 590 LEU A O 1
ATOM 4644 N N . ALA A 1 591 ? -13.899 21.916 37.569 1.00 91.44 591 ALA A N 1
ATOM 4645 C CA . ALA A 1 591 ? -14.103 21.125 38.779 1.00 91.44 591 ALA A CA 1
ATOM 4646 C C . ALA A 1 591 ? -14.639 19.725 38.446 1.00 91.44 591 ALA A C 1
ATOM 4648 O O . ALA A 1 591 ? -14.201 18.747 39.049 1.00 91.44 591 ALA A O 1
ATOM 4649 N N . SER A 1 592 ? -15.538 19.624 37.464 1.00 94.50 592 SER A N 1
ATOM 4650 C CA . SER A 1 592 ? -16.116 18.355 37.006 1.00 94.50 592 SER A CA 1
ATOM 4651 C C . SER A 1 592 ? -15.037 17.424 36.451 1.00 94.50 592 SER A C 1
ATOM 4653 O O . SER A 1 592 ? -14.897 16.297 36.924 1.00 94.50 592 SER A O 1
ATOM 4655 N N . SER A 1 593 ? -14.207 17.910 35.521 1.00 93.81 593 SER A N 1
ATOM 4656 C CA . SER A 1 593 ? -13.112 17.126 34.938 1.00 93.81 593 SER A CA 1
ATOM 4657 C C . SER A 1 593 ? -12.083 16.694 35.982 1.00 93.81 593 SER A C 1
ATOM 4659 O O . SER A 1 593 ? -11.657 15.541 36.002 1.00 93.81 593 SER A O 1
ATOM 4661 N N . SER A 1 594 ? -11.704 17.606 36.879 1.00 90.00 594 SER A N 1
ATOM 4662 C CA . SER A 1 594 ? -10.679 17.341 37.890 1.00 90.00 594 SER A CA 1
ATOM 4663 C C . SER A 1 594 ? -11.158 16.319 38.916 1.00 90.00 594 SER A C 1
ATOM 4665 O O . SER A 1 594 ? -10.430 15.381 39.229 1.00 90.00 594 SER A O 1
ATOM 4667 N N . LYS A 1 595 ? -12.406 16.445 39.390 1.00 91.50 595 LYS A N 1
ATOM 4668 C CA . LYS A 1 595 ? -13.004 15.476 40.318 1.00 91.50 595 LYS A CA 1
ATOM 4669 C C . LYS A 1 595 ? -13.229 14.111 39.689 1.00 91.50 595 LYS A C 1
ATOM 4671 O O . LYS A 1 595 ? -13.049 13.1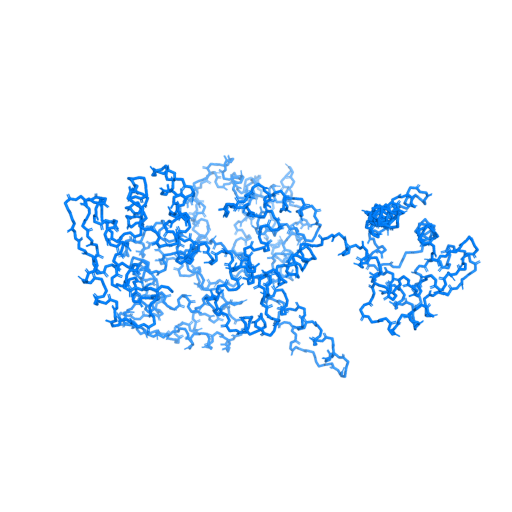12 40.379 1.00 91.50 595 LYS A O 1
ATOM 4676 N N . PHE A 1 596 ? -13.558 14.054 38.401 1.00 94.38 596 PHE A N 1
ATOM 4677 C CA . PHE A 1 596 ? -13.637 12.783 37.691 1.00 94.38 596 PHE A CA 1
ATOM 4678 C C . PHE A 1 596 ? -12.283 12.067 37.652 1.00 94.38 596 PHE A C 1
ATOM 4680 O O . PHE A 1 596 ? -12.220 10.884 37.978 1.00 94.38 596 PHE A O 1
ATOM 4687 N N . ILE A 1 597 ? -11.194 12.776 37.325 1.00 89.88 597 ILE A N 1
ATOM 4688 C CA . ILE A 1 597 ? -9.848 12.181 37.317 1.00 89.88 597 ILE A CA 1
ATOM 4689 C C . ILE A 1 597 ? -9.427 11.747 38.724 1.00 89.88 597 ILE A C 1
ATOM 4691 O O . ILE A 1 597 ? -8.939 10.634 38.874 1.00 89.88 597 ILE A O 1
ATOM 4695 N N . GLU A 1 598 ? -9.644 12.570 39.755 1.00 88.19 598 GLU A N 1
ATOM 4696 C CA . GLU A 1 598 ? -9.373 12.173 41.148 1.00 88.19 598 GLU A CA 1
ATOM 4697 C C . GLU A 1 598 ? -10.117 10.875 41.510 1.00 88.19 598 GLU A C 1
ATOM 4699 O O . GLU A 1 598 ? -9.501 9.921 41.978 1.00 88.19 598 GLU A O 1
ATOM 4704 N N . CYS A 1 599 ? -11.415 10.801 41.204 1.00 91.75 599 CYS A N 1
ATOM 4705 C CA . CYS A 1 599 ? -12.237 9.623 41.477 1.00 91.75 599 CYS A CA 1
ATOM 4706 C C . CYS A 1 599 ? -11.779 8.386 40.690 1.00 91.75 599 CYS A C 1
ATOM 4708 O O . CYS A 1 599 ? -11.748 7.291 41.244 1.00 91.75 599 CYS A O 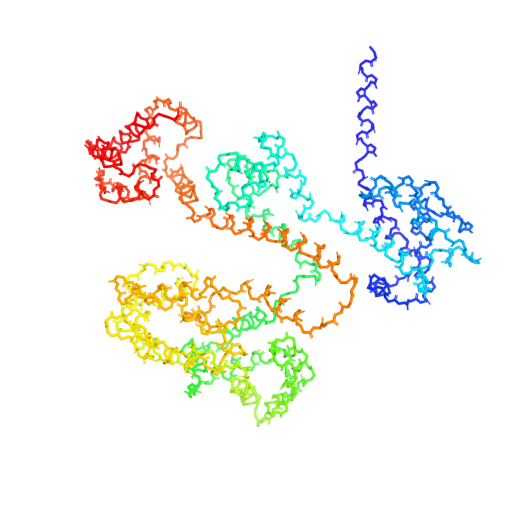1
ATOM 4710 N N . LEU A 1 600 ? -11.377 8.546 39.423 1.00 88.44 600 LEU A N 1
ATOM 4711 C CA . LEU A 1 600 ? -10.816 7.464 38.608 1.00 88.44 600 LEU A CA 1
ATOM 4712 C C . LEU A 1 600 ? -9.548 6.878 39.241 1.00 88.44 600 LEU A C 1
ATOM 4714 O O . LEU A 1 600 ? -9.411 5.658 39.306 1.00 88.44 600 LEU A O 1
ATOM 4718 N N . LEU A 1 601 ? -8.649 7.736 39.728 1.00 83.75 601 LEU A N 1
ATOM 4719 C CA . LEU A 1 601 ? -7.403 7.310 40.367 1.00 83.75 601 LEU A CA 1
ATOM 4720 C C . LEU A 1 601 ? -7.646 6.640 41.730 1.00 83.75 601 LEU A C 1
ATOM 4722 O O . LEU A 1 601 ? -6.917 5.724 42.095 1.00 83.75 601 LEU A O 1
ATOM 4726 N N . GLU A 1 602 ? -8.672 7.068 42.469 1.00 86.38 602 GLU A N 1
ATOM 4727 C CA . GLU A 1 602 ? -9.099 6.410 43.711 1.00 86.38 602 GLU A CA 1
ATOM 4728 C C . GLU A 1 602 ? -9.781 5.057 43.458 1.00 86.38 602 GLU A C 1
ATOM 4730 O O . GLU A 1 602 ? -9.633 4.135 44.258 1.00 86.38 602 GLU A O 1
ATOM 4735 N N . TYR A 1 603 ? -10.546 4.936 42.368 1.00 84.94 603 TYR A N 1
ATOM 4736 C CA . TYR A 1 603 ? -11.284 3.717 42.031 1.00 84.94 603 TYR A CA 1
ATOM 4737 C C . TYR A 1 603 ? -10.371 2.620 41.469 1.00 84.94 603 TYR A C 1
ATOM 4739 O O . TYR A 1 603 ? -10.582 1.443 41.758 1.00 84.94 603 TYR A O 1
ATOM 4747 N N . TYR A 1 604 ? -9.341 3.003 40.709 1.00 80.69 604 TYR A N 1
ATOM 4748 C CA . TYR A 1 604 ? -8.328 2.100 40.157 1.00 80.69 604 TYR A CA 1
ATOM 4749 C C . TYR A 1 604 ? -6.928 2.477 40.663 1.00 80.69 604 TYR A C 1
ATOM 4751 O O . TYR A 1 604 ? -6.127 3.028 39.900 1.00 80.69 604 TYR A O 1
ATOM 4759 N N . PRO A 1 605 ? -6.611 2.197 41.941 1.00 69.88 605 PRO A N 1
ATOM 4760 C CA . PRO A 1 605 ? -5.264 2.396 42.454 1.00 69.88 605 PRO A CA 1
ATOM 4761 C C . PRO A 1 605 ? -4.304 1.471 41.692 1.00 69.88 605 PRO A C 1
ATOM 4763 O O . PRO A 1 605 ? -4.492 0.254 41.666 1.00 69.88 605 PRO A O 1
ATOM 4766 N N . SER A 1 606 ? -3.323 2.072 41.014 1.00 54.59 606 SER A N 1
ATOM 4767 C CA . SER A 1 606 ? -2.345 1.397 40.145 1.00 54.59 606 SER A CA 1
ATOM 4768 C C . SER A 1 606 ? -1.386 0.471 40.875 1.00 54.59 606 SER A C 1
ATOM 4770 O O . SER A 1 606 ? -0.933 0.891 41.967 1.00 54.59 606 SER A O 1
#

Sequence (606 aa):
MKVLLCLVVIGLVVAAYAETPLEKVRKHSDSCRSQSGVSDDVLARARKGENLDDPKLKENSFCALKKGGFIDTSGDFQVKTMKTKFKQNYDHPEKVDDLVAKCAVKKDTPQDSSSVNNNKSKMKLLLCLVVVSLAALAWAETPRDILRKYHNICKSESGISEDRIDKIRKTKKVDNLEVQRQALCILTKGGYIDSNGDFQVKAMKTQFKENSEDPEYAETPQQKLRQYSDACLSVSGVSQESLRKVRNREHVDDPKLWEHAVCIVQKGEFIDSNGDFLVDNIKTKFKQDYDHPEKVDDLVAKCAVKKDTLQNTCFEFVKCIHRNRSKAQSPLVKLRKYSDPCKSESGATEEILHKAGNYEHLNDPKLGKHAFCILRKAGFIDTNGDFQVETMKTTLKDNSDNPEERDRLIAKCAVKKNSPETSSTKLYECFDDNHSSTHLSFLPEGGRAAEAFQSLFSHIDGYGVDGCGRKVLTTINRKMKLLHSLVVVSLVAAAWAETPRGKLNKYHTICKNESGVSEDLLNSARKFKKVEDPKLQKHALCLLVQDGYIDSSGDFQVETMKTKFKEGSDNPEDVDKFVDKCAVKKDTSLASSSKFIECLLEYYPS

InterPro domains:
  IPR006170 Pheromone/general odorant binding protein [PF01395] (17-112)
  IPR006170 Pheromone/general odorant binding protein [PF01395] (143-216)
  IPR006170 Pheromone/general odorant binding protein [PF01395] (218-324)
  IPR006170 Pheromone/general odorant binding protein [PF01395] (334-433)
  IPR006170 Pheromone/general odorant binding protein [PF01395] (494-602)
  IPR006170 Pheromone/general odorant binding protein [SM00708] (28-133)
  IPR006170 Pheromone/general odorant binding protein [SM00708] (228-325)
  IPR006170 Pheromone/general odorant binding protein [SM00708] (338-435)
  IPR006170 Pheromone/general odorant binding protein [SM00708] (507-604)
  IPR036728 Pheromone/general odorant binding protein superfamily [G3DSA:1.10.238.20] (21-129)
  IPR036728 Pheromone/general odorant binding protein superfamily [G3DSA:1.10.238.20] (142-220)
  IPR036728 Pheromone/general odorant binding protein superfamily [G3DSA:1.10.238.20] (221-326)
  IPR036728 Pheromone/general odorant binding protein superfamily [G3DSA:1.10.238.20] (333-436)
  IPR036728 Pheromone/general odorant binding protein superfamily [G3DSA:1.10.238.20] (499-603)
  IPR036728 Pheromone/general odorant binding protein superfamily [SSF47565] (20-113)
  IPR036728 Pheromone/general odorant binding protein superfamily [SSF47565] (143-216)
  IPR036728 Pheromone/general odorant binding protein superfamily [SSF47565] (220-325)
  IPR036728 Pheromone/general odorant binding protein superfamily [SSF47565] (334-435)
  IPR036728 Pheromone/general odorant binding protein superfamily [SSF47565] (503-605)

pLDDT: mean 76.09, std 22.13, range [25.95, 97.81]